Protein AF-0000000067520183 (afdb_homodimer)

Solvent-accessible surface area (backbone atoms only — not comparable to full-atom values): 22930 Å² total; per-residue (Å²): 111,71,63,57,52,44,51,52,49,50,50,48,49,52,49,54,49,41,51,51,41,33,69,73,65,30,57,87,73,50,48,69,64,57,46,27,62,72,73,68,53,56,73,68,61,50,52,72,73,34,91,41,70,64,53,50,50,51,51,52,50,48,50,54,42,50,51,53,38,53,56,37,46,56,49,68,68,33,85,85,51,56,58,78,53,37,59,53,49,41,60,57,67,67,50,68,50,91,81,36,71,63,34,51,49,52,55,51,24,62,36,90,92,23,25,53,54,39,54,50,48,56,47,53,40,45,67,59,38,24,62,60,54,20,50,44,44,51,53,21,38,74,71,66,50,23,60,48,95,36,45,50,45,46,39,39,40,52,52,44,15,48,62,49,70,68,26,67,82,74,39,82,65,51,71,70,57,43,50,53,39,50,52,31,49,51,51,35,52,36,45,46,40,40,35,60,89,69,72,56,53,64,54,56,52,52,55,57,63,76,100,110,72,63,58,51,45,50,54,48,50,50,47,48,52,48,54,50,42,52,52,40,33,69,73,64,30,56,88,72,49,47,70,64,56,46,28,63,72,74,68,52,56,73,69,61,50,53,71,73,36,89,42,70,64,54,50,51,51,51,52,49,48,51,54,43,49,52,51,37,52,56,38,47,56,51,66,68,34,86,86,52,56,57,78,52,35,59,55,51,42,59,57,66,66,49,66,50,89,82,36,70,63,32,52,49,52,53,52,24,61,36,90,92,23,27,52,55,39,54,49,49,54,49,51,38,46,67,60,38,23,63,59,54,20,50,44,45,52,53,21,38,75,69,67,50,24,60,49,94,36,45,50,46,45,39,41,40,52,52,42,16,48,61,49,68,68,27,66,82,75,38,83,66,53,73,72,57,43,50,52,39,50,53,32,48,51,52,35,51,35,45,47,40,39,37,60,90,68,73,58,53,63,54,56,54,54,55,57,64,77,101

Organism: Bacillus anthracis (NCBI:txid1392)

InterPro domains:
  IPR001647 DNA-binding HTH domain, TetR-type [PF00440] (14-60)
  IPR001647 DNA-binding HTH domain, TetR-type [PR00455] (14-27)
  IPR001647 DNA-binding HTH domain, TetR-type [PR00455] (35-58)
  IPR001647 DNA-binding HTH domain, TetR-type [PS50977] (8-68)
  IPR009057 Homedomain-like superfamily [SSF46689] (6-67)
  IPR023772 DNA-binding HTH domain, TetR-type, conserved site [PS01081] (26-57)
  IPR036271 Tetracyclin repressor-like, C-terminal domain superfamily [SSF48498] (84-195)
  IPR049149 TetR/AcrR type transcriptional regulator-like, C-terminal domain [PF21303] (105-185)
  IPR050624 Nucleoid occlusion factor SlmA/HTH-type transcriptional regulator [PTHR43479] (1-189)

Foldseek 3Di:
DVVVVVLVVVLVLLLVLLLVCCLPVNLVRDAPVNSCVVVVHDPVVVCVNPVGSVRSLLVVLVVVLVVLQVVLLVLLVDPPDQLLVSLLVSLVSVDDDPPDSVNSVLVSCLDPPNVVSVVSSLVSNLVRNLVSNLSSLVVCCVVVQFPAPCSSVLSSVLSNCCCQPVRCSNDPDDPVRNLVVVVVSQQSNCVNRHGDPPSSVVSNVVVVVVD/DVVVVVLVVVLVLLLVLLLVCCLPVNLVRDAPVNSCVVVVHDPVVVCVNPVGSVRSLLVVLVVVLVVLQVVLLVLLPDPPDDLLVSLLVSLVSVDDDPPDSVNSVLVSCLDPPNVVSVVSSLVVNLVRNLVSNLSSLVVCCVVVQFPAPCSSVLSSVLSNCCCQPVRCSNDPDDPVRNLVVVVVSQVSNCVNRHGDPPSSVVSNVVVVVVD

Nearest PDB structures (foldseek):
  2gfn-assembly1_A  TM=6.362E-01  e=1.119E-04  Rhodococcus jostii RHA1
  3him-assembly1_A  TM=5.156E-01  e=2.583E-05  Rhodococcus jostii
  5wm9-assembly1_A  TM=7.087E-01  e=1.917E-03  Mycobacterium tuberculosis H37Rv
  2hq5-assembly1_B  TM=6.167E-01  e=1.057E-03  Staphylococcus aureus
  3br6-assembly1_A  TM=7.156E-01  e=6.917E-03  Staphylococcus aureus

Radius of gyration: 23.82 Å; Cα contacts (8 Å, |Δi|>4): 439; chains: 2; bounding box: 79×57×50 Å

Structure (mmCIF, N/CA/C/O backbone):
data_AF-0000000067520183-model_v1
#
loop_
_entity.id
_entity.type
_entity.pdbx_description
1 polymer 'Transcriptional regulator, TetR family'
#
loop_
_atom_site.group_PDB
_atom_site.id
_atom_site.type_symbol
_atom_site.label_atom_id
_atom_site.label_alt_id
_atom_site.label_comp_id
_atom_site.label_asym_id
_atom_site.label_entity_id
_atom_site.label_seq_id
_atom_site.pdbx_PDB_ins_code
_atom_site.Cartn_x
_atom_site.Cartn_y
_atom_site.Cartn_z
_atom_site.occupancy
_atom_site.B_iso_or_equiv
_atom_site.auth_seq_id
_atom_site.auth_comp_id
_atom_site.auth_asym_id
_atom_site.auth_atom_id
_atom_site.pdbx_PDB_model_num
ATOM 1 N N . MET A 1 1 ? 38.281 20.844 4.207 1 48.47 1 MET A N 1
ATOM 2 C CA . MET A 1 1 ? 38.125 19.484 4.715 1 48.47 1 MET A CA 1
ATOM 3 C C . MET A 1 1 ? 37.562 19.484 6.141 1 48.47 1 MET A C 1
ATOM 5 O O . MET A 1 1 ? 36.656 18.734 6.461 1 48.47 1 MET A O 1
ATOM 9 N N . ARG A 1 2 ? 38 20.375 7.039 1 53.84 2 ARG A N 1
ATOM 10 C CA . ARG A 1 2 ? 37.562 20.531 8.422 1 53.84 2 ARG A CA 1
ATOM 11 C C . ARG A 1 2 ? 36.125 21.078 8.477 1 53.84 2 ARG A C 1
ATOM 13 O O . ARG A 1 2 ? 35.312 20.594 9.25 1 53.84 2 ARG A O 1
ATOM 20 N N . ILE A 1 3 ? 35.844 22 7.449 1 56.22 3 ILE A N 1
ATOM 21 C CA . ILE A 1 3 ? 34.531 22.672 7.402 1 56.22 3 ILE A CA 1
ATOM 22 C C . ILE A 1 3 ? 33.469 21.688 6.949 1 56.22 3 ILE A C 1
ATOM 24 O O . ILE A 1 3 ? 32.375 21.656 7.504 1 56.22 3 ILE A O 1
ATOM 28 N N . ILE A 1 4 ? 33.844 20.828 5.922 1 58.28 4 ILE A N 1
ATOM 29 C CA . ILE A 1 4 ? 32.906 19.828 5.449 1 58.28 4 ILE A CA 1
ATOM 30 C C . ILE A 1 4 ? 32.562 18.844 6.574 1 58.28 4 ILE A C 1
ATOM 32 O O . ILE A 1 4 ? 31.422 18.469 6.766 1 58.28 4 ILE A O 1
ATOM 36 N N . LYS A 1 5 ? 33.625 18.547 7.246 1 63.12 5 LYS A N 1
ATOM 37 C CA . LYS A 1 5 ? 33.469 17.609 8.359 1 63.12 5 LYS A CA 1
ATOM 38 C C . LYS A 1 5 ? 32.531 18.188 9.438 1 63.12 5 LYS A C 1
ATOM 40 O O . LYS A 1 5 ? 31.688 17.469 9.977 1 63.12 5 LYS A O 1
ATOM 45 N N . GLU A 1 6 ? 32.594 19.547 9.359 1 74.94 6 GLU A N 1
ATOM 46 C CA . GLU A 1 6 ? 31.781 20.219 10.375 1 74.94 6 GLU A CA 1
ATOM 47 C C . GLU A 1 6 ? 30.312 20.297 9.953 1 74.94 6 GLU A C 1
ATOM 49 O O . GLU A 1 6 ? 29.406 20.125 10.773 1 74.94 6 GLU A O 1
ATOM 54 N N . TYR A 1 7 ? 30.156 20.438 8.648 1 86.56 7 TYR A N 1
ATOM 55 C CA . TYR A 1 7 ? 28.797 20.516 8.117 1 86.56 7 TYR A CA 1
ATOM 56 C C . TYR A 1 7 ? 28.062 19.188 8.305 1 86.56 7 TYR A C 1
ATOM 58 O O . TYR A 1 7 ? 26.938 19.172 8.805 1 86.56 7 TYR A O 1
ATOM 66 N N . GLU A 1 8 ? 28.766 18.141 7.992 1 89.94 8 GLU A N 1
ATOM 67 C CA . GLU A 1 8 ? 28.156 16.812 8.078 1 89.94 8 GLU A CA 1
ATOM 68 C C . GLU A 1 8 ? 27.906 16.422 9.531 1 89.94 8 GLU A C 1
ATOM 70 O O . GLU A 1 8 ? 26.922 15.742 9.828 1 89.94 8 GLU A O 1
ATOM 75 N N . GLU A 1 9 ? 28.781 16.844 10.281 1 91.81 9 GLU A N 1
ATOM 76 C CA . GLU A 1 9 ? 28.625 16.531 11.695 1 91.81 9 GLU A CA 1
ATOM 77 C C . GLU A 1 9 ? 27.422 17.234 12.305 1 91.81 9 GLU A C 1
ATOM 79 O O . GLU A 1 9 ? 26.672 16.641 13.078 1 91.81 9 GLU A O 1
ATOM 84 N N . ARG A 1 10 ? 27.234 18.516 11.938 1 93 10 ARG A N 1
ATOM 85 C CA . ARG A 1 10 ? 26.094 19.281 12.438 1 93 10 ARG A CA 1
ATOM 86 C C . ARG A 1 10 ? 24.781 18.719 11.867 1 93 10 ARG A C 1
ATOM 88 O O . ARG A 1 10 ? 23.797 18.594 12.594 1 93 10 ARG A O 1
ATOM 95 N N . ARG A 1 11 ? 24.828 18.453 10.672 1 94.94 11 ARG A N 1
ATOM 96 C CA . ARG A 1 11 ? 23.672 17.859 10.023 1 94.94 11 ARG A CA 1
ATOM 97 C C . ARG A 1 11 ? 23.25 16.562 10.703 1 94.94 11 ARG A C 1
ATOM 99 O O . ARG A 1 11 ? 22.078 16.328 10.961 1 94.94 11 ARG A O 1
ATOM 106 N N . LYS A 1 12 ? 24.234 15.766 10.969 1 95 12 LYS A N 1
ATOM 107 C CA . LYS A 1 12 ? 24 14.5 11.656 1 95 12 LYS A CA 1
ATOM 108 C C . LYS A 1 12 ? 23.453 14.727 13.062 1 95 12 LYS A C 1
ATOM 110 O O . LYS A 1 12 ? 22.562 14.008 13.516 1 95 12 LYS A O 1
ATOM 115 N N . GLU A 1 13 ? 23.969 15.672 13.672 1 95.38 13 GLU A N 1
ATOM 116 C CA . GLU A 1 13 ? 23.5 16 15.023 1 95.38 13 GLU A CA 1
ATOM 117 C C . GLU A 1 13 ? 22.031 16.406 15.023 1 95.38 13 GLU A C 1
ATOM 119 O O . GLU A 1 13 ? 21.266 15.984 15.891 1 95.38 13 GLU A O 1
ATOM 124 N N . ILE A 1 14 ? 21.719 17.234 14.07 1 96.31 14 ILE A N 1
ATOM 125 C CA . ILE A 1 14 ? 20.328 17.672 13.945 1 96.31 14 ILE A CA 1
ATOM 126 C C . ILE A 1 14 ? 19.438 16.469 13.695 1 96.31 14 ILE A C 1
ATOM 128 O O . ILE A 1 14 ? 18.406 16.312 14.344 1 96.31 14 ILE A O 1
ATOM 132 N N . LEU A 1 15 ? 19.875 15.625 12.844 1 96.38 15 LEU A N 1
ATOM 133 C CA . LEU A 1 15 ? 19.109 14.453 12.461 1 96.38 15 LEU A CA 1
ATOM 134 C C . LEU A 1 15 ? 18.906 13.523 13.656 1 96.38 15 LEU A C 1
ATOM 136 O O . LEU A 1 15 ? 17.797 13.055 13.914 1 96.38 15 LEU A O 1
ATOM 140 N N . GLU A 1 16 ? 19.906 13.25 14.391 1 95.88 16 GLU A N 1
ATOM 141 C CA . GLU A 1 16 ? 19.859 12.344 15.523 1 95.88 16 GLU A CA 1
ATOM 142 C C . GLU A 1 16 ? 19 12.906 16.656 1 95.88 16 GLU A C 1
ATOM 144 O O . GLU A 1 16 ? 18.234 12.164 17.281 1 95.88 16 GLU A O 1
ATOM 149 N N . THR A 1 17 ? 19.125 14.156 16.844 1 97.12 17 THR A N 1
ATOM 150 C CA . THR A 1 17 ? 18.297 14.812 17.859 1 97.12 17 THR A CA 1
ATOM 151 C C . THR A 1 17 ? 16.828 14.766 17.484 1 97.12 17 THR A C 1
ATOM 153 O O . THR A 1 17 ? 15.977 14.43 18.297 1 97.12 17 THR A O 1
ATOM 156 N N . ALA A 1 18 ? 16.562 15.141 16.25 1 96.62 18 ALA A N 1
ATOM 157 C CA . ALA A 1 18 ? 15.195 15.094 15.766 1 96.62 18 ALA A CA 1
ATOM 158 C C . ALA A 1 18 ? 14.617 13.688 15.883 1 96.62 18 ALA A C 1
ATOM 160 O O . ALA A 1 18 ? 13.484 13.516 16.344 1 96.62 18 ALA A O 1
ATOM 161 N N . GLU A 1 19 ? 15.398 12.703 15.461 1 95.56 19 GLU A N 1
ATOM 162 C CA . GLU A 1 19 ? 14.961 11.312 15.539 1 95.56 19 GLU A CA 1
ATOM 163 C C . GLU A 1 19 ? 14.578 10.938 16.969 1 95.56 19 GLU A C 1
ATOM 165 O O . GLU A 1 19 ? 13.531 10.32 17.188 1 95.56 19 GLU A O 1
ATOM 170 N N . ARG A 1 20 ? 15.391 11.281 17.891 1 95.25 20 ARG A N 1
ATOM 171 C CA . ARG A 1 20 ? 15.117 10.992 19.297 1 95.25 20 ARG A CA 1
ATOM 172 C C . ARG A 1 20 ? 13.836 11.68 19.75 1 95.25 20 ARG A C 1
ATOM 174 O O . ARG A 1 20 ? 13 11.055 20.422 1 95.25 20 ARG A O 1
ATOM 181 N N . LEU A 1 21 ? 13.672 12.883 19.375 1 96.38 21 LEU A N 1
ATOM 182 C CA . LEU A 1 21 ? 12.484 13.633 19.781 1 96.38 21 LEU A CA 1
ATOM 183 C C . LEU A 1 21 ? 11.234 13.055 19.125 1 96.38 21 LEU A C 1
ATOM 185 O O . LEU A 1 21 ? 10.188 12.953 19.766 1 96.38 21 LEU A O 1
ATOM 189 N N . PHE A 1 22 ? 11.375 12.695 17.828 1 94.62 22 PHE A N 1
ATOM 190 C CA . PHE A 1 22 ? 10.25 12.086 17.141 1 94.62 22 PHE A CA 1
ATOM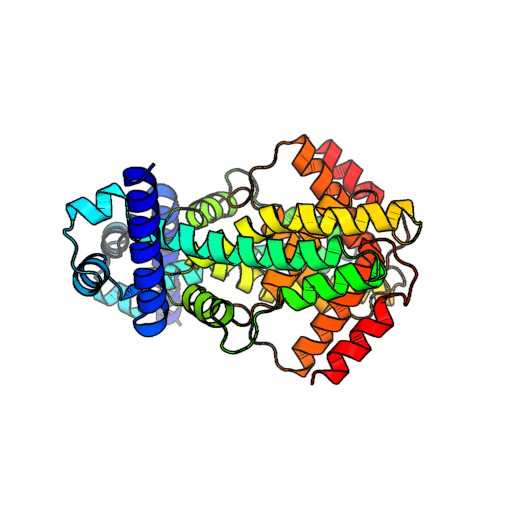 191 C C . PHE A 1 22 ? 9.812 10.797 17.828 1 94.62 22 PHE A C 1
ATOM 193 O O . PHE A 1 22 ? 8.617 10.508 17.906 1 94.62 22 PHE A O 1
ATOM 200 N N . LEU A 1 23 ? 10.727 10.086 18.359 1 92.25 23 LEU A N 1
ATOM 201 C CA . LEU A 1 23 ? 10.445 8.797 18.969 1 92.25 23 LEU A CA 1
ATOM 202 C C . LEU A 1 23 ? 9.875 8.977 20.375 1 92.25 23 LEU A C 1
ATOM 204 O O . LEU A 1 23 ? 9 8.211 20.797 1 92.25 23 LEU A O 1
ATOM 208 N N . THR A 1 24 ? 10.297 9.977 21.062 1 92.31 24 THR A N 1
ATOM 209 C CA . THR A 1 24 ? 9.938 10.117 22.469 1 92.31 24 THR A CA 1
ATOM 210 C C . THR A 1 24 ? 8.727 11.039 22.625 1 92.31 24 THR A C 1
ATOM 212 O O . THR A 1 24 ? 7.801 10.727 23.391 1 92.31 24 THR A O 1
ATOM 215 N N . LYS A 1 25 ? 8.656 12.148 21.875 1 92.88 25 LYS A N 1
ATOM 216 C CA . LYS A 1 25 ? 7.613 13.164 21.984 1 92.88 25 LYS A CA 1
ATOM 217 C C . LYS A 1 25 ? 6.523 12.961 20.938 1 92.88 25 LYS A C 1
ATOM 219 O O . LYS A 1 25 ? 5.398 13.43 21.094 1 92.88 25 LYS A O 1
ATOM 224 N N . GLY A 1 26 ? 6.91 12.188 19.906 1 92.5 26 GLY A N 1
ATOM 225 C CA . GLY A 1 26 ? 6.027 12.086 18.766 1 92.5 26 GLY A CA 1
ATOM 226 C C . GLY A 1 26 ? 6.328 13.102 17.672 1 92.5 26 GLY A C 1
ATOM 227 O O . GLY A 1 26 ? 6.684 14.242 17.969 1 92.5 26 GLY A O 1
ATOM 228 N N . TYR A 1 27 ? 6.203 12.773 16.484 1 91.5 27 TYR A N 1
ATOM 229 C CA . TYR A 1 27 ? 6.535 13.633 15.352 1 91.5 27 TYR A CA 1
ATOM 230 C C . TYR A 1 27 ? 5.664 14.883 15.344 1 91.5 27 TYR A C 1
ATOM 232 O O . TYR A 1 27 ? 6.172 16 15.234 1 91.5 27 TYR A O 1
ATOM 240 N N . THR A 1 28 ? 4.387 14.648 15.461 1 88.56 28 THR A N 1
ATOM 241 C CA . THR A 1 28 ? 3.439 15.75 15.375 1 88.56 28 THR A CA 1
ATOM 242 C C . THR A 1 28 ? 3.686 16.766 16.5 1 88.56 28 THR A C 1
ATOM 244 O O . THR A 1 28 ? 3.621 17.969 16.266 1 88.56 28 THR A O 1
ATOM 247 N N . LYS A 1 29 ? 4.086 16.391 17.609 1 93.06 29 LYS A N 1
ATOM 248 C CA . LYS A 1 29 ? 4.238 17.234 18.781 1 93.06 29 LYS A CA 1
ATOM 249 C C . LYS A 1 29 ? 5.613 17.906 18.812 1 93.06 29 LYS A C 1
ATOM 251 O O . LYS A 1 29 ? 5.828 18.859 19.547 1 93.06 29 LYS A O 1
ATOM 256 N N . THR A 1 30 ? 6.469 17.344 18.031 1 96.31 30 THR A N 1
ATOM 257 C CA . THR A 1 30 ? 7.805 17.922 18 1 96.31 30 THR A CA 1
ATOM 258 C C . THR A 1 30 ? 7.848 19.141 17.078 1 96.31 30 THR A C 1
ATOM 260 O O . THR A 1 30 ? 7.336 19.094 15.961 1 96.31 30 THR A O 1
ATOM 263 N N . THR A 1 31 ? 8.453 20.234 17.562 1 96.56 31 THR A N 1
ATOM 264 C CA . THR A 1 31 ? 8.625 21.438 16.734 1 96.56 31 THR A CA 1
ATOM 265 C C . THR A 1 31 ? 10.094 21.656 16.391 1 96.56 31 THR A C 1
ATOM 267 O O . THR A 1 31 ? 10.977 21.047 17.016 1 96.56 31 THR A O 1
ATOM 270 N N . VAL A 1 32 ? 10.297 22.5 15.398 1 97.06 32 VAL A N 1
ATOM 271 C CA . VAL A 1 32 ? 11.664 22.875 15.078 1 97.06 32 VAL A CA 1
ATOM 272 C C . VAL A 1 32 ? 12.32 23.531 16.297 1 97.06 32 VAL A C 1
ATOM 274 O O . VAL A 1 32 ? 13.484 23.281 16.594 1 97.06 32 VAL A O 1
ATOM 277 N N . ASN A 1 33 ? 11.547 24.25 17.016 1 96.88 33 ASN A N 1
ATOM 278 C CA . ASN A 1 33 ? 12.07 24.891 18.219 1 96.88 33 ASN A CA 1
ATOM 279 C C . ASN A 1 33 ? 12.523 23.875 19.25 1 96.88 33 ASN A C 1
ATOM 281 O O . ASN A 1 33 ? 13.516 24.094 19.953 1 96.88 33 ASN A O 1
ATOM 285 N N . ASP A 1 34 ? 11.859 22.797 19.391 1 97.38 34 ASP A N 1
ATOM 286 C CA . ASP A 1 34 ? 12.281 21.734 20.281 1 97.38 34 ASP A CA 1
ATOM 287 C C . ASP A 1 34 ? 13.672 21.219 19.906 1 97.38 34 ASP A C 1
ATOM 289 O O . ASP A 1 34 ? 14.516 20.984 20.781 1 97.38 34 ASP A O 1
ATOM 293 N N . ILE A 1 35 ? 13.875 21.047 18.609 1 97.31 35 ILE A N 1
ATOM 294 C CA . ILE A 1 35 ? 15.141 20.531 18.094 1 97.31 35 ILE A CA 1
ATOM 295 C C . ILE A 1 35 ? 16.25 21.531 18.375 1 97.31 35 ILE A C 1
ATOM 297 O O . ILE A 1 35 ? 17.328 21.172 18.859 1 97.31 35 ILE A O 1
ATOM 301 N N . LEU A 1 36 ? 15.953 22.812 18.156 1 96.5 36 LEU A N 1
ATOM 302 C CA . LEU A 1 36 ? 16.922 23.891 18.359 1 96.5 36 LEU A CA 1
ATOM 303 C C . LEU A 1 36 ? 17.359 23.953 19.812 1 96.5 36 LEU A C 1
ATOM 305 O O . LEU A 1 36 ? 18.547 24.062 20.109 1 96.5 36 LEU A O 1
ATOM 309 N N . LYS A 1 37 ? 16.406 23.891 20.625 1 96.56 37 LYS A N 1
ATOM 310 C CA . LYS A 1 37 ? 16.656 24 22.062 1 96.56 37 LYS A CA 1
ATOM 311 C C . LYS A 1 37 ? 17.484 22.828 22.562 1 96.56 37 LYS A C 1
ATOM 313 O O . LYS A 1 37 ? 18.391 23 23.391 1 96.56 37 LYS A O 1
ATOM 318 N N . GLU A 1 38 ? 17.219 21.719 22.062 1 95.75 38 GLU A N 1
ATOM 319 C CA . GLU A 1 38 ? 17.922 20.516 22.516 1 95.75 38 GLU A CA 1
ATOM 320 C C . GLU A 1 38 ? 19.391 20.547 22.109 1 95.75 38 GLU A C 1
ATOM 322 O O . GLU A 1 38 ? 20.266 20.125 22.859 1 95.75 38 GLU A O 1
ATOM 327 N N . ILE A 1 39 ? 19.641 20.984 20.938 1 94.38 39 ILE A N 1
ATOM 328 C CA . ILE A 1 39 ? 20.984 20.984 20.391 1 94.38 39 ILE A CA 1
ATOM 329 C C . ILE A 1 39 ? 21.703 22.266 20.812 1 94.38 39 ILE A C 1
ATOM 331 O O . ILE A 1 39 ? 22.938 22.281 20.906 1 94.38 39 ILE A O 1
ATOM 335 N N . GLY A 1 40 ? 20.938 23.359 20.984 1 94.94 40 GLY A N 1
ATOM 336 C CA . GLY A 1 40 ? 21.516 24.656 21.297 1 94.94 40 GLY A CA 1
ATOM 337 C C . GLY A 1 40 ? 22 25.406 20.062 1 94.94 40 GLY A C 1
ATOM 338 O O . GLY A 1 40 ? 23.125 25.906 20.031 1 94.94 40 GLY A O 1
ATOM 339 N N . ILE A 1 41 ? 21.156 25.406 19.062 1 94.38 41 ILE A N 1
ATOM 340 C CA . ILE A 1 41 ? 21.5 26.141 17.859 1 94.38 41 ILE A CA 1
ATOM 341 C C . ILE A 1 41 ? 20.406 27.156 17.531 1 94.38 41 ILE A C 1
ATOM 343 O O . ILE A 1 41 ? 19.281 27.047 18.031 1 94.38 41 ILE A O 1
ATOM 347 N N . ALA A 1 42 ? 20.734 28.156 16.672 1 94.38 42 ALA A N 1
ATOM 348 C CA . ALA A 1 42 ? 19.781 29.188 16.25 1 94.38 42 ALA A CA 1
ATOM 349 C C . ALA A 1 42 ? 18.891 28.656 15.117 1 94.38 42 ALA A C 1
ATOM 351 O O . ALA A 1 42 ? 19.266 27.719 14.422 1 94.38 42 ALA A O 1
ATOM 352 N N . LYS A 1 43 ? 17.75 29.297 14.953 1 95.06 43 LYS A N 1
ATOM 353 C CA . LYS A 1 43 ? 16.766 28.953 13.922 1 95.06 43 LYS A CA 1
ATOM 354 C C . LYS A 1 43 ? 17.391 29.016 12.531 1 95.06 43 LYS A C 1
ATOM 356 O O . LYS A 1 43 ? 17.172 28.125 11.711 1 95.06 43 LYS A O 1
ATOM 361 N N . GLY A 1 44 ? 18.234 30.047 12.273 1 94.88 44 GLY A N 1
ATOM 362 C CA . GLY A 1 44 ? 18.891 30.203 10.984 1 94.88 44 GLY A CA 1
ATOM 363 C C . GLY A 1 44 ? 19.844 29.078 10.656 1 94.88 44 GLY A C 1
ATOM 364 O O . GLY A 1 44 ? 19.953 28.672 9.5 1 94.88 44 GLY A O 1
ATOM 365 N N . THR A 1 45 ? 20.516 28.609 11.688 1 94.25 45 THR A N 1
ATOM 366 C CA . THR A 1 45 ? 21.438 27.5 11.516 1 94.25 45 THR A CA 1
ATOM 367 C C . THR A 1 45 ? 20.688 26.234 11.078 1 94.25 45 THR A C 1
ATOM 369 O O . THR A 1 45 ? 21.141 25.516 10.195 1 94.25 45 THR A O 1
ATOM 372 N N . PHE A 1 46 ? 19.5 25.953 11.727 1 96.38 46 PHE A N 1
ATOM 373 C CA . PHE A 1 46 ? 18.688 24.812 11.336 1 96.38 46 PHE A CA 1
ATOM 374 C C . PHE A 1 46 ? 18.328 24.875 9.859 1 96.38 46 PHE A C 1
ATOM 376 O O . PHE A 1 46 ? 18.5 23.906 9.125 1 96.38 46 PHE A O 1
ATOM 383 N N . TYR A 1 47 ? 17.922 26.031 9.391 1 96.12 47 TYR A N 1
ATOM 384 C CA . TYR A 1 47 ? 17.375 26.203 8.047 1 96.12 47 TYR A CA 1
ATOM 385 C C . TYR A 1 47 ? 18.5 26.234 7.008 1 96.12 47 TYR A C 1
ATOM 387 O O . TYR A 1 47 ? 18.234 26.141 5.809 1 96.12 47 TYR A O 1
ATOM 395 N N . HIS A 1 48 ? 19.781 26.375 7.523 1 95.69 48 HIS A N 1
ATOM 396 C CA . HIS A 1 48 ? 20.922 26.188 6.652 1 95.69 48 HIS A CA 1
ATOM 397 C C . HIS A 1 48 ? 21.047 24.719 6.215 1 95.69 48 HIS A C 1
ATOM 399 O O . HIS A 1 48 ? 21.547 24.438 5.125 1 95.69 48 HIS A O 1
ATOM 405 N N . TYR A 1 49 ? 20.547 23.891 7.062 1 95.94 49 TYR A N 1
ATOM 406 C CA . TYR A 1 49 ? 20.719 22.453 6.812 1 95.94 49 TYR A CA 1
ATOM 407 C C . TYR A 1 49 ? 19.422 21.844 6.301 1 95.94 49 TYR A C 1
ATOM 409 O O . TYR A 1 49 ? 19.438 20.953 5.449 1 95.94 49 TYR A O 1
ATOM 417 N N . PHE A 1 50 ? 18.281 22.25 6.844 1 97.25 50 PHE A N 1
ATOM 418 C CA . PHE A 1 50 ? 16.984 21.688 6.492 1 97.25 50 PHE A CA 1
ATOM 419 C C . PHE A 1 50 ? 15.953 22.781 6.258 1 97.25 50 PHE A C 1
ATOM 421 O O . PHE A 1 50 ? 15.891 23.75 7.016 1 97.25 50 PHE A O 1
ATOM 428 N N . LYS A 1 51 ? 15.094 22.516 5.297 1 96.25 51 LYS A N 1
ATOM 429 C CA . LYS A 1 51 ? 14.094 23.516 4.938 1 96.25 51 LYS A CA 1
ATOM 430 C C . LYS A 1 51 ? 12.867 23.422 5.84 1 96.25 51 LYS A C 1
ATOM 432 O O . LYS A 1 51 ? 12.102 24.391 5.957 1 96.25 51 LYS A O 1
ATOM 437 N N . SER A 1 52 ? 12.727 22.219 6.457 1 94.81 52 SER A N 1
ATOM 438 C CA . SER A 1 52 ? 11.531 21.984 7.266 1 94.81 52 SER A CA 1
ATOM 439 C C . SER A 1 52 ? 11.695 20.75 8.141 1 94.81 52 SER A C 1
ATOM 441 O O . SER A 1 52 ? 12.625 19.953 7.953 1 94.81 52 SER A O 1
ATOM 443 N N . LYS A 1 53 ? 10.867 20.641 9.078 1 94.62 53 LYS A N 1
ATOM 444 C CA . LYS A 1 53 ? 10.781 19.422 9.883 1 94.62 53 LYS A CA 1
ATOM 445 C C . LYS A 1 53 ? 10.5 18.203 9.016 1 94.62 53 LYS A C 1
ATOM 447 O O . LYS A 1 53 ? 11.031 17.125 9.266 1 94.62 53 LYS A O 1
ATOM 452 N N . GLU A 1 54 ? 9.742 18.359 7.961 1 93.06 54 GLU A N 1
ATOM 453 C CA . GLU A 1 54 ? 9.406 17.29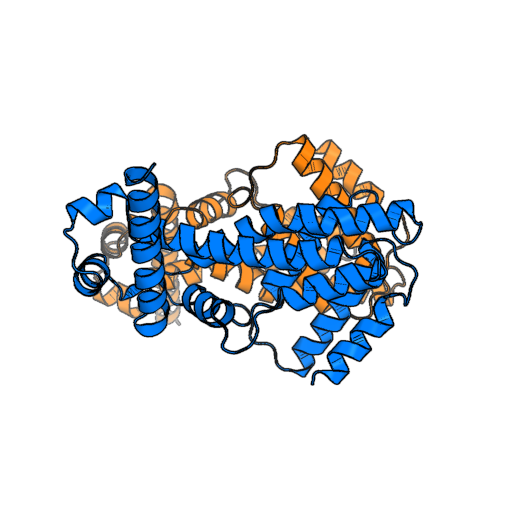7 7.035 1 93.06 54 GLU A CA 1
ATOM 454 C C . GLU A 1 54 ? 10.641 16.781 6.305 1 93.06 54 GLU A C 1
ATOM 456 O O . GLU A 1 54 ? 10.797 15.578 6.102 1 93.06 54 GLU A O 1
ATOM 461 N N . GLU A 1 55 ? 11.43 17.688 5.965 1 96 55 GLU A N 1
ATOM 462 C CA . GLU A 1 55 ? 12.664 17.281 5.301 1 96 55 GLU A CA 1
ATOM 463 C C . GLU A 1 55 ? 13.539 16.438 6.223 1 96 55 GLU A C 1
ATOM 465 O O . GLU A 1 55 ? 14.195 15.492 5.777 1 96 55 GLU A O 1
ATOM 470 N N . VAL A 1 56 ? 13.562 16.844 7.469 1 96.25 56 VAL A N 1
ATOM 471 C CA . VAL A 1 56 ? 14.297 16.062 8.453 1 96.25 56 VAL A CA 1
ATOM 472 C C . VAL A 1 56 ? 13.727 14.641 8.516 1 96.25 56 VAL A C 1
ATOM 474 O O . VAL A 1 56 ? 14.484 13.664 8.461 1 96.25 56 VAL A O 1
ATOM 477 N N . MET A 1 57 ? 12.453 14.539 8.602 1 94.25 57 MET A N 1
ATOM 478 C CA . MET A 1 57 ? 11.797 13.234 8.664 1 94.25 57 MET A CA 1
ATOM 479 C C . MET A 1 57 ? 12.078 12.422 7.406 1 94.25 57 MET A C 1
ATOM 481 O O . MET A 1 57 ? 12.328 11.211 7.484 1 94.25 57 MET A O 1
ATOM 485 N N . ASP A 1 58 ? 12.094 13.078 6.27 1 95.06 58 ASP A N 1
ATOM 486 C CA . ASP A 1 58 ? 12.414 12.406 5.016 1 95.06 58 ASP A CA 1
ATOM 487 C C . ASP A 1 58 ? 13.797 11.766 5.074 1 95.06 58 ASP A C 1
ATOM 489 O O . ASP A 1 58 ? 13.977 10.633 4.621 1 95.06 58 ASP A O 1
ATOM 493 N N . GLU A 1 59 ? 14.688 12.469 5.59 1 96.25 59 GLU A N 1
ATOM 494 C CA . GLU A 1 59 ? 16.047 11.953 5.676 1 96.25 59 GLU A CA 1
ATOM 495 C C . GLU A 1 59 ? 16.141 10.789 6.656 1 96.25 59 GLU A C 1
ATOM 497 O O . GLU A 1 59 ? 16.906 9.844 6.445 1 96.25 59 GLU A O 1
ATOM 502 N N . ILE A 1 60 ? 15.383 10.867 7.715 1 94.94 60 ILE A N 1
ATOM 503 C CA . ILE A 1 60 ? 15.352 9.781 8.68 1 94.94 60 ILE A CA 1
ATOM 504 C C . ILE A 1 60 ? 14.781 8.523 8.031 1 94.94 60 ILE A C 1
ATOM 506 O O . ILE A 1 60 ? 15.32 7.43 8.195 1 94.94 60 ILE A O 1
ATOM 510 N N . ILE A 1 61 ? 13.75 8.633 7.281 1 94.56 61 ILE A N 1
ATOM 511 C CA . ILE A 1 61 ? 13.148 7.523 6.547 1 94.56 61 ILE A CA 1
ATOM 512 C C . ILE A 1 61 ? 14.188 6.906 5.609 1 94.56 61 ILE A C 1
ATOM 514 O O . ILE A 1 61 ? 14.359 5.688 5.582 1 94.56 61 ILE A O 1
ATOM 518 N N . MET A 1 62 ? 14.891 7.773 4.914 1 96.31 62 MET A N 1
ATOM 519 C CA . MET A 1 62 ? 15.883 7.285 3.961 1 96.31 62 MET A CA 1
ATOM 520 C C . MET A 1 62 ? 17.016 6.551 4.68 1 96.31 62 MET A C 1
ATOM 522 O O . MET A 1 62 ? 17.547 5.566 4.164 1 96.31 62 MET A O 1
ATOM 526 N N . ARG A 1 63 ? 17.328 7.043 5.797 1 93.94 63 ARG A N 1
ATOM 527 C CA . ARG A 1 63 ? 18.359 6.367 6.578 1 93.94 63 ARG A CA 1
ATOM 528 C C . ARG A 1 63 ? 17.922 4.961 6.973 1 93.94 63 ARG A C 1
ATOM 530 O O . ARG A 1 63 ? 18.688 4.008 6.883 1 93.94 63 ARG A O 1
ATOM 537 N N . ILE A 1 64 ? 16.703 4.816 7.406 1 92.19 64 ILE A N 1
ATOM 538 C CA . ILE A 1 64 ? 16.141 3.523 7.781 1 92.19 64 ILE A CA 1
ATOM 539 C C . ILE A 1 64 ? 16.141 2.592 6.574 1 92.19 64 ILE A C 1
ATOM 541 O O . ILE A 1 64 ? 16.547 1.433 6.672 1 92.19 64 ILE A O 1
ATOM 545 N N . ILE A 1 65 ? 15.758 3.092 5.449 1 94.69 65 ILE A N 1
ATOM 546 C CA . ILE A 1 65 ? 15.688 2.305 4.223 1 94.69 65 ILE A CA 1
ATOM 547 C C . ILE A 1 65 ? 17.094 1.89 3.791 1 94.69 65 ILE A C 1
ATOM 549 O O . ILE A 1 65 ? 17.312 0.743 3.395 1 94.69 65 ILE A O 1
ATOM 553 N N . LYS A 1 66 ? 18 2.812 3.883 1 95.56 66 LYS A N 1
ATOM 554 C CA . LYS A 1 66 ? 19.375 2.506 3.51 1 95.56 66 LYS A CA 1
ATOM 555 C C . LYS A 1 66 ? 19.953 1.418 4.41 1 95.56 66 LYS A C 1
ATOM 557 O O . LYS A 1 66 ? 20.75 0.583 3.953 1 95.56 66 LYS A O 1
ATOM 562 N N . GLU A 1 67 ? 19.609 1.476 5.629 1 92.75 67 GLU A N 1
ATOM 563 C CA . GLU A 1 67 ? 20.031 0.42 6.543 1 92.75 67 GLU A CA 1
ATOM 564 C C . GLU A 1 67 ? 19.438 -0.928 6.145 1 92.75 67 GLU A C 1
ATOM 566 O O . GLU A 1 67 ? 20.125 -1.951 6.191 1 92.75 67 GLU A O 1
ATOM 571 N N . ASP A 1 68 ? 18.156 -0.986 5.77 1 93.31 68 ASP A N 1
ATOM 572 C CA . ASP A 1 68 ? 17.516 -2.205 5.297 1 93.31 68 ASP A CA 1
ATOM 573 C C . ASP A 1 68 ? 18.188 -2.732 4.031 1 93.31 68 ASP A C 1
ATOM 575 O O . ASP A 1 68 ? 18.391 -3.939 3.887 1 93.31 68 ASP A O 1
ATOM 579 N N . VAL A 1 69 ? 18.516 -1.8 3.186 1 96.31 69 VAL A N 1
ATOM 580 C CA . VAL A 1 69 ? 19.188 -2.156 1.938 1 96.31 69 VAL A CA 1
ATOM 581 C C . VAL A 1 69 ? 20.547 -2.766 2.238 1 96.31 69 VAL A C 1
ATOM 583 O O . VAL A 1 69 ? 20.922 -3.779 1.646 1 96.31 69 VAL A O 1
ATOM 586 N N . ALA A 1 70 ? 21.266 -2.133 3.152 1 95.56 70 ALA A N 1
ATOM 587 C CA . ALA A 1 70 ? 22.594 -2.631 3.52 1 95.56 70 ALA A CA 1
ATOM 588 C C . ALA A 1 70 ? 22.5 -4.043 4.094 1 95.56 70 ALA A C 1
ATOM 590 O O . ALA A 1 70 ? 23.312 -4.906 3.756 1 95.56 70 ALA A O 1
ATOM 591 N N . LYS A 1 71 ? 21.516 -4.277 4.934 1 93.38 71 LYS A N 1
ATOM 592 C CA . LYS A 1 71 ? 21.312 -5.605 5.504 1 93.38 71 LYS A CA 1
ATOM 593 C C . LYS A 1 71 ? 20.984 -6.621 4.414 1 93.38 71 LYS A C 1
ATOM 595 O O . LYS A 1 71 ? 21.484 -7.746 4.438 1 93.38 71 LYS A O 1
ATOM 600 N N . ALA A 1 72 ? 20.156 -6.23 3.48 1 95.19 72 ALA A N 1
ATOM 601 C CA . ALA A 1 72 ? 19.797 -7.109 2.371 1 95.19 72 ALA A CA 1
ATOM 602 C C . ALA A 1 72 ? 21.016 -7.445 1.516 1 95.19 72 ALA A C 1
ATOM 604 O O . ALA A 1 72 ? 21.188 -8.602 1.111 1 95.19 72 ALA A O 1
ATOM 605 N N . LYS A 1 73 ? 21.828 -6.465 1.276 1 96.69 73 LYS A N 1
ATOM 606 C CA . LYS A 1 73 ? 23 -6.652 0.433 1 96.69 73 LYS A CA 1
ATOM 607 C C . LYS A 1 73 ? 23.984 -7.645 1.06 1 96.69 73 LYS A C 1
ATOM 609 O O . LYS A 1 73 ? 24.641 -8.414 0.35 1 96.69 73 LYS A O 1
ATOM 614 N N . VAL A 1 74 ? 24.078 -7.609 2.35 1 95.12 74 VAL A N 1
ATOM 615 C CA . VAL A 1 74 ? 24.953 -8.547 3.055 1 95.12 74 VAL A CA 1
ATOM 616 C C . VAL A 1 74 ? 24.484 -9.977 2.789 1 95.12 74 VAL A C 1
ATOM 618 O O . VAL A 1 74 ? 25.312 -10.867 2.527 1 95.12 74 VAL A O 1
ATOM 621 N N . ILE A 1 75 ? 23.188 -10.203 2.828 1 94.38 75 ILE A N 1
ATOM 622 C CA . ILE A 1 75 ? 22.609 -11.523 2.592 1 94.38 75 ILE A CA 1
ATOM 623 C C . ILE A 1 75 ? 22.797 -11.914 1.127 1 94.38 75 ILE A C 1
ATOM 625 O O . ILE A 1 75 ? 23.25 -13.023 0.825 1 94.38 75 ILE A O 1
ATOM 629 N N . VAL A 1 76 ? 22.562 -11.023 0.189 1 95.19 76 VAL A N 1
ATOM 630 C CA . VAL A 1 76 ? 22.578 -11.266 -1.251 1 95.19 76 VAL A CA 1
ATOM 631 C C . VAL A 1 76 ? 24 -11.594 -1.703 1 95.19 76 VAL A C 1
ATOM 633 O O . VAL A 1 76 ? 24.203 -12.438 -2.574 1 95.19 76 VAL A O 1
ATOM 636 N N . SER A 1 77 ? 24.953 -10.938 -1.089 1 95.56 77 SER A N 1
ATOM 637 C CA . SER A 1 77 ? 26.344 -11.07 -1.538 1 95.56 77 SER A CA 1
ATOM 638 C C . SER A 1 77 ? 27.016 -12.273 -0.888 1 95.56 77 SER A C 1
ATOM 640 O O . SER A 1 77 ? 28.125 -12.648 -1.269 1 95.56 77 SER A O 1
ATOM 642 N N . ASN A 1 78 ? 26.344 -12.844 0.061 1 95.44 78 ASN A N 1
ATOM 643 C CA . ASN A 1 78 ? 26.938 -13.969 0.768 1 95.44 78 ASN A CA 1
ATOM 644 C C . ASN A 1 78 ? 26.891 -15.25 -0.062 1 95.44 78 ASN A C 1
ATOM 646 O O . ASN A 1 78 ? 25.812 -15.828 -0.253 1 95.44 78 ASN A O 1
ATOM 650 N N . PRO A 1 79 ? 28 -15.758 -0.532 1 93.81 79 PRO A N 1
ATOM 651 C CA . PRO A 1 79 ? 27.984 -16.938 -1.405 1 93.81 79 PRO A CA 1
ATOM 652 C C . PRO A 1 79 ? 27.641 -18.219 -0.661 1 93.81 79 PRO A C 1
ATOM 654 O O . PRO A 1 79 ? 27.344 -19.234 -1.288 1 93.81 79 PRO A O 1
ATOM 657 N N . ASN A 1 80 ? 27.594 -18.156 0.668 1 95.44 80 ASN A N 1
ATOM 658 C CA . ASN A 1 80 ? 27.312 -19.344 1.471 1 95.44 80 ASN A CA 1
ATOM 659 C C . ASN A 1 80 ? 25.828 -19.516 1.716 1 95.44 80 ASN A C 1
ATOM 661 O O . ASN A 1 80 ? 25.391 -20.531 2.258 1 95.44 80 ASN A O 1
ATOM 665 N N . ILE A 1 81 ? 25.078 -18.609 1.356 1 93.75 81 ILE A N 1
ATOM 666 C CA . ILE A 1 81 ? 23.625 -18.703 1.499 1 93.75 81 ILE A CA 1
ATOM 667 C C . ILE A 1 81 ? 23 -19.109 0.164 1 93.75 81 ILE A C 1
ATOM 669 O O . ILE A 1 81 ? 23.156 -18.406 -0.835 1 93.75 81 ILE A O 1
ATOM 673 N N . PRO A 1 82 ? 22.312 -20.281 0.135 1 92.81 82 PRO A N 1
ATOM 674 C CA . PRO A 1 82 ? 21.609 -20.672 -1.093 1 92.81 82 PRO A CA 1
ATOM 675 C C . PRO A 1 82 ? 20.562 -19.625 -1.52 1 92.81 82 PRO A C 1
ATOM 677 O O . PRO A 1 82 ? 19.922 -19.016 -0.669 1 92.81 82 PRO A O 1
ATOM 680 N N . VAL A 1 83 ? 20.391 -19.453 -2.812 1 92.19 83 VAL A N 1
ATOM 681 C CA . VAL A 1 83 ? 19.562 -18.406 -3.404 1 92.19 83 VAL A CA 1
ATOM 682 C C . VAL A 1 83 ? 18.141 -18.516 -2.857 1 92.19 83 VAL A C 1
ATOM 684 O O . VAL A 1 83 ? 17.5 -17.5 -2.58 1 92.19 83 VAL A O 1
ATOM 687 N N . LEU A 1 84 ? 17.656 -19.734 -2.666 1 87.94 84 LEU A N 1
ATOM 688 C CA . LEU A 1 84 ? 16.312 -19.953 -2.141 1 87.94 84 LEU A CA 1
ATOM 689 C C . LEU A 1 84 ? 16.172 -19.375 -0.738 1 87.94 84 LEU A C 1
ATOM 691 O O . LEU A 1 84 ? 15.117 -18.844 -0.383 1 87.94 84 LEU A O 1
ATOM 695 N N . GLU A 1 85 ? 17.188 -19.422 -0.007 1 89.06 85 GLU A N 1
ATOM 696 C CA . GLU A 1 85 ? 17.172 -18.938 1.374 1 89.06 85 GLU A CA 1
ATOM 697 C C . GLU A 1 85 ? 17.344 -17.438 1.44 1 89.06 85 GLU A C 1
ATOM 699 O O . GLU A 1 85 ? 16.875 -16.781 2.375 1 89.06 85 GLU A O 1
ATOM 704 N N . LYS A 1 86 ? 18.062 -16.922 0.445 1 93.31 86 LYS A N 1
ATOM 705 C CA . LYS A 1 86 ? 18.328 -15.484 0.44 1 93.31 86 LYS A CA 1
ATOM 706 C C . LYS A 1 86 ? 17.031 -14.68 0.427 1 93.31 86 LYS A C 1
ATOM 708 O O . LYS A 1 86 ? 16.859 -13.734 1.2 1 93.31 86 LYS A O 1
ATOM 713 N N . LEU A 1 87 ? 16.094 -15.086 -0.484 1 88.06 87 LEU A N 1
ATOM 714 C CA . LEU A 1 87 ? 14.852 -14.344 -0.652 1 88.06 87 LEU A CA 1
ATOM 715 C C . LEU A 1 87 ? 14.062 -14.305 0.652 1 88.06 87 LEU A C 1
ATOM 717 O O . LEU A 1 87 ? 13.648 -13.234 1.1 1 88.06 87 LEU A O 1
ATOM 721 N N . PHE A 1 88 ? 13.977 -15.383 1.235 1 79.12 88 PHE A N 1
ATOM 722 C CA . PHE A 1 88 ? 13.227 -15.5 2.479 1 79.12 88 PHE A CA 1
ATOM 723 C C . PHE A 1 88 ? 13.898 -14.711 3.596 1 79.12 88 PHE A C 1
ATOM 725 O O . PHE A 1 88 ? 13.227 -14 4.352 1 79.12 88 PHE A O 1
ATOM 732 N N . ARG A 1 89 ? 15.188 -14.805 3.729 1 84.31 89 ARG A N 1
ATOM 733 C CA . ARG A 1 89 ? 15.945 -14.133 4.781 1 84.31 89 ARG A CA 1
ATOM 734 C C . ARG A 1 89 ? 15.82 -12.617 4.66 1 84.31 89 ARG A C 1
ATOM 736 O O . ARG A 1 89 ? 15.641 -11.922 5.66 1 84.31 89 ARG A O 1
ATOM 743 N N . VAL A 1 90 ? 15.922 -12.156 3.445 1 87.88 90 VAL A N 1
ATOM 744 C CA . VAL A 1 90 ? 15.82 -10.711 3.254 1 87.88 90 VAL A CA 1
ATOM 745 C C . VAL A 1 90 ? 14.414 -10.242 3.625 1 87.88 90 VAL A C 1
ATOM 747 O O . VAL A 1 90 ? 14.258 -9.242 4.328 1 87.88 90 VAL A O 1
ATOM 750 N N . LEU A 1 91 ? 13.391 -10.992 3.207 1 77.5 91 LEU A N 1
ATOM 751 C CA . LEU A 1 91 ? 12.016 -10.578 3.475 1 77.5 91 LEU A CA 1
ATOM 752 C C . LEU A 1 91 ? 11.727 -10.602 4.973 1 77.5 91 LEU A C 1
ATOM 754 O O . LEU A 1 91 ? 11.039 -9.719 5.488 1 77.5 91 LEU A O 1
ATOM 758 N N . MET A 1 92 ? 12.328 -11.539 5.707 1 74.31 92 MET A N 1
ATOM 759 C CA . MET A 1 92 ? 12.164 -11.625 7.156 1 74.31 92 MET A CA 1
ATOM 760 C C . MET A 1 92 ? 12.883 -10.477 7.852 1 74.31 92 MET A C 1
ATOM 762 O O . MET A 1 92 ? 12.391 -9.938 8.844 1 74.31 92 MET A O 1
ATOM 766 N N . GLU A 1 93 ? 14.008 -10.133 7.305 1 76 93 GLU A N 1
ATOM 767 C CA . GLU A 1 93 ? 14.812 -9.07 7.895 1 76 93 GLU A CA 1
ATOM 768 C C . GLU A 1 93 ? 14.141 -7.711 7.73 1 76 93 GLU A C 1
ATOM 770 O O . GLU A 1 93 ? 14.469 -6.762 8.445 1 76 93 GLU A O 1
ATOM 775 N N . GLN A 1 94 ? 13.227 -7.641 6.766 1 77.88 94 GLN A N 1
ATOM 776 C CA . GLN A 1 94 ? 12.539 -6.371 6.543 1 77.88 94 GLN A CA 1
ATOM 777 C C . GLN A 1 94 ? 11.484 -6.117 7.613 1 77.88 94 GLN A C 1
ATOM 779 O O . GLN A 1 94 ? 11.055 -4.98 7.812 1 77.88 94 GLN A O 1
ATOM 784 N N . SER A 1 95 ? 11.039 -7.168 8.273 1 75.94 95 SER A N 1
ATOM 785 C CA . SER A 1 95 ? 10.039 -7.02 9.328 1 75.94 95 SER A CA 1
ATOM 786 C C . SER A 1 95 ? 10.633 -6.316 10.547 1 75.94 95 SER A C 1
ATOM 788 O O . SER A 1 95 ? 11.727 -6.664 11 1 75.94 95 SER A O 1
ATOM 790 N N . PRO A 1 96 ? 9.906 -5.309 10.945 1 74.81 96 PRO A N 1
ATOM 791 C CA . PRO A 1 96 ? 10.414 -4.668 12.164 1 74.81 96 PRO A CA 1
ATOM 792 C C . PRO A 1 96 ? 10.477 -5.625 13.352 1 74.81 96 PRO A C 1
ATOM 794 O O . PRO A 1 96 ? 9.648 -6.535 13.461 1 74.81 96 PRO A O 1
ATOM 797 N N . LYS A 1 97 ? 11.586 -5.43 14.086 1 75.88 97 LYS A N 1
ATOM 798 C CA . LYS A 1 97 ? 11.695 -6.133 15.359 1 75.88 97 LYS A CA 1
ATOM 799 C C . LYS A 1 97 ? 11.141 -5.289 16.5 1 75.88 97 LYS A C 1
ATOM 801 O O . LYS A 1 97 ? 11.375 -4.078 16.562 1 75.88 97 LYS A O 1
ATOM 806 N N . SER A 1 98 ? 10.438 -5.965 17.281 1 73.19 98 SER A N 1
ATOM 807 C CA . SER A 1 98 ? 9.773 -5.258 18.375 1 73.19 98 SER A CA 1
ATOM 808 C C . SER A 1 98 ? 10.766 -4.422 19.172 1 73.19 98 SER A C 1
ATOM 810 O O . SER A 1 98 ? 11.797 -4.93 19.625 1 73.19 98 SER A O 1
ATOM 812 N N . GLY A 1 99 ? 10.477 -3.176 19.156 1 76.75 99 GLY A N 1
ATOM 813 C CA . GLY A 1 99 ? 11.227 -2.295 20.047 1 76.75 99 GLY A CA 1
ATOM 814 C C . GLY A 1 99 ? 12.406 -1.624 19.359 1 76.75 99 GLY A C 1
ATOM 815 O O . GLY A 1 99 ? 12.992 -0.689 19.906 1 76.75 99 GLY A O 1
ATOM 816 N N . ASP A 1 100 ? 12.648 -1.995 18.172 1 81.19 10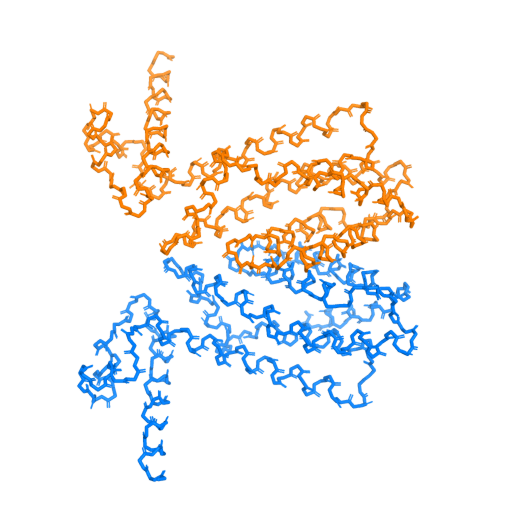0 ASP A N 1
ATOM 817 C CA . ASP A 1 100 ? 13.766 -1.32 17.516 1 81.19 100 ASP A CA 1
ATOM 818 C C . ASP A 1 100 ? 13.328 0.017 16.922 1 81.19 100 ASP A C 1
ATOM 820 O O . ASP A 1 100 ? 12.156 0.377 16.984 1 81.19 100 ASP A O 1
ATOM 824 N N . ILE A 1 101 ? 14.305 0.765 16.484 1 81.19 101 ILE A N 1
ATOM 825 C CA . ILE A 1 101 ? 14.078 2.117 15.992 1 81.19 101 ILE A CA 1
ATOM 826 C C . ILE A 1 101 ? 13.078 2.076 14.836 1 81.19 101 ILE A C 1
ATOM 828 O O . ILE A 1 101 ? 12.172 2.91 14.758 1 81.19 101 ILE A O 1
ATOM 832 N N . LYS A 1 102 ? 13.281 1.076 14.047 1 85.62 102 LYS A N 1
ATOM 833 C CA . LYS A 1 102 ? 12.383 0.945 12.898 1 85.62 102 LYS A CA 1
ATOM 834 C C . LYS A 1 102 ? 10.945 0.703 13.352 1 85.62 102 LYS A C 1
ATOM 836 O O . LYS A 1 102 ? 10.016 1.334 12.852 1 85.62 102 LYS A O 1
ATOM 841 N N . ASP A 1 103 ? 10.812 -0.17 14.281 1 87.44 103 ASP A N 1
ATOM 842 C CA . ASP A 1 103 ? 9.5 -0.481 14.836 1 87.44 103 ASP A CA 1
ATOM 843 C C . ASP A 1 103 ? 8.844 0.765 15.43 1 87.44 103 ASP A C 1
ATOM 845 O O . ASP A 1 103 ? 7.668 1.038 15.172 1 87.44 103 ASP A O 1
ATOM 849 N N . LYS A 1 104 ? 9.578 1.512 16.125 1 87.62 104 LYS A N 1
ATOM 850 C CA . LYS A 1 104 ? 9.07 2.723 16.766 1 87.62 104 LYS A CA 1
ATOM 851 C C . LYS A 1 104 ? 8.727 3.785 15.727 1 87.62 104 LYS A C 1
ATOM 853 O O . LYS A 1 104 ? 7.727 4.5 15.867 1 87.62 104 LYS A O 1
ATOM 858 N N . MET A 1 105 ? 9.539 3.865 14.75 1 88.56 105 MET A N 1
ATOM 859 C CA . MET A 1 105 ? 9.289 4.848 13.695 1 88.56 105 MET A CA 1
ATOM 860 C C . MET A 1 105 ? 8.039 4.492 12.898 1 88.56 105 MET A C 1
ATOM 862 O O . MET A 1 105 ? 7.23 5.363 12.594 1 88.56 105 MET A O 1
ATOM 866 N N . ILE A 1 106 ? 7.895 3.205 12.648 1 86.75 106 ILE A N 1
ATOM 867 C CA . ILE A 1 106 ? 6.715 2.746 11.922 1 86.75 106 ILE A CA 1
ATOM 868 C C . ILE A 1 106 ? 5.457 3.078 12.719 1 86.75 106 ILE A C 1
ATOM 870 O O . ILE A 1 106 ? 4.441 3.48 12.148 1 86.75 106 ILE A O 1
ATOM 874 N N . GLU A 1 107 ? 5.586 2.922 13.984 1 87.44 107 GLU A N 1
ATOM 875 C CA . GLU A 1 107 ? 4.469 3.301 14.844 1 87.44 107 GLU A CA 1
ATOM 876 C C . GLU A 1 107 ? 4.117 4.773 14.672 1 87.44 107 GLU A C 1
ATOM 878 O O . GLU A 1 107 ? 2.938 5.141 14.672 1 87.44 107 GLU A O 1
ATOM 883 N N . GLN A 1 108 ? 5.109 5.629 14.539 1 86.44 108 GLN A N 1
ATOM 884 C CA . GLN A 1 108 ? 4.875 7.051 14.328 1 86.44 108 GLN A CA 1
ATOM 885 C C . GLN A 1 108 ? 4.184 7.305 12.992 1 86.44 108 GLN A C 1
ATOM 887 O O . GLN A 1 108 ? 3.334 8.195 12.883 1 86.44 108 GLN A O 1
ATOM 892 N N . PHE A 1 109 ? 4.547 6.473 12.023 1 87.81 109 PHE A N 1
ATOM 893 C CA . PHE A 1 109 ? 3.986 6.641 10.688 1 87.81 109 PHE A CA 1
ATOM 894 C C . PHE A 1 109 ? 2.48 6.398 10.703 1 87.81 109 PHE A C 1
ATOM 896 O O . PHE A 1 109 ? 1.751 6.957 9.883 1 87.81 109 PHE A O 1
ATOM 903 N N . HIS A 1 110 ? 2.041 5.707 11.719 1 86.75 110 HIS A N 1
ATOM 904 C CA . HIS A 1 110 ? 0.635 5.32 11.727 1 86.75 110 HIS A CA 1
ATOM 905 C C . HIS A 1 110 ? -0.179 6.23 12.648 1 86.75 110 HIS A C 1
ATOM 907 O O . HIS A 1 110 ? -1.391 6.051 12.781 1 86.75 110 HIS A O 1
ATOM 913 N N . GLN A 1 111 ? 0.513 7.172 13.234 1 82.69 111 GLN A N 1
ATOM 914 C CA . GLN A 1 111 ? -0.214 8.164 14.016 1 82.69 111 GLN A CA 1
ATOM 915 C C . GLN A 1 111 ? -0.992 9.117 13.117 1 82.69 111 GLN A C 1
ATOM 917 O O . GLN A 1 111 ? -0.615 9.336 11.969 1 82.69 111 GLN A O 1
ATOM 922 N N . PRO A 1 112 ? -2.025 9.664 13.688 1 76.38 112 PRO A N 1
ATOM 923 C CA . PRO A 1 112 ? -2.781 10.656 12.914 1 76.38 112 PRO A CA 1
ATOM 924 C C . PRO A 1 112 ? -1.901 11.773 12.367 1 76.38 112 PRO A C 1
ATOM 926 O O . PRO A 1 112 ? -0.971 12.219 13.047 1 76.38 112 PRO A O 1
ATOM 929 N N . ASN A 1 113 ? -2.076 12.094 11.133 1 77.44 113 ASN A N 1
ATOM 930 C CA . ASN A 1 113 ? -1.428 13.219 10.461 1 77.44 113 ASN A CA 1
ATOM 931 C C . ASN A 1 113 ? -0.028 12.844 9.984 1 77.44 113 ASN A C 1
ATOM 933 O O . ASN A 1 113 ? 0.71 13.695 9.492 1 77.44 113 ASN A O 1
ATOM 937 N N . ASN A 1 114 ? 0.333 11.531 10.18 1 85.25 114 ASN A N 1
ATOM 938 C CA . ASN A 1 114 ? 1.666 11.133 9.742 1 85.25 114 ASN A CA 1
ATOM 939 C C . ASN A 1 114 ? 1.605 10.203 8.531 1 85.25 114 ASN A C 1
ATOM 941 O O . ASN A 1 114 ? 2.615 9.617 8.148 1 85.25 114 ASN A O 1
ATOM 945 N N . ALA A 1 115 ? 0.471 10.164 7.926 1 87.25 115 ALA A N 1
ATOM 946 C CA . ALA A 1 115 ? 0.241 9.203 6.848 1 87.25 115 ALA A CA 1
ATOM 947 C C . ALA A 1 115 ? 1.158 9.484 5.66 1 87.25 115 ALA A C 1
ATOM 949 O O . ALA A 1 115 ? 1.525 8.57 4.922 1 87.25 115 ALA A O 1
ATOM 950 N N . GLU A 1 116 ? 1.527 10.68 5.527 1 89.19 116 GLU A N 1
ATOM 951 C CA . GLU A 1 116 ? 2.451 11.031 4.453 1 89.19 116 GLU A CA 1
ATOM 952 C C . GLU A 1 116 ? 3.785 10.305 4.617 1 89.19 116 GLU A C 1
ATOM 954 O O . GLU A 1 116 ? 4.398 9.898 3.631 1 89.19 116 GLU A O 1
ATOM 959 N N . MET A 1 117 ? 4.203 10.18 5.805 1 90.19 117 MET A N 1
ATOM 960 C CA . MET A 1 117 ? 5.457 9.492 6.098 1 90.19 117 MET A CA 1
ATOM 961 C C . MET A 1 117 ? 5.352 8.008 5.762 1 90.19 117 MET A C 1
ATOM 963 O O . MET A 1 117 ? 6.301 7.414 5.238 1 90.19 117 MET A O 1
ATOM 967 N N . TYR A 1 118 ? 4.25 7.449 6.055 1 90.88 118 TYR A N 1
ATOM 968 C CA . TYR A 1 118 ? 4.012 6.059 5.688 1 90.88 118 TYR A CA 1
ATOM 969 C C . TYR A 1 118 ? 4.086 5.871 4.176 1 90.88 118 TYR A C 1
ATOM 971 O O . TYR A 1 118 ? 4.793 4.984 3.689 1 90.88 118 TYR A O 1
ATOM 979 N N . GLN A 1 119 ? 3.387 6.727 3.492 1 92.38 119 GLN A N 1
ATOM 980 C CA . GLN A 1 119 ? 3.359 6.645 2.035 1 92.38 119 GLN A CA 1
ATOM 981 C C . GLN A 1 119 ? 4.762 6.77 1.45 1 92.38 119 GLN A C 1
ATOM 983 O O . GLN A 1 119 ? 5.137 6.004 0.557 1 92.38 119 GLN A O 1
ATOM 988 N N . LYS A 1 120 ? 5.5 7.668 1.95 1 93.12 120 LYS A N 1
ATOM 989 C CA . LYS A 1 120 ? 6.867 7.871 1.479 1 93.12 120 LYS A CA 1
ATOM 990 C C . LYS A 1 120 ? 7.734 6.652 1.771 1 93.12 120 LYS A C 1
ATOM 992 O O . LYS A 1 120 ? 8.523 6.227 0.922 1 93.12 120 LYS A O 1
ATOM 997 N N . SER A 1 121 ? 7.613 6.16 2.973 1 93.62 121 SER A N 1
ATOM 998 C CA . SER A 1 121 ? 8.398 4.988 3.35 1 93.62 121 SER A CA 1
ATOM 999 C C . SER A 1 121 ? 8.062 3.791 2.469 1 93.62 121 SER A C 1
ATOM 1001 O O . SER A 1 121 ? 8.953 3.031 2.08 1 93.62 121 SER A O 1
ATOM 1003 N N . LEU A 1 122 ? 6.785 3.611 2.154 1 94.62 122 LEU A N 1
ATOM 1004 C CA . LEU A 1 122 ? 6.328 2.529 1.291 1 94.62 122 LEU A CA 1
ATOM 1005 C C . LEU A 1 122 ? 6.969 2.625 -0.089 1 94.62 122 LEU A C 1
ATOM 1007 O O . LEU A 1 122 ? 7.574 1.662 -0.566 1 94.62 122 LEU A O 1
ATOM 1011 N N . VAL A 1 123 ? 6.961 3.785 -0.642 1 96.69 123 VAL A N 1
ATOM 1012 C CA . VAL A 1 123 ? 7.461 4.008 -1.994 1 96.69 123 VAL A CA 1
ATOM 1013 C C . VAL A 1 123 ? 8.984 3.854 -2.014 1 96.69 123 VAL A C 1
ATOM 1015 O O . VAL A 1 123 ? 9.523 3.109 -2.834 1 96.69 123 VAL A O 1
ATOM 1018 N N . GLN A 1 124 ? 9.633 4.504 -1.113 1 96.62 124 GLN A N 1
ATOM 1019 C CA . GLN A 1 124 ? 11.086 4.508 -1.11 1 96.62 124 GLN A CA 1
ATOM 1020 C C . GLN A 1 124 ? 11.641 3.121 -0.794 1 96.62 124 GLN A C 1
ATOM 1022 O O . GLN A 1 124 ? 12.688 2.727 -1.323 1 96.62 124 GLN A O 1
ATOM 1027 N N . SER A 1 125 ? 10.969 2.422 0.062 1 95.56 125 SER A N 1
ATOM 1028 C CA . SER A 1 125 ? 11.422 1.065 0.349 1 95.56 125 SER A CA 1
ATOM 1029 C C . SER A 1 125 ? 11.359 0.184 -0.894 1 95.56 125 SER A C 1
ATOM 1031 O O . SER A 1 125 ? 12.289 -0.57 -1.179 1 95.56 125 SER A O 1
ATOM 1033 N N . ILE A 1 126 ? 10.297 0.275 -1.626 1 97 126 ILE A N 1
ATOM 1034 C CA . ILE A 1 126 ? 10.125 -0.541 -2.824 1 97 126 ILE A CA 1
ATOM 1035 C C . ILE A 1 126 ? 11.18 -0.159 -3.859 1 97 126 ILE A C 1
ATOM 1037 O O . ILE A 1 126 ? 11.844 -1.029 -4.434 1 97 126 ILE A O 1
ATOM 1041 N N . ILE A 1 127 ? 11.422 1.089 -4.027 1 97.69 127 ILE A N 1
ATOM 1042 C CA . ILE A 1 127 ? 12.359 1.601 -5.02 1 97.69 127 ILE A CA 1
ATOM 1043 C C . ILE A 1 127 ? 13.773 1.131 -4.688 1 97.69 127 ILE A C 1
ATOM 1045 O O . ILE A 1 127 ? 14.523 0.733 -5.582 1 97.69 127 ILE A O 1
ATOM 1049 N N . HIS A 1 128 ? 14.078 1.082 -3.457 1 97.38 128 HIS A N 1
ATOM 1050 C CA . HIS A 1 128 ? 15.477 0.881 -3.094 1 97.38 128 HIS A CA 1
ATOM 1051 C C . HIS A 1 128 ? 15.758 -0.583 -2.773 1 97.38 128 HIS A C 1
ATOM 1053 O O . HIS A 1 128 ? 16.875 -1.062 -2.969 1 97.38 128 HIS A O 1
ATOM 1059 N N . LEU A 1 129 ? 14.758 -1.28 -2.307 1 96.44 129 LEU A N 1
ATOM 1060 C CA . LEU A 1 129 ? 14.977 -2.68 -1.955 1 96.44 129 LEU A CA 1
ATOM 1061 C C . LEU A 1 129 ? 14.82 -3.578 -3.178 1 96.44 129 LEU A C 1
ATOM 1063 O O . LEU A 1 129 ? 15.477 -4.613 -3.283 1 96.44 129 LEU A O 1
ATOM 1067 N N . SER A 1 130 ? 13.93 -3.205 -4.098 1 97.19 130 SER A N 1
ATOM 1068 C CA . SER A 1 130 ? 13.586 -4.074 -5.215 1 97.19 130 SER A CA 1
ATOM 1069 C C . SER A 1 130 ? 14.82 -4.441 -6.031 1 97.19 130 SER A C 1
ATOM 1071 O O . SER A 1 130 ? 15.023 -5.609 -6.371 1 97.19 130 SER A O 1
ATOM 1073 N N . PRO A 1 131 ? 15.719 -3.463 -6.328 1 97.62 131 PRO A N 1
ATOM 1074 C CA . PRO A 1 131 ? 16.891 -3.846 -7.121 1 97.62 131 PRO A CA 1
ATOM 1075 C C . PRO A 1 131 ? 17.766 -4.867 -6.406 1 97.62 131 PRO A C 1
ATOM 1077 O O . PRO A 1 131 ? 18.344 -5.746 -7.051 1 97.62 131 PRO A O 1
ATOM 1080 N N . VAL A 1 132 ? 17.891 -4.758 -5.145 1 96.56 132 VAL A N 1
ATOM 1081 C CA . VAL A 1 132 ? 18.719 -5.664 -4.371 1 96.56 132 VAL A CA 1
ATOM 1082 C C . VAL A 1 132 ? 18.125 -7.07 -4.395 1 96.56 132 VAL A C 1
ATOM 1084 O O . VAL A 1 132 ? 18.828 -8.047 -4.645 1 96.56 132 VAL A O 1
ATOM 1087 N N . LEU A 1 133 ? 16.859 -7.184 -4.188 1 96.19 133 LEU A N 1
ATOM 1088 C CA . LEU A 1 133 ? 16.203 -8.484 -4.184 1 96.19 133 LEU A CA 1
ATOM 1089 C C . LEU A 1 133 ? 16.141 -9.062 -5.594 1 96.19 133 LEU A C 1
ATOM 1091 O O . LEU A 1 133 ? 16.156 -10.281 -5.773 1 96.19 133 LEU A O 1
ATOM 1095 N N . THR A 1 134 ? 16.031 -8.188 -6.578 1 97.81 134 THR A N 1
ATOM 1096 C CA . THR A 1 134 ? 16.047 -8.633 -7.965 1 97.81 134 THR A CA 1
ATOM 1097 C C . THR A 1 134 ? 17.312 -9.414 -8.281 1 97.81 134 THR A C 1
ATOM 1099 O O . THR A 1 134 ? 17.281 -10.375 -9.055 1 97.81 134 THR A O 1
ATOM 1102 N N . GLU A 1 135 ? 18.406 -9.031 -7.688 1 97.62 135 GLU A N 1
ATOM 1103 C CA . GLU A 1 135 ? 19.656 -9.758 -7.875 1 97.62 135 GLU A CA 1
ATOM 1104 C C . GLU A 1 135 ? 19.531 -11.211 -7.438 1 97.62 135 GLU A C 1
ATOM 1106 O O . GLU A 1 135 ? 20.141 -12.102 -8.031 1 97.62 135 GLU A O 1
ATOM 1111 N N . ILE A 1 136 ? 18.781 -11.453 -6.41 1 96.81 136 ILE A 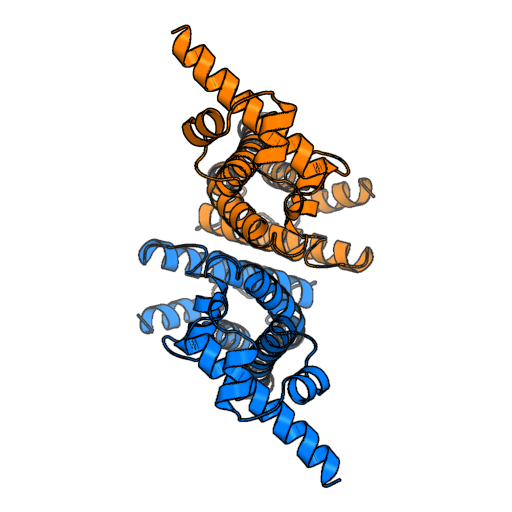N 1
ATOM 1112 C CA . ILE A 1 136 ? 18.547 -12.812 -5.938 1 96.81 136 ILE A CA 1
ATOM 1113 C C . ILE A 1 136 ? 17.812 -13.617 -7.008 1 96.81 136 ILE A C 1
ATOM 1115 O O . ILE A 1 136 ? 18.188 -14.75 -7.312 1 96.81 136 ILE A O 1
ATOM 1119 N N . LEU A 1 137 ? 16.75 -13.016 -7.594 1 97.44 137 LEU A N 1
ATOM 1120 C CA . LEU A 1 137 ? 15.977 -13.703 -8.625 1 97.44 137 LEU A CA 1
ATOM 1121 C C . LEU A 1 137 ? 16.828 -13.961 -9.859 1 97.44 137 LEU A C 1
ATOM 1123 O O . LEU A 1 137 ? 16.75 -15.031 -10.461 1 97.44 137 LEU A O 1
ATOM 1127 N N . GLU A 1 138 ? 17.625 -12.977 -10.227 1 97.81 138 GLU A N 1
ATOM 1128 C CA . GLU A 1 138 ? 18.5 -13.148 -11.383 1 97.81 138 GLU A CA 1
ATOM 1129 C C . GLU A 1 138 ? 19.484 -14.289 -11.172 1 97.81 138 GLU A C 1
ATOM 1131 O O . GLU A 1 138 ? 19.703 -15.117 -12.07 1 97.81 138 GLU A O 1
ATOM 1136 N N . GLN A 1 139 ? 20.094 -14.305 -10.016 1 96.94 139 GLN A N 1
ATOM 1137 C CA . GLN A 1 139 ? 20.953 -15.422 -9.672 1 96.94 139 GLN A CA 1
ATOM 1138 C C . GLN A 1 139 ? 20.203 -16.75 -9.75 1 96.94 139 GLN A C 1
ATOM 1140 O O . GLN A 1 139 ? 20.719 -17.719 -10.305 1 96.94 139 GLN A O 1
ATOM 1145 N N . GLY A 1 140 ? 19.016 -16.797 -9.156 1 97.31 140 GLY A N 1
ATOM 1146 C CA . GLY A 1 140 ? 18.203 -18 -9.172 1 97.31 140 GLY A CA 1
ATOM 1147 C C . GLY A 1 140 ? 17.812 -18.438 -10.562 1 97.31 140 GLY A C 1
ATOM 1148 O O . GLY A 1 140 ? 17.734 -19.641 -10.852 1 97.31 140 GLY A O 1
ATOM 1149 N N . ILE A 1 141 ? 17.531 -17.547 -11.438 1 98.06 141 ILE A N 1
ATOM 1150 C CA . ILE A 1 141 ? 17.188 -17.844 -12.828 1 98.06 141 ILE A CA 1
ATOM 1151 C C . ILE A 1 141 ? 18.406 -18.438 -13.531 1 98.06 141 ILE A C 1
ATOM 1153 O O . ILE A 1 141 ? 18.297 -19.438 -14.234 1 98.06 141 ILE A O 1
ATOM 1157 N N . GLU A 1 142 ? 19.531 -17.812 -13.312 1 97.25 142 GLU A N 1
ATOM 1158 C CA . GLU A 1 142 ? 20.766 -18.328 -13.891 1 97.25 142 GLU A CA 1
ATOM 1159 C C . GLU A 1 142 ? 21.062 -19.75 -13.43 1 97.25 142 GLU A C 1
ATOM 1161 O O . GLU A 1 142 ? 21.562 -20.562 -14.203 1 97.25 142 GLU A O 1
ATOM 1166 N N . GLU A 1 143 ? 20.703 -20.031 -12.242 1 96.5 143 GLU A N 1
ATOM 1167 C CA . GLU A 1 143 ? 20.984 -21.344 -11.641 1 96.5 143 GLU A CA 1
ATOM 1168 C C . GLU A 1 143 ? 19.859 -22.328 -11.945 1 96.5 143 GLU A C 1
ATOM 1170 O O . GLU A 1 143 ? 19.938 -23.5 -11.555 1 96.5 143 GLU A O 1
ATOM 1175 N N . GLY A 1 144 ? 18.781 -21.906 -12.539 1 97.25 144 GLY A N 1
ATOM 1176 C CA . GLY A 1 144 ? 17.672 -22.766 -12.906 1 97.25 144 GLY A CA 1
ATOM 1177 C C . GLY A 1 144 ? 16.734 -23.047 -11.75 1 97.25 144 GLY A C 1
ATOM 1178 O O . GLY A 1 144 ? 15.922 -23.969 -11.812 1 97.25 144 GLY A O 1
ATOM 1179 N N . ILE A 1 145 ? 16.844 -22.203 -10.703 1 96.44 145 ILE A N 1
ATOM 1180 C CA . ILE A 1 145 ? 16.047 -22.375 -9.5 1 96.44 145 ILE A CA 1
ATOM 1181 C C . ILE A 1 145 ? 14.734 -21.594 -9.641 1 96.44 145 ILE A C 1
ATOM 1183 O O . ILE A 1 145 ? 13.68 -22.062 -9.203 1 96.44 145 ILE A O 1
ATOM 1187 N N . PHE A 1 146 ? 14.844 -20.422 -10.188 1 97.62 146 PHE A N 1
ATOM 1188 C CA . PHE A 1 146 ? 13.688 -19.578 -10.5 1 97.62 146 PHE A CA 1
ATOM 1189 C C . PHE A 1 146 ? 13.5 -19.453 -12.008 1 97.62 146 PHE A C 1
ATOM 1191 O O . PHE A 1 146 ? 14.414 -19.75 -12.781 1 97.62 146 PHE A O 1
ATOM 1198 N N . SER A 1 147 ? 12.258 -19.047 -12.445 1 98.06 147 SER A N 1
ATOM 1199 C CA . SER A 1 147 ? 12.055 -19.016 -13.883 1 98.06 147 SER A CA 1
ATOM 1200 C C . SER A 1 147 ? 11.211 -17.812 -14.297 1 98.06 147 SER A C 1
ATOM 1202 O O . SER A 1 147 ? 10.852 -17.672 -15.469 1 98.06 147 SER A O 1
ATOM 1204 N N . THR A 1 148 ? 10.922 -16.922 -13.445 1 97.44 148 THR A N 1
ATOM 1205 C CA . THR A 1 148 ? 10.094 -15.773 -13.805 1 97.44 148 THR A CA 1
ATOM 1206 C C . THR A 1 148 ? 10.766 -14.93 -14.883 1 97.44 148 THR A C 1
ATOM 1208 O O . THR A 1 148 ? 11.984 -14.75 -14.867 1 97.44 148 THR A O 1
ATOM 1211 N N . SER A 1 149 ? 9.922 -14.406 -15.852 1 97.31 149 SER A N 1
ATOM 1212 C CA . SER A 1 149 ? 10.414 -13.539 -16.922 1 97.31 149 SER A CA 1
ATOM 1213 C C . SER A 1 149 ? 10.438 -12.086 -16.484 1 97.31 149 SER A C 1
ATOM 1215 O O . SER A 1 149 ? 10.922 -11.219 -17.219 1 97.31 149 SER A O 1
ATOM 1217 N N . TYR A 1 150 ? 10 -11.82 -15.242 1 98 150 TYR A N 1
ATOM 1218 C CA . TYR A 1 150 ? 9.859 -10.453 -14.75 1 98 150 TYR A CA 1
ATOM 1219 C C . TYR A 1 150 ? 10.453 -10.312 -13.359 1 98 150 TYR A C 1
ATOM 1221 O O . TYR A 1 150 ? 9.758 -9.938 -12.414 1 98 150 TYR A O 1
ATOM 1229 N N . PRO A 1 151 ? 11.742 -10.523 -13.211 1 98.44 151 PRO A N 1
ATOM 1230 C CA . PRO A 1 151 ? 12.32 -10.617 -11.867 1 98.44 151 PRO A CA 1
ATOM 1231 C C . PRO A 1 151 ? 12.117 -9.352 -11.047 1 98.44 151 PRO A C 1
ATOM 1233 O O . PRO A 1 151 ? 11.688 -9.422 -9.891 1 98.44 151 PRO A O 1
ATOM 1236 N N . GLN A 1 152 ? 12.375 -8.164 -11.602 1 98.25 152 GLN A N 1
ATOM 1237 C CA . GLN A 1 152 ? 12.242 -6.922 -10.844 1 98.25 152 GLN A CA 1
ATOM 1238 C C . GLN A 1 152 ? 10.789 -6.645 -10.492 1 98.25 152 GLN A C 1
ATOM 1240 O O . GLN A 1 152 ? 10.461 -6.332 -9.344 1 98.25 152 GLN A O 1
ATOM 1245 N N . GLU A 1 153 ? 9.938 -6.785 -11.492 1 98.5 153 GLU A N 1
ATOM 1246 C CA . GLU A 1 153 ? 8.516 -6.508 -11.305 1 98.5 153 GLU A CA 1
ATOM 1247 C C . GLU A 1 153 ? 7.895 -7.473 -10.289 1 98.5 153 GLU A C 1
ATOM 1249 O O . GLU A 1 153 ? 7.066 -7.07 -9.469 1 98.5 153 GLU A O 1
ATOM 1254 N N . THR A 1 154 ? 8.336 -8.727 -10.391 1 98.31 154 THR A N 1
ATOM 1255 C CA . THR A 1 154 ? 7.848 -9.719 -9.438 1 98.31 154 THR A CA 1
ATOM 1256 C C . THR A 1 154 ? 8.227 -9.336 -8.008 1 98.31 154 THR A C 1
ATOM 1258 O O . THR A 1 154 ? 7.395 -9.398 -7.102 1 98.31 154 THR A O 1
ATOM 1261 N N . ILE A 1 155 ? 9.438 -8.859 -7.812 1 97.38 155 ILE A N 1
ATOM 1262 C CA . ILE A 1 155 ? 9.898 -8.445 -6.492 1 97.38 155 ILE A CA 1
ATOM 1263 C C . ILE A 1 155 ? 9.102 -7.238 -6.016 1 97.38 155 ILE A C 1
ATOM 1265 O O . ILE A 1 155 ? 8.688 -7.176 -4.855 1 97.38 155 ILE A O 1
ATOM 1269 N N . GLU A 1 156 ? 8.875 -6.277 -6.879 1 98.12 156 GLU A N 1
ATOM 1270 C CA . GLU A 1 156 ? 8.109 -5.09 -6.523 1 98.12 156 GLU A CA 1
ATOM 1271 C C . GLU A 1 156 ? 6.711 -5.457 -6.039 1 98.12 156 GLU A C 1
ATOM 1273 O O . GLU A 1 156 ? 6.238 -4.926 -5.031 1 98.12 156 GLU A O 1
ATOM 1278 N N . LEU A 1 157 ? 6.102 -6.383 -6.738 1 97.88 157 LEU A N 1
ATOM 1279 C CA . LEU A 1 157 ? 4.754 -6.82 -6.387 1 97.88 157 LEU A CA 1
ATOM 1280 C C . LEU A 1 157 ? 4.75 -7.559 -5.055 1 97.88 157 LEU A C 1
ATOM 1282 O O . LEU A 1 157 ? 3.885 -7.32 -4.207 1 97.88 157 LEU A O 1
ATOM 1286 N N . LEU A 1 158 ? 5.727 -8.367 -4.832 1 95.94 158 LEU A N 1
ATOM 1287 C CA . LEU A 1 158 ? 5.832 -9.117 -3.582 1 95.94 158 LEU A CA 1
ATOM 1288 C C . LEU A 1 158 ? 6.113 -8.18 -2.412 1 95.94 158 LEU A C 1
ATOM 1290 O O . LEU A 1 158 ? 5.473 -8.281 -1.362 1 95.94 158 LEU A O 1
ATOM 1294 N N . LEU A 1 159 ? 7.035 -7.23 -2.623 1 95.25 159 LEU A N 1
ATOM 1295 C CA . LEU A 1 159 ? 7.363 -6.285 -1.564 1 95.25 159 LEU A CA 1
ATOM 1296 C C . LEU A 1 159 ? 6.148 -5.441 -1.193 1 95.25 159 LEU A C 1
ATOM 1298 O O . LEU A 1 159 ? 5.848 -5.266 -0.01 1 95.25 159 LEU A O 1
ATOM 1302 N N . SER A 1 160 ? 5.477 -4.945 -2.182 1 96.44 160 SER A N 1
ATOM 1303 C CA . SER A 1 160 ? 4.352 -4.055 -1.945 1 96.44 160 SER A CA 1
ATOM 1304 C C . SER A 1 160 ? 3.217 -4.773 -1.22 1 96.44 160 SER A C 1
ATOM 1306 O O . SER A 1 160 ? 2.631 -4.23 -0.281 1 96.44 160 SER A O 1
ATOM 1308 N N . SER A 1 161 ? 2.898 -5.98 -1.596 1 96.12 161 SER A N 1
ATOM 1309 C CA . SER A 1 161 ? 1.819 -6.719 -0.947 1 96.12 161 SER A CA 1
ATOM 1310 C C . SER A 1 161 ? 2.16 -7.031 0.506 1 96.12 161 SER A C 1
ATOM 1312 O O . SER A 1 161 ? 1.312 -6.898 1.39 1 96.12 161 SER A O 1
ATOM 1314 N N . ALA A 1 162 ? 3.385 -7.422 0.775 1 93.62 162 ALA A N 1
ATOM 1315 C CA . ALA A 1 162 ? 3.799 -7.742 2.139 1 93.62 162 ALA A CA 1
ATOM 1316 C C . ALA A 1 162 ? 3.734 -6.508 3.035 1 93.62 162 ALA A C 1
ATOM 1318 O O . ALA A 1 162 ? 3.238 -6.578 4.16 1 93.62 162 ALA A O 1
ATOM 1319 N N . GLN A 1 163 ? 4.191 -5.418 2.496 1 92.81 163 GLN A N 1
ATOM 1320 C CA . GLN A 1 163 ? 4.281 -4.199 3.287 1 92.81 163 GLN A CA 1
ATOM 1321 C C . GLN A 1 163 ? 2.891 -3.66 3.623 1 92.81 163 GLN A C 1
ATOM 1323 O O . GLN A 1 163 ? 2.709 -2.992 4.645 1 92.81 163 GLN A O 1
ATOM 1328 N N . VAL A 1 164 ? 1.933 -4.008 2.816 1 95.31 164 VAL A N 1
ATOM 1329 C CA . VAL A 1 164 ? 0.571 -3.557 3.082 1 95.31 164 VAL A CA 1
ATOM 1330 C C . VAL A 1 164 ? -0.145 -4.57 3.973 1 95.31 164 VAL A C 1
ATOM 1332 O O . VAL A 1 164 ? -0.58 -4.234 5.078 1 95.31 164 VAL A O 1
ATOM 1335 N N . ILE A 1 165 ? -0.147 -5.789 3.629 1 96.25 165 ILE A N 1
ATOM 1336 C CA . ILE A 1 165 ? -0.993 -6.801 4.25 1 96.25 165 ILE A CA 1
ATOM 1337 C C . ILE A 1 165 ? -0.473 -7.121 5.648 1 96.25 165 ILE A C 1
ATOM 1339 O O . ILE A 1 165 ? -1.256 -7.406 6.559 1 96.25 165 ILE A O 1
ATOM 1343 N N . PHE A 1 166 ? 0.806 -7.012 5.812 1 91.94 166 PHE A N 1
ATOM 1344 C CA . PHE A 1 166 ? 1.36 -7.434 7.094 1 91.94 166 PHE A CA 1
ATOM 1345 C C . PHE A 1 166 ? 1.659 -6.23 7.98 1 91.94 166 PHE A C 1
ATOM 1347 O O . PHE A 1 166 ? 2.27 -6.367 9.039 1 91.94 166 PHE A O 1
ATOM 1354 N N . ASP A 1 167 ? 1.289 -5.074 7.535 1 91.94 167 ASP A N 1
ATOM 1355 C CA . ASP A 1 167 ? 1.436 -3.877 8.359 1 91.94 167 ASP A CA 1
ATOM 1356 C C . ASP A 1 167 ? 0.411 -3.861 9.492 1 91.94 167 ASP A C 1
ATOM 1358 O O . ASP A 1 167 ? -0.788 -3.707 9.25 1 91.94 167 ASP A O 1
ATOM 1362 N N . GLU A 1 168 ? 0.848 -3.861 10.703 1 90.25 168 GLU A N 1
ATOM 1363 C CA . GLU A 1 168 ? -0.025 -3.969 11.875 1 90.25 168 GLU A CA 1
ATOM 1364 C C . GLU A 1 168 ? -0.761 -2.658 12.133 1 90.25 168 GLU A C 1
ATOM 1366 O O . GLU A 1 168 ? -1.769 -2.635 12.844 1 90.25 168 GLU A O 1
ATOM 1371 N N . GLY A 1 169 ? -0.198 -1.601 11.594 1 90.44 169 GLY A N 1
ATOM 1372 C CA . GLY A 1 169 ? -0.89 -0.326 11.695 1 90.44 169 GLY A CA 1
ATOM 1373 C C . GLY A 1 169 ? -2.053 -0.195 10.734 1 90.44 169 GLY A C 1
ATOM 1374 O O . GLY A 1 169 ? -2.924 0.659 10.914 1 90.44 169 GLY A O 1
ATOM 1375 N N . LEU A 1 170 ? -2.064 -1.017 9.695 1 93.5 170 LEU A N 1
ATOM 1376 C CA . LEU A 1 170 ? -3.123 -0.979 8.688 1 93.5 170 LEU A CA 1
ATOM 1377 C C . LEU A 1 170 ? -4.164 -2.061 8.961 1 93.5 170 LEU A C 1
ATOM 1379 O O . LEU A 1 170 ? -5.367 -1.811 8.852 1 93.5 170 LEU A O 1
ATOM 1383 N N . PHE A 1 171 ? -3.607 -3.238 9.297 1 95.31 171 PHE A N 1
ATOM 1384 C CA . PHE A 1 171 ? -4.473 -4.383 9.539 1 95.31 171 PHE A CA 1
ATOM 1385 C C . PHE A 1 171 ? -4.16 -5.023 10.891 1 95.31 171 PHE A C 1
ATOM 1387 O O . PHE A 1 171 ? -2.994 -5.27 11.203 1 95.31 171 PHE A O 1
ATOM 1394 N N . GLN A 1 172 ? -5.168 -5.312 11.633 1 94.62 172 GLN A N 1
ATOM 1395 C CA . GLN A 1 172 ? -5.023 -5.988 12.922 1 94.62 172 GLN A CA 1
ATOM 1396 C C . GLN A 1 172 ? -5.559 -7.414 12.859 1 94.62 172 GLN A C 1
ATOM 1398 O O . GLN A 1 172 ? -6.609 -7.715 13.43 1 94.62 172 GLN A O 1
ATOM 1403 N N . TRP A 1 173 ? -4.777 -8.195 12.297 1 95.31 173 TRP A N 1
ATOM 1404 C CA . TRP A 1 173 ? -5.152 -9.602 12.141 1 95.31 173 TRP A CA 1
ATOM 1405 C C . TRP A 1 173 ? -5.012 -10.352 13.461 1 95.31 173 TRP A C 1
ATOM 1407 O O . TRP A 1 173 ? -4.059 -10.125 14.211 1 95.31 173 TRP A O 1
ATOM 1417 N N . LYS A 1 174 ? -5.953 -11.273 13.688 1 96.31 174 LYS A N 1
ATOM 1418 C CA . LYS A 1 174 ? -5.719 -12.258 14.75 1 96.31 174 LYS A CA 1
ATOM 1419 C C . LYS A 1 174 ? -4.574 -13.195 14.383 1 96.31 174 LYS A C 1
ATOM 1421 O O . LYS A 1 174 ? -4.254 -13.367 13.203 1 96.31 174 LYS A O 1
ATOM 1426 N N . PRO A 1 175 ? -3.924 -13.781 15.344 1 92.81 175 PRO A N 1
ATOM 1427 C CA . PRO A 1 175 ? -2.756 -14.625 15.086 1 92.81 175 PRO A CA 1
ATOM 1428 C C . PRO A 1 175 ? -3.027 -15.703 14.047 1 92.81 175 PRO A C 1
ATOM 1430 O O . PRO A 1 175 ? -2.23 -15.898 13.125 1 92.81 175 PRO A O 1
ATOM 1433 N N . GLU A 1 176 ? -4.16 -16.344 14.125 1 94.5 176 GLU A N 1
ATOM 1434 C CA . GLU A 1 176 ? -4.488 -17.406 13.188 1 94.5 176 GLU A CA 1
ATOM 1435 C C . GLU A 1 176 ? -4.711 -16.859 11.781 1 94.5 176 GLU A C 1
ATOM 1437 O O . GLU A 1 176 ? -4.312 -17.469 10.789 1 94.5 176 GLU A O 1
ATOM 1442 N N . GLU A 1 177 ? -5.309 -15.656 11.688 1 96.06 177 GLU A N 1
ATOM 1443 C CA . GLU A 1 177 ? -5.52 -14.992 10.398 1 96.06 177 GLU A CA 1
ATOM 1444 C C . GLU A 1 177 ? -4.191 -14.57 9.773 1 96.06 177 GLU A C 1
ATOM 1446 O O . GLU A 1 177 ? -4 -14.695 8.562 1 96.06 177 GLU A O 1
ATOM 1451 N N . MET A 1 178 ? -3.361 -14.047 10.664 1 93.25 178 MET A N 1
ATOM 1452 C CA . MET A 1 178 ? -2.029 -13.641 10.227 1 93.25 178 MET A CA 1
ATOM 1453 C C . MET A 1 178 ? -1.255 -14.82 9.656 1 93.25 178 MET A C 1
ATOM 1455 O O . MET A 1 178 ? -0.646 -14.711 8.594 1 93.25 178 MET A O 1
ATOM 1459 N N . MET A 1 179 ? -1.296 -15.906 10.312 1 92.56 179 MET A N 1
ATOM 1460 C CA . MET A 1 179 ? -0.566 -17.094 9.875 1 92.56 179 MET A CA 1
ATOM 1461 C C . MET A 1 179 ? -1.08 -17.594 8.531 1 92.56 179 MET A C 1
ATOM 1463 O O . MET A 1 179 ? -0.296 -18 7.676 1 92.56 179 MET A O 1
ATOM 1467 N N . ARG A 1 180 ? -2.354 -17.562 8.344 1 95.25 180 ARG A N 1
ATOM 1468 C CA . ARG A 1 180 ? -2.924 -17.969 7.066 1 95.25 180 ARG A CA 1
ATOM 1469 C C . ARG A 1 180 ? -2.434 -17.062 5.938 1 95.25 180 ARG A C 1
ATOM 1471 O O . ARG A 1 180 ? -2.143 -17.547 4.84 1 95.25 180 ARG A O 1
ATOM 1478 N N . ARG A 1 181 ? -2.316 -15.781 6.219 1 95.75 181 ARG A N 1
ATOM 1479 C CA . ARG A 1 181 ? -1.834 -14.836 5.223 1 95.75 181 ARG A CA 1
ATOM 1480 C C . ARG A 1 181 ? -0.343 -15.023 4.965 1 95.75 181 ARG A C 1
ATOM 1482 O O . ARG A 1 181 ? 0.123 -14.852 3.836 1 95.75 181 ARG A O 1
ATOM 1489 N N . VAL A 1 182 ? 0.377 -15.375 5.988 1 92.75 182 VAL A N 1
ATOM 1490 C CA . VAL A 1 182 ? 1.793 -15.68 5.816 1 92.75 182 VAL A CA 1
ATOM 1491 C C . VAL A 1 182 ? 1.95 -16.891 4.895 1 92.75 182 VAL A C 1
ATOM 1493 O O . VAL A 1 182 ? 2.766 -16.875 3.971 1 92.75 182 VAL A O 1
ATOM 1496 N N . LYS A 1 183 ? 1.179 -17.906 5.121 1 94.25 183 LYS A N 1
ATOM 1497 C CA . LYS A 1 183 ? 1.231 -19.109 4.289 1 94.25 183 LYS A CA 1
ATOM 1498 C C . LYS A 1 183 ? 0.871 -18.781 2.84 1 94.25 183 LYS A C 1
ATOM 1500 O O . LYS A 1 183 ? 1.53 -19.25 1.912 1 94.25 183 LYS A O 1
ATOM 1505 N N . ALA A 1 184 ? -0.141 -18.016 2.672 1 96.12 184 ALA A N 1
ATOM 1506 C CA . ALA A 1 184 ? -0.553 -17.594 1.333 1 96.12 184 ALA A CA 1
ATOM 1507 C C . ALA A 1 184 ? 0.559 -16.812 0.633 1 96.12 184 ALA A C 1
ATOM 1509 O O . ALA A 1 184 ? 0.805 -17.016 -0.56 1 96.12 184 ALA A O 1
ATOM 1510 N N . TYR A 1 185 ? 1.2 -15.953 1.389 1 94.69 185 TYR A N 1
ATOM 1511 C CA . TYR A 1 185 ? 2.275 -15.141 0.838 1 94.69 185 TYR A CA 1
ATOM 1512 C C . TYR A 1 185 ? 3.453 -16 0.406 1 94.69 185 TYR A C 1
ATOM 1514 O O . TYR A 1 185 ? 4.031 -15.789 -0.66 1 94.69 185 TYR A O 1
ATOM 1522 N N . ILE A 1 186 ? 3.805 -16.953 1.219 1 93.19 186 ILE A N 1
ATOM 1523 C CA . ILE A 1 186 ? 4.895 -17.859 0.897 1 93.19 186 ILE A CA 1
ATOM 1524 C C . ILE A 1 186 ? 4.559 -18.641 -0.37 1 93.19 186 ILE A C 1
ATOM 1526 O O . ILE A 1 186 ? 5.402 -18.797 -1.258 1 93.19 186 ILE A O 1
ATOM 1530 N N . LYS A 1 187 ? 3.35 -19.109 -0.432 1 95.31 187 LYS A N 1
ATOM 1531 C CA . LYS A 1 187 ? 2.916 -19.844 -1.624 1 95.31 187 LYS A CA 1
ATOM 1532 C C . LYS A 1 187 ? 2.967 -18.938 -2.859 1 95.31 187 LYS A C 1
ATOM 1534 O O . LYS A 1 187 ? 3.438 -19.359 -3.918 1 95.31 187 LYS A O 1
ATOM 1539 N N . MET A 1 188 ? 2.512 -17.766 -2.707 1 96.06 188 MET A N 1
ATOM 1540 C CA . MET A 1 188 ? 2.543 -16.812 -3.82 1 96.06 188 MET A CA 1
ATOM 1541 C C . MET A 1 188 ? 3.977 -16.531 -4.258 1 96.06 188 MET A C 1
ATOM 1543 O O . MET A 1 188 ? 4.27 -16.5 -5.453 1 96.06 188 MET A O 1
ATOM 1547 N N . MET A 1 189 ? 4.801 -16.281 -3.285 1 95.12 189 MET A N 1
ATOM 1548 C CA . MET A 1 189 ? 6.211 -16.047 -3.59 1 95.12 189 MET A CA 1
ATOM 1549 C C . MET A 1 189 ? 6.797 -17.234 -4.359 1 95.12 189 MET A C 1
ATOM 1551 O O . MET A 1 189 ? 7.441 -17.047 -5.395 1 95.12 189 MET A O 1
ATOM 1555 N N . GLU A 1 190 ? 6.535 -18.422 -3.936 1 95.62 190 GLU A N 1
ATOM 1556 C CA . GLU A 1 190 ? 7.062 -19.641 -4.543 1 95.62 190 GLU A CA 1
ATOM 1557 C C . GLU A 1 190 ? 6.66 -19.734 -6.016 1 95.62 190 GLU A C 1
ATOM 1559 O O . GLU A 1 190 ? 7.516 -19.906 -6.887 1 95.62 190 GLU A O 1
ATOM 1564 N N . VAL A 1 191 ? 5.414 -19.562 -6.258 1 97.12 191 VAL A N 1
ATOM 1565 C CA . VAL A 1 191 ? 4.914 -19.812 -7.609 1 97.12 191 VAL A CA 1
ATOM 1566 C C . VAL A 1 191 ? 5.246 -18.609 -8.5 1 97.12 191 VAL A C 1
ATOM 1568 O O . VAL A 1 191 ? 5.473 -18.766 -9.703 1 97.12 191 VAL A O 1
ATOM 1571 N N . SER A 1 192 ? 5.289 -17.406 -7.961 1 97.31 192 SER A N 1
ATOM 1572 C CA . SER A 1 192 ? 5.535 -16.219 -8.781 1 97.31 192 SER A CA 1
ATOM 1573 C C . SE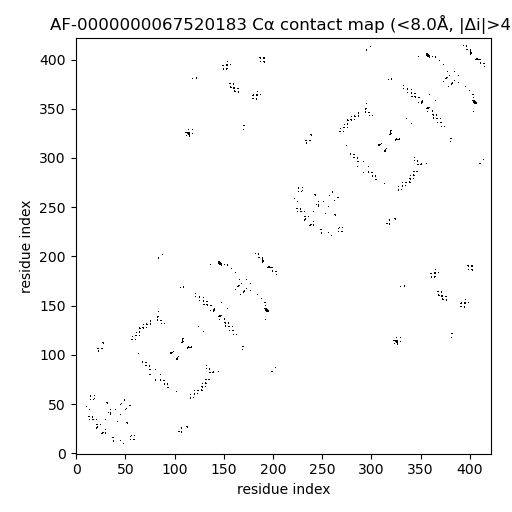R A 1 192 ? 6.984 -16.156 -9.242 1 97.31 192 SER A C 1
ATOM 1575 O O . SER A 1 192 ? 7.273 -15.633 -10.32 1 97.31 192 SER A O 1
ATOM 1577 N N . VAL A 1 193 ? 7.898 -16.688 -8.438 1 97.19 193 VAL A N 1
ATOM 1578 C CA . VAL A 1 193 ? 9.297 -16.641 -8.852 1 97.19 193 VAL A CA 1
ATOM 1579 C C . VAL A 1 193 ? 9.625 -17.859 -9.711 1 97.19 193 VAL A C 1
ATOM 1581 O O . VAL A 1 193 ? 10.719 -17.969 -10.258 1 97.19 193 VAL A O 1
ATOM 1584 N N . GLY A 1 194 ? 8.703 -18.766 -9.836 1 97.19 194 GLY A N 1
ATOM 1585 C CA . GLY A 1 194 ? 8.875 -19.953 -10.664 1 97.19 194 GLY A CA 1
ATOM 1586 C C . GLY A 1 194 ? 9.734 -21.016 -10.023 1 97.19 194 GLY A C 1
ATOM 1587 O O . GLY A 1 194 ? 10.531 -21.672 -10.703 1 97.19 194 GLY A O 1
ATOM 1588 N N . ALA A 1 195 ? 9.68 -21.078 -8.703 1 96.19 195 ALA A N 1
ATOM 1589 C CA . ALA A 1 195 ? 10.383 -22.141 -7.988 1 96.19 195 ALA A CA 1
ATOM 1590 C C . ALA A 1 195 ? 9.602 -23.438 -8.039 1 96.19 195 ALA A C 1
ATOM 1592 O O . ALA A 1 195 ? 8.383 -23.438 -8.266 1 96.19 195 ALA A O 1
ATOM 1593 N N . LYS A 1 196 ? 10.328 -24.531 -7.828 1 95.5 196 LYS A N 1
ATOM 1594 C CA . LYS A 1 196 ? 9.672 -25.828 -7.746 1 95.5 196 LYS A CA 1
ATOM 1595 C C . LYS A 1 196 ? 8.719 -25.891 -6.555 1 95.5 196 LYS A C 1
ATOM 1597 O O . LYS A 1 196 ? 9.016 -25.359 -5.488 1 95.5 196 LYS A O 1
ATOM 1602 N N . GLU A 1 197 ? 7.594 -26.547 -6.762 1 93.56 197 GLU A N 1
ATOM 1603 C CA . GLU A 1 197 ? 6.613 -26.703 -5.691 1 93.56 197 GLU A CA 1
ATOM 1604 C C . GLU A 1 197 ? 7.262 -27.266 -4.43 1 93.56 197 GLU A C 1
ATOM 1606 O O . GLU A 1 197 ? 8.016 -28.234 -4.492 1 93.56 197 GLU A O 1
ATOM 1611 N N . GLY A 1 198 ? 7.012 -26.625 -3.373 1 92.19 198 GLY A N 1
ATOM 1612 C CA . GLY A 1 198 ? 7.508 -27.109 -2.092 1 92.19 198 GLY A CA 1
ATOM 1613 C C . GLY A 1 198 ? 8.859 -26.531 -1.724 1 92.19 198 GLY A C 1
ATOM 1614 O O . GLY A 1 198 ? 9.359 -26.766 -0.621 1 92.19 198 GLY A O 1
ATOM 1615 N N . SER A 1 199 ? 9.484 -25.734 -2.615 1 92.06 199 SER A N 1
ATOM 1616 C CA . SER A 1 199 ? 10.82 -25.188 -2.393 1 92.06 199 SER A CA 1
ATOM 1617 C C . SER A 1 199 ? 10.852 -24.281 -1.171 1 92.06 199 SER A C 1
ATOM 1619 O O . SER A 1 199 ? 11.883 -24.141 -0.51 1 92.06 199 SER A O 1
ATOM 1621 N N . PHE A 1 200 ? 9.688 -23.672 -0.866 1 89.62 200 PHE A N 1
ATOM 1622 C CA . PHE A 1 200 ? 9.672 -22.703 0.221 1 89.62 200 PHE A CA 1
ATOM 1623 C C . PHE A 1 200 ? 8.992 -23.281 1.457 1 89.62 200 PHE A C 1
ATOM 1625 O O . PHE A 1 200 ? 8.688 -22.547 2.404 1 89.62 200 PHE A O 1
ATOM 1632 N N . ASN A 1 201 ? 8.719 -24.562 1.477 1 87.31 201 ASN A N 1
ATOM 1633 C CA . ASN A 1 201 ? 8.047 -25.203 2.602 1 87.31 201 ASN A CA 1
ATOM 1634 C C . ASN A 1 201 ? 8.828 -25 3.902 1 87.31 201 ASN A C 1
ATOM 1636 O O . ASN A 1 201 ? 8.227 -24.922 4.977 1 87.31 201 ASN A O 1
ATOM 1640 N N . TYR A 1 202 ? 10.102 -24.969 3.762 1 82.31 202 TYR A N 1
ATOM 1641 C CA . TYR A 1 202 ? 10.938 -24.844 4.949 1 82.31 202 TYR A CA 1
ATOM 1642 C C . TYR A 1 202 ? 10.711 -23.5 5.637 1 82.31 202 TYR A C 1
ATOM 1644 O O . TYR A 1 202 ? 10.969 -23.359 6.836 1 82.31 202 TYR A O 1
ATOM 1652 N N . MET A 1 203 ? 10.312 -22.469 4.926 1 81.56 203 MET A N 1
ATOM 1653 C CA . MET A 1 203 ? 10.055 -21.156 5.492 1 81.56 203 MET A CA 1
ATOM 1654 C C . MET A 1 203 ? 8.93 -21.219 6.52 1 81.56 203 MET A C 1
ATOM 1656 O O . MET A 1 203 ? 8.977 -20.516 7.539 1 81.56 203 MET A O 1
ATOM 1660 N N . LEU A 1 204 ? 7.934 -21.984 6.156 1 78.75 204 LEU A N 1
ATOM 1661 C CA . LEU A 1 204 ? 6.824 -22.156 7.082 1 78.75 204 LEU A CA 1
ATOM 1662 C C . LEU A 1 204 ? 7.305 -22.766 8.398 1 78.75 204 LEU A C 1
ATOM 1664 O O . LEU A 1 204 ? 6.832 -22.375 9.469 1 78.75 204 LEU A O 1
ATOM 1668 N N . GLU A 1 205 ? 8.227 -23.609 8.242 1 76.56 205 GLU A N 1
ATOM 1669 C CA . GLU A 1 205 ? 8.781 -24.25 9.422 1 76.56 205 GLU A CA 1
ATOM 1670 C C . GLU A 1 205 ? 9.547 -23.25 10.289 1 76.56 205 GLU A C 1
ATOM 1672 O O . GLU A 1 205 ? 9.445 -23.281 11.516 1 76.56 205 GLU A O 1
ATOM 1677 N N . VAL A 1 206 ? 10.203 -22.406 9.664 1 70 206 VAL A N 1
ATOM 1678 C CA . VAL A 1 206 ? 11.008 -21.422 10.367 1 70 206 VAL A CA 1
ATOM 1679 C C . VAL A 1 206 ? 10.102 -20.438 11.094 1 70 206 VAL A C 1
ATOM 1681 O O . VAL A 1 206 ? 10.359 -20.062 12.234 1 70 206 VAL A O 1
ATOM 1684 N N . LEU A 1 207 ? 9.047 -20.078 10.406 1 70.75 207 LEU A N 1
ATOM 1685 C CA . LEU A 1 207 ? 8.117 -19.125 10.992 1 70.75 207 LEU A CA 1
ATOM 1686 C C . LEU A 1 207 ? 7.383 -19.734 12.18 1 70.75 207 LEU A C 1
ATOM 1688 O O . LEU A 1 207 ? 7.137 -19.062 13.18 1 70.75 207 LEU A O 1
ATOM 1692 N N . MET A 1 208 ? 7.055 -20.984 11.992 1 66.06 208 MET A N 1
ATOM 1693 C CA . MET A 1 208 ? 6.367 -21.688 13.078 1 66.06 208 MET A CA 1
ATOM 1694 C C . MET A 1 208 ? 7.281 -21.844 14.289 1 66.06 208 MET A C 1
ATOM 1696 O O . MET A 1 208 ? 6.809 -21.922 15.422 1 66.06 208 MET A O 1
ATOM 1700 N N . LYS A 1 209 ? 8.477 -21.859 14.07 1 58.84 209 LYS A N 1
ATOM 1701 C CA . LYS A 1 209 ? 9.43 -22.016 15.164 1 58.84 209 LYS A CA 1
ATOM 1702 C C . LYS A 1 209 ? 9.641 -20.688 15.898 1 58.84 209 LYS A C 1
ATOM 1704 O O . LYS A 1 209 ? 10.016 -20.688 17.078 1 58.84 209 LYS A O 1
ATOM 1709 N N . GLN A 1 210 ? 9.461 -19.609 15.289 1 55.22 210 GLN A N 1
ATOM 1710 C CA . GLN A 1 210 ? 9.688 -18.312 15.906 1 55.22 210 GLN A CA 1
ATOM 1711 C C . GLN A 1 210 ? 8.5 -17.906 16.766 1 55.22 210 GLN A C 1
ATOM 1713 O O . GLN A 1 210 ? 8.602 -16.969 17.562 1 55.22 210 GLN A O 1
ATOM 1718 N N . ARG A 1 211 ? 7.363 -18.719 16.703 1 47.94 211 ARG A N 1
ATOM 1719 C CA . ARG A 1 211 ? 6.23 -18.469 17.578 1 47.94 211 ARG A CA 1
ATOM 1720 C C . ARG A 1 211 ? 6.27 -19.391 18.797 1 47.94 211 ARG A C 1
ATOM 1722 O O . ARG A 1 211 ? 6.617 -20.562 18.672 1 47.94 211 ARG A O 1
ATOM 1729 N N . MET B 1 1 ? -41.219 8.648 9.953 1 48.5 1 MET B N 1
ATOM 1730 C CA . MET B 1 1 ? -40.875 8.266 8.594 1 48.5 1 MET B CA 1
ATOM 1731 C C . MET B 1 1 ? -40.469 9.484 7.766 1 48.5 1 MET B C 1
ATOM 1733 O O . MET B 1 1 ? -39.469 9.453 7.047 1 48.5 1 MET B O 1
ATOM 1737 N N . ARG B 1 2 ? -41.156 10.625 7.867 1 53.66 2 ARG B N 1
ATOM 1738 C CA . ARG B 1 2 ? -40.875 11.883 7.18 1 53.66 2 ARG B CA 1
ATOM 1739 C C . ARG B 1 2 ? -39.594 12.531 7.691 1 53.66 2 ARG B C 1
ATOM 1741 O O . ARG B 1 2 ? -38.781 12.992 6.906 1 53.66 2 ARG B O 1
ATOM 1748 N N . ILE B 1 3 ? -39.375 12.352 9.078 1 55.5 3 ILE B N 1
ATOM 1749 C CA . ILE B 1 3 ? -38.25 12.969 9.742 1 55.5 3 ILE B CA 1
ATOM 1750 C C . ILE B 1 3 ? -36.969 12.219 9.375 1 55.5 3 ILE B C 1
ATOM 1752 O O . ILE B 1 3 ? -35.938 12.836 9.102 1 55.5 3 ILE B O 1
ATOM 1756 N N . ILE B 1 4 ? -37.094 10.828 9.336 1 56.97 4 ILE B N 1
ATOM 1757 C CA . ILE B 1 4 ? -35.938 10.039 8.945 1 56.97 4 ILE B CA 1
ATOM 1758 C C . ILE B 1 4 ? -35.531 10.367 7.512 1 56.97 4 ILE B C 1
ATOM 1760 O O . ILE B 1 4 ? -34.344 10.508 7.207 1 56.97 4 ILE B O 1
ATOM 1764 N N . LYS B 1 5 ? -36.562 10.508 6.746 1 62.91 5 LYS B N 1
ATOM 1765 C CA . LYS B 1 5 ? -36.344 10.844 5.344 1 62.91 5 LYS B CA 1
ATOM 1766 C C . LYS B 1 5 ? -35.625 12.188 5.203 1 62.91 5 LYS B C 1
ATOM 1768 O O . LYS B 1 5 ? -34.719 12.336 4.391 1 62.91 5 LYS B O 1
ATOM 1773 N N . GLU B 1 6 ? -35.906 12.945 6.309 1 74.62 6 GLU B N 1
ATOM 1774 C CA . GLU B 1 6 ? -35.344 14.289 6.277 1 74.62 6 GLU B CA 1
ATOM 1775 C C . GLU B 1 6 ? -33.875 14.281 6.738 1 74.62 6 GLU B C 1
ATOM 1777 O O . GLU B 1 6 ? -33.062 14.977 6.164 1 74.62 6 GLU B O 1
ATOM 1782 N N . TYR B 1 7 ? -33.656 13.383 7.668 1 86.38 7 TYR B N 1
ATOM 1783 C CA . TYR B 1 7 ? -32.281 13.266 8.188 1 86.38 7 TYR B CA 1
ATOM 1784 C C . TYR B 1 7 ? -31.344 12.758 7.113 1 86.38 7 TYR B C 1
ATOM 1786 O O . TYR B 1 7 ? -30.281 13.344 6.883 1 86.38 7 TYR B O 1
ATOM 1794 N N . GLU B 1 8 ? -31.797 11.75 6.434 1 89.75 8 GLU B N 1
ATOM 1795 C CA . GLU B 1 8 ? -30.969 11.133 5.406 1 89.75 8 GLU B CA 1
ATOM 1796 C C . GLU B 1 8 ? -30.781 12.07 4.215 1 89.75 8 GLU B C 1
ATOM 1798 O O . GLU B 1 8 ? -29.719 12.078 3.592 1 89.75 8 GLU B O 1
ATOM 1803 N N . GLU B 1 9 ? -31.781 12.742 4.004 1 91.75 9 GLU B N 1
ATOM 1804 C CA . GLU B 1 9 ? -31.703 13.672 2.883 1 91.75 9 GLU B CA 1
ATOM 1805 C C . GLU B 1 9 ? -30.703 14.797 3.166 1 91.75 9 GLU B C 1
ATOM 1807 O O . GLU B 1 9 ? -29.938 15.18 2.289 1 91.75 9 GLU B O 1
ATOM 1812 N N . ARG B 1 10 ? -30.734 15.328 4.402 1 93 10 ARG B N 1
ATOM 1813 C CA . ARG B 1 10 ? -29.812 16.391 4.781 1 93 10 ARG B CA 1
ATOM 1814 C C . ARG B 1 10 ? -28.375 15.867 4.828 1 93 10 ARG B C 1
ATOM 1816 O O . ARG B 1 10 ? -27.453 16.531 4.367 1 93 10 ARG B O 1
ATOM 1823 N N . ARG B 1 11 ? -28.266 14.766 5.355 1 94.88 11 ARG B N 1
ATOM 1824 C CA . ARG B 1 11 ? -26.953 14.125 5.414 1 94.88 11 ARG B CA 1
ATOM 1825 C C . ARG B 1 11 ? -26.359 13.953 4.02 1 94.88 11 ARG B C 1
ATOM 1827 O O . ARG B 1 11 ? -25.188 14.234 3.793 1 94.88 11 ARG B O 1
ATOM 1834 N N . LYS B 1 12 ? -27.203 13.484 3.139 1 94.94 12 LYS B N 1
ATOM 1835 C CA . LYS B 1 12 ? -26.797 13.297 1.749 1 94.94 12 LYS B CA 1
ATOM 1836 C C . LYS B 1 12 ? -26.438 14.625 1.098 1 94.94 12 LYS B C 1
ATOM 1838 O O . LYS B 1 12 ? -25.469 14.711 0.34 1 94.94 12 LYS B O 1
ATOM 1843 N N . GLU B 1 13 ? -27.156 15.578 1.399 1 95.31 13 GLU B N 1
ATOM 1844 C CA . GLU B 1 13 ? -26.906 16.906 0.859 1 95.31 13 GLU B CA 1
ATOM 1845 C C . GLU B 1 13 ? -25.547 17.438 1.311 1 95.31 13 GLU B C 1
ATOM 1847 O O . GLU B 1 13 ? -24.797 18 0.51 1 95.31 13 GLU B O 1
ATOM 1852 N N . ILE B 1 14 ? -25.297 17.25 2.574 1 96.25 14 ILE B N 1
ATOM 1853 C CA . ILE B 1 14 ? -24.016 17.688 3.119 1 96.25 14 ILE B CA 1
ATOM 1854 C C . ILE B 1 14 ? -22.875 16.938 2.43 1 96.25 14 ILE B C 1
ATOM 1856 O O . ILE B 1 14 ? -21.891 17.531 1.994 1 96.25 14 ILE B O 1
ATOM 1860 N N . LEU B 1 15 ? -23.094 15.68 2.264 1 96.38 15 LEU B N 1
ATOM 1861 C CA . LEU B 1 15 ? -22.078 14.82 1.659 1 96.38 15 LEU B CA 1
ATOM 1862 C C . LEU B 1 15 ? -21.812 15.227 0.21 1 96.38 15 LEU B C 1
ATOM 1864 O O . LEU B 1 15 ? -20.672 15.359 -0.206 1 96.38 15 LEU B O 1
ATOM 1868 N N . GLU B 1 16 ? -22.812 15.438 -0.54 1 95.81 16 GLU B N 1
ATOM 1869 C CA . GLU B 1 16 ? -22.703 15.773 -1.955 1 95.81 16 GLU B CA 1
ATOM 1870 C C . GLU B 1 16 ? -22.062 17.141 -2.141 1 95.81 16 GLU B C 1
ATOM 1872 O O . GLU B 1 16 ? -21.234 17.344 -3.039 1 95.81 16 GLU B O 1
ATOM 1877 N N . THR B 1 17 ? -22.422 18.031 -1.303 1 97.06 17 THR B N 1
ATOM 1878 C CA . THR B 1 17 ? -21.844 19.375 -1.357 1 97.06 17 THR B CA 1
ATOM 1879 C C . THR B 1 17 ? -20.359 19.328 -1.015 1 97.06 17 THR B C 1
ATOM 1881 O O . THR B 1 17 ? -19.531 19.922 -1.714 1 97.06 17 THR B O 1
ATOM 1884 N N . ALA B 1 18 ? -20.062 18.656 0.062 1 96.62 18 ALA B N 1
ATOM 1885 C CA . ALA B 1 18 ? -18.672 18.5 0.461 1 96.62 18 ALA B CA 1
ATOM 1886 C C . ALA B 1 18 ? -17.844 17.859 -0.651 1 96.62 18 ALA B C 1
ATOM 1888 O O . ALA B 1 18 ? -16.75 18.328 -0.974 1 96.62 18 ALA B O 1
ATOM 1889 N N . GLU B 1 19 ? -18.391 16.797 -1.224 1 95.44 19 GLU B N 1
ATOM 1890 C CA . GLU B 1 19 ? -17.703 16.094 -2.307 1 95.44 19 GLU B CA 1
ATOM 1891 C C . GLU B 1 19 ? -17.391 17.047 -3.459 1 95.44 19 GLU B C 1
ATOM 1893 O O . GLU B 1 19 ? -16.281 17.047 -3.98 1 95.44 19 GLU B O 1
ATOM 1898 N N . ARG B 1 20 ? -18.344 17.812 -3.83 1 95.19 20 ARG B N 1
ATOM 1899 C CA . ARG B 1 20 ? -18.141 18.781 -4.906 1 95.19 20 ARG B CA 1
ATOM 1900 C C . ARG B 1 20 ? -17.062 19.797 -4.551 1 95.19 20 ARG B C 1
ATOM 1902 O O . ARG B 1 20 ? -16.188 20.094 -5.371 1 95.19 20 ARG B O 1
ATOM 1909 N N . LEU B 1 21 ? -17.094 20.25 -3.371 1 96.25 21 LEU B N 1
ATOM 1910 C CA . LEU B 1 21 ? -16.109 21.234 -2.928 1 96.25 21 LEU B CA 1
ATOM 1911 C C . LEU B 1 21 ? -14.711 20.625 -2.854 1 96.25 21 LEU B C 1
ATOM 1913 O O . LEU B 1 21 ? -13.727 21.266 -3.244 1 96.25 21 LEU B O 1
ATOM 1917 N N . PHE B 1 22 ? -14.672 19.391 -2.344 1 94.5 22 PHE B N 1
ATOM 1918 C CA . PHE B 1 22 ? -13.391 18.703 -2.273 1 94.5 22 PHE B CA 1
ATOM 1919 C C . PHE B 1 22 ? -12.781 18.547 -3.662 1 94.5 22 PHE B C 1
ATOM 1921 O O . PHE B 1 22 ? -11.57 18.656 -3.832 1 94.5 22 PHE B O 1
ATOM 1928 N N . LEU B 1 23 ? -13.586 18.328 -4.629 1 91.94 23 LEU B N 1
ATOM 1929 C CA . LEU B 1 23 ? -13.125 18.078 -5.992 1 91.94 23 LEU B CA 1
ATOM 1930 C C . LEU B 1 23 ? -12.727 19.391 -6.68 1 91.94 23 LEU B C 1
ATOM 1932 O O . LEU B 1 23 ? -11.766 19.422 -7.453 1 91.94 23 LEU B O 1
ATOM 1936 N N . THR B 1 24 ? -13.391 20.453 -6.363 1 92 24 THR B N 1
ATOM 1937 C CA . THR B 1 24 ? -13.188 21.703 -7.102 1 92 24 THR B CA 1
ATOM 1938 C C . THR B 1 24 ? -12.195 22.609 -6.379 1 92 24 THR B C 1
ATOM 1940 O O . THR B 1 24 ? -11.297 23.172 -7.004 1 92 24 THR B O 1
ATOM 1943 N N . LYS B 1 25 ? -12.273 22.703 -5.031 1 92.5 25 LYS B N 1
ATOM 1944 C CA . LYS B 1 25 ? -11.461 23.594 -4.223 1 92.5 25 LYS B CA 1
ATOM 1945 C C . LYS B 1 25 ? -10.258 22.859 -3.625 1 92.5 25 LYS B C 1
ATOM 1947 O O . LYS B 1 25 ? -9.266 23.484 -3.256 1 92.5 25 LYS B O 1
ATOM 1952 N N . GLY B 1 26 ? -10.398 21.531 -3.619 1 92.12 26 GLY B N 1
ATOM 1953 C CA . GLY B 1 26 ? -9.406 20.75 -2.904 1 92.12 26 GLY B CA 1
ATOM 1954 C C . GLY B 1 26 ? -9.797 20.469 -1.464 1 92.12 26 GLY B C 1
ATOM 1955 O O . GLY B 1 26 ? -10.383 21.328 -0.796 1 92.12 26 GLY B O 1
ATOM 1956 N N . TYR B 1 27 ? -9.508 19.359 -0.962 1 91.06 27 TYR B N 1
ATOM 1957 C CA . TYR B 1 27 ? -9.898 18.938 0.381 1 91.06 27 TYR B CA 1
ATOM 1958 C C . TYR B 1 27 ? -9.273 19.844 1.436 1 91.06 27 TYR B C 1
ATOM 1960 O O . TYR B 1 27 ? -9.969 20.344 2.324 1 91.06 27 TYR B O 1
ATOM 1968 N N . THR B 1 28 ? -7.996 20.047 1.289 1 88.31 28 THR B N 1
ATOM 1969 C CA . THR B 1 28 ? -7.273 20.828 2.289 1 88.31 28 THR B CA 1
ATOM 1970 C C . THR B 1 28 ? -7.809 22.25 2.354 1 88.31 28 THR B C 1
ATOM 1972 O O . THR B 1 28 ? -7.957 22.812 3.439 1 88.31 28 THR B O 1
ATOM 1975 N N . LYS B 1 29 ? -8.227 22.812 1.331 1 92.88 29 LYS B N 1
ATOM 1976 C CA . LYS B 1 29 ? -8.641 24.203 1.241 1 92.88 29 LYS B CA 1
ATOM 1977 C C . LYS B 1 29 ? -10.109 24.359 1.614 1 92.88 29 LYS B C 1
ATOM 1979 O O . LYS B 1 29 ? -10.57 25.484 1.884 1 92.88 29 LYS B O 1
ATOM 1984 N N . THR B 1 30 ? -10.773 23.266 1.588 1 96.19 30 THR B N 1
ATOM 1985 C CA . THR B 1 30 ? -12.188 23.328 1.933 1 96.19 30 THR B CA 1
ATOM 1986 C C . THR B 1 30 ? -12.375 23.344 3.447 1 96.19 30 THR B C 1
ATOM 1988 O O . THR B 1 30 ? -11.766 22.547 4.16 1 96.19 30 THR B O 1
ATOM 1991 N N . THR B 1 31 ? -13.211 24.266 3.947 1 96.5 31 THR B N 1
ATOM 1992 C CA . THR B 1 31 ? -13.539 24.328 5.367 1 96.5 31 THR B CA 1
ATOM 1993 C C . THR B 1 31 ? -14.984 23.906 5.613 1 96.5 31 THR B C 1
ATOM 1995 O O . THR B 1 31 ? -15.789 23.859 4.676 1 96.5 31 THR B O 1
ATOM 1998 N N . VAL B 1 32 ? -15.258 23.594 6.871 1 97.06 32 VAL B N 1
ATOM 1999 C CA . VAL B 1 32 ? -16.641 23.328 7.242 1 97.06 32 VAL B CA 1
ATOM 2000 C C . VAL B 1 32 ? -17.516 24.531 6.926 1 97.06 32 VAL B C 1
ATOM 2002 O O . VAL B 1 32 ? -18.641 24.391 6.43 1 97.06 32 VAL B O 1
ATOM 2005 N N . ASN B 1 33 ? -16.969 25.672 7.109 1 96.88 33 ASN B N 1
ATOM 2006 C CA . ASN B 1 33 ? -17.703 26.906 6.812 1 96.88 33 ASN B CA 1
ATOM 2007 C C . ASN B 1 33 ? -18.047 27 5.328 1 96.88 33 ASN B C 1
ATOM 2009 O O . ASN B 1 33 ? -19.125 27.484 4.973 1 96.88 33 ASN B O 1
ATOM 2013 N N . ASP B 1 34 ? -17.203 26.594 4.469 1 97.38 34 ASP B N 1
ATOM 2014 C CA . ASP B 1 34 ? -17.5 26.547 3.039 1 97.38 34 ASP B CA 1
ATOM 2015 C C . ASP B 1 34 ? -18.719 25.688 2.748 1 97.38 34 ASP B C 1
ATOM 2017 O O . ASP B 1 34 ? -19.578 26.062 1.952 1 97.38 34 ASP B O 1
ATOM 2021 N N . ILE B 1 35 ? -18.75 24.547 3.408 1 97.31 35 ILE B N 1
ATOM 2022 C CA . ILE B 1 35 ? -19.844 23.594 3.213 1 97.31 35 ILE B CA 1
ATOM 2023 C C . ILE B 1 35 ? -21.156 24.203 3.715 1 97.31 35 ILE B C 1
ATOM 2025 O O . ILE B 1 35 ? -22.172 24.172 3.021 1 97.31 35 ILE B O 1
ATOM 2029 N N . LEU B 1 36 ? -21.094 24.859 4.887 1 96.44 36 LEU B N 1
ATOM 2030 C CA . LEU B 1 36 ? -22.266 25.484 5.496 1 96.44 36 LEU B CA 1
ATOM 2031 C C . LEU B 1 36 ? -22.844 26.578 4.598 1 96.44 36 LEU B C 1
ATOM 2033 O O . LEU B 1 36 ? -24.047 26.641 4.395 1 96.44 36 LEU B O 1
ATOM 2037 N N . LYS B 1 37 ? -21.969 27.344 4.121 1 96.5 37 LYS B N 1
ATOM 2038 C CA . LYS B 1 37 ? -22.375 28.469 3.281 1 96.5 37 LYS B CA 1
ATOM 2039 C C . LYS B 1 37 ? -23 28 1.981 1 96.5 37 LYS B C 1
ATOM 2041 O O . LYS B 1 37 ? -23.984 28.578 1.517 1 96.5 37 LYS B O 1
ATOM 2046 N N . GLU B 1 38 ? -22.484 26.984 1.452 1 95.81 38 GLU B N 1
ATOM 2047 C CA . GLU B 1 38 ? -22.969 26.484 0.178 1 95.81 38 GLU B CA 1
ATOM 2048 C C . GLU B 1 38 ? -24.375 25.891 0.326 1 95.81 38 GLU B C 1
ATOM 2050 O O . GLU B 1 38 ? -25.219 26.062 -0.554 1 95.81 38 GLU B O 1
ATOM 2055 N N . ILE B 1 39 ? -24.594 25.203 1.363 1 94.31 39 ILE B N 1
ATOM 2056 C CA . ILE B 1 39 ? -25.859 24.531 1.589 1 94.31 39 ILE B CA 1
ATOM 2057 C C . ILE B 1 39 ? -26.844 25.484 2.252 1 94.31 39 ILE B C 1
ATOM 2059 O O . ILE B 1 39 ? -28.062 25.344 2.096 1 94.31 39 ILE B O 1
ATOM 2063 N N . GLY B 1 40 ? -26.312 26.438 3.066 1 94.81 40 GLY B N 1
ATOM 2064 C CA . GLY B 1 40 ? -27.172 27.344 3.812 1 94.81 40 GLY B CA 1
ATOM 2065 C C . GLY B 1 40 ? -27.672 26.766 5.121 1 94.81 40 GLY B C 1
ATOM 2066 O O . GLY B 1 40 ? -28.859 26.828 5.422 1 94.81 40 GLY B O 1
ATOM 2067 N N . ILE B 1 41 ? -26.75 26.141 5.816 1 94.19 41 ILE B N 1
ATOM 2068 C CA . ILE B 1 41 ? -27.125 25.578 7.113 1 94.19 41 ILE B CA 1
ATOM 2069 C C . ILE B 1 41 ? -26.219 26.141 8.203 1 94.19 41 ILE B C 1
ATOM 2071 O O . ILE B 1 41 ? -25.141 26.672 7.914 1 94.19 41 ILE B O 1
ATOM 2075 N N . ALA B 1 42 ? -26.672 26.016 9.484 1 94.31 42 ALA B N 1
ATOM 2076 C CA . ALA B 1 42 ? -25.906 26.484 10.641 1 94.31 42 ALA B CA 1
ATOM 2077 C C . ALA B 1 42 ? -24.828 25.484 11.023 1 94.31 42 ALA B C 1
ATOM 2079 O O . ALA B 1 42 ? -24.938 24.297 10.695 1 94.31 42 ALA B O 1
ATOM 2080 N N . LYS B 1 43 ? -23.812 25.969 11.734 1 95.06 43 LYS B N 1
ATOM 2081 C CA . LYS B 1 43 ? -22.703 25.156 12.195 1 95.06 43 LYS B CA 1
ATOM 2082 C C . LYS B 1 43 ? -23.188 23.984 13.062 1 95.06 43 LYS B C 1
ATOM 2084 O O . LYS B 1 43 ? -22.719 22.859 12.914 1 95.06 43 LYS B O 1
ATOM 2089 N N . GLY B 1 44 ? -24.172 24.25 13.945 1 95 44 GLY B N 1
ATOM 2090 C CA . GLY B 1 44 ? -24.719 23.219 14.812 1 95 44 GLY B CA 1
ATOM 2091 C C . GLY B 1 44 ? -25.406 22.094 14.055 1 95 44 GLY B C 1
ATOM 2092 O O . GLY B 1 44 ? -25.344 20.938 14.445 1 95 44 GLY B O 1
ATOM 2093 N N . THR B 1 45 ? -26.078 22.5 12.969 1 94.38 45 THR B N 1
ATOM 2094 C CA . THR B 1 45 ? -26.75 21.516 12.133 1 94.38 45 THR B CA 1
ATOM 2095 C C . THR B 1 45 ? -25.734 20.562 11.492 1 94.38 45 THR B C 1
ATOM 2097 O O . THR B 1 45 ? -25.953 19.359 11.453 1 94.38 45 THR B O 1
ATOM 2100 N N . PHE B 1 46 ? -24.594 21.109 10.984 1 96.31 46 PHE B N 1
ATOM 2101 C CA . PHE B 1 46 ? -23.547 20.281 10.406 1 96.31 46 PHE B CA 1
ATOM 2102 C C . PHE B 1 46 ? -23.062 19.25 11.422 1 96.31 46 PHE B C 1
ATOM 2104 O O . PHE B 1 46 ? -22.984 18.062 11.102 1 96.31 46 PHE B O 1
ATOM 2111 N N . TYR B 1 47 ? -22.859 19.672 12.633 1 96.25 47 TYR B N 1
ATOM 2112 C CA . TYR B 1 47 ? -22.234 18.844 13.648 1 96.25 47 TYR B CA 1
ATOM 2113 C C . TYR B 1 47 ? -23.219 17.844 14.234 1 96.25 47 TYR B C 1
ATOM 2115 O O . TYR B 1 47 ? -22.844 16.891 14.922 1 96.25 47 TYR B O 1
ATOM 2123 N N . HIS B 1 48 ? -24.531 18.062 13.93 1 95.69 48 HIS B N 1
ATOM 2124 C CA . HIS B 1 48 ? -25.547 17.062 14.219 1 95.69 48 HIS B CA 1
ATOM 2125 C C . HIS B 1 48 ? -25.344 15.812 13.352 1 95.69 48 HIS B C 1
ATOM 2127 O O . HIS B 1 48 ? -25.672 14.703 13.766 1 95.69 48 HIS B O 1
ATOM 2133 N N . TYR B 1 49 ? -24.781 16.062 12.211 1 95.94 49 TYR B N 1
ATOM 2134 C CA . TYR B 1 49 ? -24.656 14.977 11.25 1 95.94 49 TYR B CA 1
ATOM 2135 C C . TYR B 1 49 ? -23.219 14.453 11.211 1 95.94 49 TYR B C 1
ATOM 2137 O O . TYR B 1 49 ? -23 13.25 11.047 1 95.94 49 TYR B O 1
ATOM 2145 N N . PHE B 1 50 ? -22.234 15.328 11.289 1 97.25 50 PHE B N 1
ATOM 2146 C CA . PHE B 1 50 ? -20.828 14.961 11.188 1 97.25 50 PHE B CA 1
ATOM 2147 C C . PHE B 1 50 ? -20.016 15.641 12.281 1 97.25 50 PHE B C 1
ATOM 2149 O O . PHE B 1 50 ? -20.203 16.828 12.562 1 97.25 50 PHE B O 1
ATOM 2156 N N . LYS B 1 51 ? -19.047 14.898 12.758 1 96.25 51 LYS B N 1
ATOM 2157 C CA . LYS B 1 51 ? -18.219 15.406 13.852 1 96.25 51 LYS B CA 1
ATOM 2158 C C . LYS B 1 51 ? -17.094 16.281 13.328 1 96.25 51 LYS B C 1
ATOM 2160 O O . LYS B 1 51 ? -16.531 17.094 14.062 1 96.25 51 LYS B O 1
ATOM 2165 N N . SER B 1 52 ? -16.781 16.062 12.016 1 94.81 52 SER B N 1
ATOM 2166 C CA . SER B 1 52 ? -15.641 16.766 11.445 1 94.81 52 SER B CA 1
ATOM 2167 C C . SER B 1 52 ? -15.641 16.672 9.922 1 94.81 52 SER B C 1
ATOM 2169 O O . SER B 1 52 ? -16.391 15.875 9.344 1 94.81 52 SER B O 1
ATOM 2171 N N . LYS B 1 53 ? -14.891 17.484 9.328 1 94.69 53 LYS B N 1
ATOM 2172 C CA . LYS B 1 53 ? -14.656 17.391 7.891 1 94.69 53 LYS B CA 1
ATOM 2173 C C . LYS B 1 53 ? -14.062 16.031 7.516 1 94.69 53 LYS B C 1
ATOM 2175 O O . LYS B 1 53 ? -14.398 15.469 6.469 1 94.69 53 LYS B O 1
ATOM 2180 N N . GLU B 1 54 ? -13.266 15.461 8.375 1 93.06 54 GLU B N 1
ATOM 2181 C CA . GLU B 1 54 ? -12.648 14.156 8.148 1 93.06 54 GLU B CA 1
ATOM 2182 C C . GLU B 1 54 ? -13.695 13.047 8.102 1 93.06 54 GLU B C 1
ATOM 2184 O O . GLU B 1 54 ? -13.602 12.141 7.273 1 93.06 54 GLU B O 1
ATOM 2189 N N . GLU B 1 55 ? -14.609 13.188 8.938 1 95.94 55 GLU B N 1
ATOM 2190 C CA . GLU B 1 55 ? -15.68 12.188 8.93 1 95.94 55 GLU B CA 1
ATOM 2191 C C . GLU B 1 55 ? -16.453 12.234 7.613 1 95.94 55 GLU B C 1
ATOM 2193 O O . GLU B 1 55 ? -16.875 11.195 7.102 1 95.94 55 GLU B O 1
ATOM 2198 N N . VAL B 1 56 ? -16.656 13.438 7.145 1 96.19 56 VAL B N 1
ATOM 2199 C CA . VAL B 1 56 ? -17.312 13.594 5.852 1 96.19 56 VAL B CA 1
ATOM 2200 C C . VAL B 1 56 ? -16.5 12.891 4.77 1 96.19 56 VAL B C 1
ATOM 2202 O O . VAL B 1 56 ? -17.047 12.117 3.973 1 96.19 56 VAL B O 1
ATOM 2205 N N . MET B 1 57 ? -15.242 13.133 4.75 1 94.19 57 MET B N 1
ATOM 2206 C CA . MET B 1 57 ? -14.352 12.523 3.766 1 94.19 57 MET B CA 1
ATOM 2207 C C . MET B 1 57 ? -14.367 11 3.893 1 94.19 57 MET B C 1
ATOM 2209 O O . MET B 1 57 ? -14.391 10.289 2.885 1 94.19 57 MET B O 1
ATOM 2213 N N . ASP B 1 58 ? -14.398 10.516 5.102 1 95 58 ASP B N 1
ATOM 2214 C CA . ASP B 1 58 ? -14.477 9.078 5.34 1 95 58 ASP B CA 1
ATOM 2215 C C . ASP B 1 58 ? -15.711 8.477 4.68 1 95 58 ASP B C 1
ATOM 2217 O O . ASP B 1 58 ? -15.641 7.406 4.066 1 95 58 ASP B O 1
ATOM 2221 N N . GLU B 1 59 ? -16.766 9.133 4.82 1 96.19 59 GLU B N 1
ATOM 2222 C CA . GLU B 1 59 ? -18.016 8.625 4.242 1 96.19 59 GLU B CA 1
ATOM 2223 C C . GLU B 1 59 ? -17.953 8.672 2.715 1 96.19 59 GLU B C 1
ATOM 2225 O O . GLU B 1 59 ? -18.516 7.789 2.049 1 96.19 59 GLU B O 1
ATOM 2230 N N . ILE B 1 60 ? -17.344 9.68 2.193 1 94.88 60 ILE B N 1
ATOM 2231 C CA . ILE B 1 60 ? -17.188 9.781 0.746 1 94.88 60 ILE B CA 1
ATOM 2232 C C . ILE B 1 60 ? -16.328 8.625 0.238 1 94.88 60 ILE B C 1
ATOM 2234 O O . ILE B 1 60 ? -16.656 7.988 -0.764 1 94.88 60 ILE B O 1
ATOM 2238 N N . ILE B 1 61 ? -15.266 8.305 0.879 1 94.5 61 ILE B N 1
ATOM 2239 C CA . ILE B 1 61 ? -14.406 7.176 0.538 1 94.5 61 ILE B CA 1
ATOM 2240 C C . ILE B 1 61 ? -15.219 5.883 0.549 1 94.5 61 ILE B C 1
ATOM 2242 O O . ILE B 1 61 ? -15.148 5.094 -0.396 1 94.5 61 ILE B O 1
ATOM 2246 N N . MET B 1 62 ? -16 5.738 1.591 1 96.25 62 MET B N 1
ATOM 2247 C CA . MET B 1 62 ? -16.797 4.52 1.715 1 96.25 62 MET B CA 1
ATOM 2248 C C . MET B 1 62 ? -17.828 4.422 0.59 1 96.25 62 MET B C 1
ATOM 2250 O O . MET B 1 62 ? -18.109 3.33 0.097 1 96.25 62 MET B O 1
ATOM 2254 N N . ARG B 1 63 ? -18.344 5.512 0.24 1 93.81 63 ARG B N 1
ATOM 2255 C CA . ARG B 1 63 ? -19.281 5.516 -0.87 1 93.81 63 ARG B CA 1
ATOM 2256 C C . ARG B 1 63 ? -18.625 5.059 -2.162 1 93.81 63 ARG B C 1
ATOM 2258 O O . ARG B 1 63 ? -19.188 4.266 -2.912 1 93.81 63 ARG B O 1
ATOM 2265 N N . ILE B 1 64 ? -17.438 5.543 -2.43 1 92.12 64 ILE B N 1
ATOM 2266 C CA . ILE B 1 64 ? -16.672 5.156 -3.615 1 92.12 64 ILE B CA 1
ATOM 2267 C C . ILE B 1 64 ? -16.391 3.658 -3.578 1 92.12 64 ILE B C 1
ATOM 2269 O O . ILE B 1 64 ? -16.578 2.959 -4.578 1 92.12 64 ILE B O 1
ATOM 2273 N N . ILE B 1 65 ? -16.016 3.164 -2.459 1 94.62 65 ILE B N 1
ATOM 2274 C CA . ILE B 1 65 ? -15.68 1.754 -2.295 1 94.62 65 ILE B CA 1
ATOM 2275 C C . ILE B 1 65 ? -16.938 0.903 -2.473 1 94.62 65 ILE B C 1
ATOM 2277 O O . ILE B 1 65 ? -16.906 -0.137 -3.135 1 94.62 65 ILE B O 1
ATOM 2281 N N . LYS B 1 66 ? -18 1.356 -1.896 1 95.5 66 LYS B N 1
ATOM 2282 C CA . LYS B 1 66 ? -19.266 0.622 -2.025 1 95.5 66 LYS B CA 1
ATOM 2283 C C . LYS B 1 66 ? -19.703 0.549 -3.482 1 95.5 66 LYS B C 1
ATOM 2285 O O . LYS B 1 66 ? -20.281 -0.457 -3.916 1 95.5 66 LYS B O 1
ATOM 2290 N N . GLU B 1 67 ? -19.484 1.597 -4.168 1 92.62 67 GLU B N 1
ATOM 2291 C CA . GLU B 1 67 ? -19.781 1.588 -5.598 1 92.62 67 GLU B CA 1
ATOM 2292 C C . GLU B 1 67 ? -18.906 0.574 -6.336 1 92.62 67 GLU B C 1
ATOM 2294 O O . GLU B 1 67 ? -19.391 -0.137 -7.219 1 92.62 67 GLU B O 1
ATOM 2299 N N . ASP B 1 68 ? -17.625 0.494 -6.031 1 93.25 68 ASP B N 1
ATOM 2300 C CA . ASP B 1 68 ? -16.719 -0.487 -6.617 1 93.25 68 ASP B CA 1
ATOM 2301 C C . ASP B 1 68 ? -17.156 -1.911 -6.293 1 93.25 68 ASP B C 1
ATOM 2303 O O . ASP B 1 68 ? -17.109 -2.793 -7.152 1 93.25 68 ASP B O 1
ATOM 2307 N N . VAL B 1 69 ? -17.578 -2.074 -5.066 1 96.25 69 VAL B N 1
ATOM 2308 C CA . VAL B 1 69 ? -18.047 -3.381 -4.617 1 96.25 69 VAL B CA 1
ATOM 2309 C C . VAL B 1 69 ? -19.297 -3.777 -5.406 1 96.25 69 VAL B C 1
ATOM 2311 O O . VAL B 1 69 ? -19.422 -4.918 -5.855 1 96.25 69 VAL B O 1
ATOM 2314 N N . ALA B 1 70 ? -20.203 -2.822 -5.559 1 95.44 70 ALA B N 1
ATOM 2315 C CA . ALA B 1 70 ? -21.422 -3.09 -6.301 1 95.44 70 ALA B CA 1
ATOM 2316 C C . ALA B 1 70 ? -21.125 -3.484 -7.742 1 95.44 70 ALA B C 1
ATOM 2318 O O . ALA B 1 70 ? -21.719 -4.426 -8.273 1 95.44 70 ALA B O 1
ATOM 2319 N N . LYS B 1 71 ? -20.203 -2.785 -8.367 1 93.31 71 LYS B N 1
ATOM 2320 C CA . LYS B 1 71 ? -19.797 -3.111 -9.727 1 93.31 71 LYS B CA 1
ATOM 2321 C C . LYS B 1 71 ? -19.172 -4.508 -9.797 1 93.31 71 LYS B C 1
ATOM 2323 O O . LYS B 1 71 ? -19.453 -5.266 -10.727 1 93.31 71 LYS B O 1
ATOM 2328 N N . ALA B 1 72 ? -18.359 -4.832 -8.836 1 95.19 72 ALA B N 1
ATOM 2329 C CA . ALA B 1 72 ? -17.734 -6.148 -8.781 1 95.19 72 ALA B CA 1
ATOM 2330 C C . ALA B 1 72 ? -18.781 -7.246 -8.617 1 95.19 72 ALA B C 1
ATOM 2332 O O . ALA B 1 72 ? -18.703 -8.289 -9.266 1 95.19 72 ALA B O 1
ATOM 2333 N N . LYS B 1 73 ? -19.75 -6.992 -7.785 1 96.62 73 LYS B N 1
ATOM 2334 C CA . LYS B 1 73 ? -20.781 -7.984 -7.512 1 96.62 73 LYS B CA 1
ATOM 2335 C C . LYS B 1 73 ? -21.609 -8.281 -8.766 1 96.62 73 LYS B C 1
ATOM 2337 O O . LYS B 1 73 ? -22.031 -9.422 -8.969 1 96.62 73 LYS B O 1
ATOM 2342 N N . VAL B 1 74 ? -21.844 -7.285 -9.547 1 95.06 74 VAL B N 1
ATOM 2343 C CA . VAL B 1 74 ? -22.562 -7.469 -10.797 1 95.06 74 VAL B CA 1
ATOM 2344 C C . VAL B 1 74 ? -21.812 -8.453 -11.695 1 95.06 74 VAL B C 1
ATOM 2346 O O . VAL B 1 74 ? -22.422 -9.344 -12.289 1 95.06 74 VAL B O 1
ATOM 2349 N N . ILE B 1 75 ? -20.5 -8.305 -11.773 1 94.31 75 ILE B N 1
ATOM 2350 C CA . ILE B 1 75 ? -19.672 -9.18 -12.594 1 94.31 75 ILE B CA 1
ATOM 2351 C C . ILE B 1 75 ? -19.656 -10.586 -11.992 1 94.31 75 ILE B C 1
ATOM 2353 O O . ILE B 1 75 ? -19.859 -11.57 -12.703 1 94.31 75 ILE B O 1
ATOM 2357 N N . VAL B 1 76 ? -19.5 -10.727 -10.703 1 95.06 76 VAL B N 1
ATOM 2358 C CA . VAL B 1 76 ? -19.344 -11.992 -9.984 1 95.06 76 VAL B CA 1
ATOM 2359 C C . VAL B 1 76 ? -20.641 -12.805 -10.086 1 95.06 76 VAL B C 1
ATOM 2361 O O . VAL B 1 76 ? -20.594 -14.031 -10.211 1 95.06 76 VAL B O 1
ATOM 2364 N N . SER B 1 77 ? -21.75 -12.117 -10.047 1 95.5 77 SER B N 1
ATOM 2365 C CA . SER B 1 77 ? -23.031 -12.812 -10 1 95.5 77 SER B CA 1
ATOM 2366 C C . SER B 1 77 ? -23.516 -13.164 -11.398 1 95.5 77 SER B C 1
ATOM 2368 O O . SER B 1 77 ? -24.5 -13.891 -11.547 1 95.5 77 SER B O 1
ATOM 2370 N N . ASN B 1 78 ? -22.828 -12.633 -12.383 1 95.38 78 ASN B N 1
ATOM 2371 C CA . ASN B 1 78 ? -23.281 -12.883 -13.75 1 95.38 78 ASN B CA 1
ATOM 2372 C C . ASN B 1 78 ? -22.906 -14.281 -14.219 1 95.38 78 ASN B C 1
ATOM 2374 O O . ASN B 1 78 ? -21.719 -14.578 -14.445 1 95.38 78 ASN B O 1
ATOM 2378 N N . PRO B 1 79 ? -23.844 -15.164 -14.414 1 93.75 79 PRO B N 1
ATOM 2379 C CA . PRO B 1 79 ? -23.531 -16.547 -14.781 1 93.75 79 PRO B CA 1
ATOM 2380 C C . PRO B 1 79 ? -23.016 -16.688 -16.203 1 93.75 79 PRO B C 1
ATOM 2382 O O . PRO B 1 79 ? -22.484 -17.734 -16.578 1 93.75 79 PRO B O 1
ATOM 2385 N N . ASN B 1 80 ? -23.109 -15.609 -16.984 1 95.38 80 ASN B N 1
ATOM 2386 C CA . ASN B 1 80 ? -22.672 -15.648 -18.391 1 95.38 80 ASN B CA 1
ATOM 2387 C C . ASN B 1 80 ? -21.203 -15.281 -18.531 1 95.38 80 ASN B C 1
ATOM 2389 O O . ASN B 1 80 ? -20.641 -15.398 -19.625 1 95.38 80 ASN B O 1
ATOM 2393 N N . ILE B 1 81 ? -20.609 -14.875 -17.531 1 93.62 81 ILE B N 1
ATOM 2394 C CA . ILE B 1 81 ? -19.188 -14.555 -17.562 1 93.62 81 ILE B CA 1
ATOM 2395 C C . ILE B 1 81 ? -18.391 -15.711 -16.984 1 93.62 81 ILE B C 1
ATOM 2397 O O . ILE B 1 81 ? -18.578 -16.094 -15.82 1 93.62 81 ILE B O 1
ATOM 2401 N N . PRO B 1 82 ? -17.5 -16.312 -17.828 1 92.62 82 PRO B N 1
ATOM 2402 C CA . PRO B 1 82 ? -16.625 -17.359 -17.281 1 92.62 82 PRO B CA 1
ATOM 2403 C C . PRO B 1 82 ? -15.773 -16.875 -16.109 1 92.62 82 PRO B C 1
ATOM 2405 O O . PRO B 1 82 ? -15.328 -15.719 -16.109 1 92.62 82 PRO B O 1
ATOM 2408 N N . VAL B 1 83 ? -15.516 -17.734 -15.148 1 92.12 83 VAL B N 1
ATOM 2409 C CA . VAL B 1 83 ? -14.852 -17.406 -13.898 1 92.12 83 VAL B CA 1
ATOM 2410 C C . VAL B 1 83 ? -13.484 -16.781 -14.18 1 92.12 83 VAL B C 1
ATOM 2412 O O . VAL B 1 83 ? -13.086 -15.828 -13.508 1 92.12 83 VAL B O 1
ATOM 2415 N N . LEU B 1 84 ? -12.805 -17.297 -15.203 1 87.81 84 LEU B N 1
ATOM 2416 C CA . LEU B 1 84 ? -11.492 -16.781 -15.578 1 87.81 84 LEU B CA 1
ATOM 2417 C C . LEU B 1 84 ? -11.578 -15.312 -15.992 1 87.81 84 LEU B C 1
ATOM 2419 O O . LEU B 1 84 ? -10.672 -14.523 -15.711 1 87.81 84 LEU B O 1
ATOM 2423 N N . GLU B 1 85 ? -12.633 -14.945 -16.562 1 89 85 GLU B N 1
ATOM 2424 C CA . GLU B 1 85 ? -12.82 -13.586 -17.062 1 89 85 GLU B CA 1
ATOM 2425 C C . GLU B 1 85 ? -13.281 -12.648 -15.953 1 89 85 GLU B C 1
ATOM 2427 O O . GLU B 1 85 ? -13.023 -11.445 -16 1 89 85 GLU B O 1
ATOM 2432 N N . LYS B 1 86 ? -13.984 -13.242 -14.992 1 93.19 86 LYS B N 1
ATOM 2433 C CA . LYS B 1 86 ? -14.523 -12.422 -13.914 1 93.19 86 LYS B CA 1
ATOM 2434 C C . LYS B 1 86 ? -13.406 -11.703 -13.164 1 93.19 86 LYS B C 1
ATOM 2436 O O . LYS B 1 86 ? -13.508 -10.5 -12.898 1 93.19 86 LYS B O 1
ATOM 2441 N N . LEU B 1 87 ? -12.344 -12.477 -12.82 1 88 87 LEU B N 1
ATOM 2442 C CA . LEU B 1 87 ? -11.258 -11.922 -12.016 1 88 87 LEU B CA 1
ATOM 2443 C C . LEU B 1 87 ? -10.609 -10.734 -12.727 1 88 87 LEU B C 1
ATOM 2445 O O . LEU B 1 87 ? -10.453 -9.664 -12.141 1 88 87 LEU B O 1
ATOM 2449 N N . PHE B 1 88 ? -10.367 -10.922 -13.922 1 79.19 88 PHE B N 1
ATOM 2450 C CA . PHE B 1 88 ? -9.719 -9.883 -14.719 1 79.19 88 PHE B CA 1
ATOM 2451 C C . PHE B 1 88 ? -10.633 -8.672 -14.875 1 79.19 88 PHE B C 1
ATOM 2453 O O . PHE B 1 88 ? -10.18 -7.535 -14.742 1 79.19 88 PHE B O 1
ATOM 2460 N N . ARG B 1 89 ? -11.883 -8.875 -15.156 1 84 89 ARG B N 1
ATOM 2461 C CA . ARG B 1 89 ? -12.844 -7.801 -15.367 1 84 89 ARG B CA 1
ATOM 2462 C C . ARG B 1 89 ? -13.008 -6.953 -14.109 1 84 89 ARG B C 1
ATOM 2464 O O . ARG B 1 89 ? -13.055 -5.723 -14.188 1 84 89 ARG B O 1
ATOM 2471 N N . VAL B 1 90 ? -13.086 -7.633 -13 1 87.81 90 VAL B N 1
ATOM 2472 C CA . VAL B 1 90 ? -13.242 -6.887 -11.758 1 87.81 90 VAL B CA 1
ATOM 2473 C C . VAL B 1 90 ? -12 -6.047 -11.492 1 87.81 90 VAL B C 1
ATOM 2475 O O . VAL B 1 90 ? -12.102 -4.867 -11.141 1 87.81 90 VAL B O 1
ATOM 2478 N N . LEU B 1 91 ? -10.82 -6.625 -11.711 1 77.5 91 LEU B N 1
ATOM 2479 C CA . LEU B 1 91 ? -9.578 -5.91 -11.43 1 77.5 91 LEU B CA 1
ATOM 2480 C C . LEU B 1 91 ? -9.414 -4.715 -12.367 1 77.5 91 LEU B C 1
ATOM 2482 O O . LEU B 1 91 ? -8.961 -3.648 -11.945 1 77.5 91 LEU B O 1
ATOM 2486 N N . MET B 1 92 ? -9.906 -4.828 -13.602 1 73.94 92 MET B N 1
ATOM 2487 C CA . MET B 1 92 ? -9.852 -3.73 -14.562 1 73.94 92 MET B CA 1
ATOM 2488 C C . MET B 1 92 ? -10.844 -2.633 -14.188 1 73.94 92 MET B C 1
ATOM 2490 O O . MET B 1 92 ? -10.555 -1.447 -14.359 1 73.94 92 MET B O 1
ATOM 2494 N N . GLU B 1 93 ? -11.945 -3.059 -13.68 1 75.81 93 GLU B N 1
ATOM 2495 C CA . GLU B 1 93 ? -12.992 -2.109 -13.305 1 75.81 93 GLU B CA 1
ATOM 2496 C C . GLU B 1 93 ? -12.586 -1.288 -12.086 1 75.81 93 GLU B C 1
ATOM 2498 O O . GLU B 1 93 ? -13.141 -0.219 -11.836 1 75.81 93 GLU B O 1
ATOM 2503 N N . GLN B 1 94 ? -11.617 -1.811 -11.344 1 77.75 94 GLN B N 1
ATOM 2504 C CA . GLN B 1 94 ? -11.172 -1.085 -10.156 1 77.75 94 GLN B CA 1
ATOM 2505 C C . GLN B 1 94 ? -10.289 0.098 -10.539 1 77.75 94 GLN B C 1
ATOM 2507 O O . GLN B 1 94 ? -10.109 1.025 -9.742 1 77.75 94 GLN B O 1
ATOM 2512 N N . SER B 1 95 ? -9.703 0.046 -11.719 1 75.56 95 SER B N 1
ATOM 2513 C CA . SER B 1 95 ? -8.859 1.144 -12.18 1 75.56 95 SER B CA 1
ATOM 2514 C C . SER B 1 95 ? -9.68 2.396 -12.461 1 75.56 95 SER B C 1
ATOM 2516 O O . SER B 1 95 ? -10.734 2.324 -13.102 1 75.56 95 SER B O 1
ATOM 2518 N N . PRO B 1 96 ? -9.211 3.451 -11.867 1 74.75 96 PRO B N 1
ATOM 2519 C CA . PRO B 1 96 ? -9.938 4.68 -12.18 1 74.75 96 PRO B CA 1
ATOM 2520 C C . PRO B 1 96 ? -9.93 5.012 -13.664 1 74.75 96 PRO B C 1
ATOM 2522 O O . PRO B 1 96 ? -8.961 4.703 -14.367 1 74.75 96 PRO B O 1
ATOM 2525 N N . LYS B 1 97 ? -11.125 5.488 -14.078 1 75.56 97 LYS B N 1
ATOM 2526 C CA . LYS B 1 97 ? -11.219 6.027 -15.43 1 75.56 97 LYS B CA 1
ATOM 2527 C C . LYS B 1 97 ? -10.945 7.531 -15.438 1 75.56 97 LYS B C 1
ATOM 2529 O O . LYS B 1 97 ? -11.414 8.258 -14.562 1 75.56 97 LYS B O 1
ATOM 2534 N N . SER B 1 98 ? -10.203 7.863 -16.375 1 73.06 98 SER B N 1
ATOM 2535 C CA . SER B 1 98 ? -9.789 9.258 -16.453 1 73.06 98 SER B CA 1
ATOM 2536 C C . SER B 1 98 ? -11 10.195 -16.391 1 73.06 98 SER B C 1
ATOM 2538 O O . SER B 1 98 ? -11.953 10.031 -17.156 1 73.06 98 SER B O 1
ATOM 2540 N N . GLY B 1 99 ? -10.961 10.992 -15.391 1 76.62 99 GLY B N 1
ATOM 2541 C CA . GLY B 1 99 ? -11.938 12.062 -15.336 1 76.62 99 GLY B CA 1
ATOM 2542 C C . GLY B 1 99 ? -13.148 11.719 -14.484 1 76.62 99 GLY B C 1
ATOM 2543 O O . GLY B 1 99 ? -13.953 12.594 -14.156 1 76.62 99 GLY B O 1
ATOM 2544 N N . ASP B 1 100 ? -13.195 10.516 -14.055 1 80.94 100 ASP B N 1
ATOM 2545 C CA . ASP B 1 100 ? -14.352 10.211 -13.219 1 80.94 100 ASP B CA 1
ATOM 2546 C C . ASP B 1 100 ? -14.117 10.641 -11.773 1 80.94 100 ASP B C 1
ATOM 2548 O O . ASP B 1 100 ? -13.047 11.133 -11.438 1 80.94 100 ASP B O 1
ATOM 2552 N N . ILE B 1 101 ? -15.172 10.57 -11.008 1 80.94 101 ILE B N 1
ATOM 2553 C CA . ILE B 1 101 ? -15.148 11.047 -9.633 1 80.94 101 ILE B CA 1
ATOM 2554 C C . ILE B 1 101 ? -14.055 10.32 -8.852 1 80.94 101 ILE B C 1
ATOM 2556 O O . ILE B 1 101 ? -13.32 10.938 -8.078 1 80.94 101 ILE B O 1
ATOM 2560 N N . LYS B 1 102 ? -13.984 9.062 -9.156 1 85.38 102 LYS B N 1
ATOM 2561 C CA . LYS B 1 102 ? -12.977 8.266 -8.469 1 85.38 102 LYS B CA 1
ATOM 2562 C C . LYS B 1 102 ? -11.57 8.75 -8.812 1 85.38 102 LYS B C 1
ATOM 2564 O O . LYS B 1 102 ? -10.727 8.914 -7.922 1 85.38 102 LYS B O 1
ATOM 2569 N N . ASP B 1 103 ? -11.367 8.977 -10.055 1 87.19 103 ASP B N 1
ATOM 2570 C CA . ASP B 1 103 ? -10.078 9.469 -10.523 1 87.19 103 ASP B CA 1
ATOM 2571 C C . ASP B 1 103 ? -9.727 10.805 -9.875 1 87.19 103 ASP B C 1
ATOM 2573 O O . ASP B 1 103 ? -8.609 10.992 -9.398 1 87.19 103 ASP B O 1
ATOM 2577 N N . LYS B 1 104 ? -10.656 11.656 -9.805 1 87.44 104 LYS B N 1
ATOM 2578 C CA . LYS B 1 104 ? -10.445 12.977 -9.219 1 87.44 104 LYS B CA 1
ATOM 2579 C C . LYS B 1 104 ? -10.203 12.883 -7.715 1 87.44 104 LYS B C 1
ATOM 2581 O O . LYS B 1 104 ? -9.375 13.609 -7.164 1 87.44 104 LYS B O 1
ATOM 2586 N N . MET B 1 105 ? -10.922 12.016 -7.117 1 88.25 105 MET B N 1
ATOM 2587 C CA . MET B 1 105 ? -10.758 11.844 -5.676 1 88.25 105 MET B CA 1
ATOM 2588 C C . MET B 1 105 ? -9.398 11.25 -5.344 1 88.25 105 MET B C 1
ATOM 2590 O O . MET B 1 105 ? -8.734 11.688 -4.402 1 88.25 105 MET B O 1
ATOM 2594 N N . ILE B 1 106 ? -8.984 10.305 -6.164 1 86.62 106 ILE B N 1
ATOM 2595 C CA . ILE B 1 106 ? -7.68 9.695 -5.961 1 86.62 106 ILE B CA 1
ATOM 2596 C C . ILE B 1 106 ? -6.586 10.75 -6.094 1 86.62 106 ILE B C 1
ATOM 2598 O O . ILE B 1 106 ? -5.617 10.75 -5.332 1 86.62 106 ILE B O 1
ATOM 2602 N N . GLU B 1 107 ? -6.812 11.609 -7.012 1 87.38 107 GLU B N 1
ATOM 2603 C CA . GLU B 1 107 ? -5.871 12.711 -7.16 1 87.38 107 GLU B CA 1
ATOM 2604 C C . GLU B 1 107 ? -5.793 13.539 -5.879 1 87.38 107 GLU B C 1
ATOM 2606 O O . GLU B 1 107 ? -4.711 13.984 -5.488 1 87.38 107 GLU B O 1
ATOM 2611 N N . GLN B 1 108 ? -6.914 13.766 -5.227 1 86.5 108 GLN B N 1
ATOM 2612 C CA . GLN B 1 108 ? -6.938 14.508 -3.971 1 86.5 108 GLN B CA 1
ATOM 2613 C C . GLN B 1 108 ? -6.184 13.758 -2.875 1 86.5 108 GLN B C 1
ATOM 2615 O O . GLN B 1 108 ? -5.516 14.375 -2.043 1 86.5 108 GLN B O 1
ATOM 2620 N N . PHE B 1 109 ? -6.293 12.438 -2.945 1 87.75 109 PHE B N 1
ATOM 2621 C CA . PHE B 1 109 ? -5.648 11.617 -1.926 1 87.75 109 PHE B CA 1
ATOM 2622 C C . PHE B 1 109 ? -4.133 11.766 -1.985 1 87.75 109 PHE B C 1
ATOM 2624 O O . PHE B 1 109 ? -3.449 11.617 -0.971 1 87.75 109 PHE B O 1
ATOM 2631 N N . HIS B 1 110 ? -3.674 12.203 -3.119 1 86.94 110 HIS B N 1
ATOM 2632 C CA . HIS B 1 110 ? -2.227 12.25 -3.299 1 86.94 110 HIS B CA 1
ATOM 2633 C C . HIS B 1 110 ? -1.688 13.656 -3.098 1 86.94 110 HIS B C 1
ATOM 2635 O O . HIS B 1 110 ? -0.482 13.891 -3.213 1 86.94 110 HIS B O 1
ATOM 2641 N N . GLN B 1 111 ? -2.594 14.555 -2.797 1 82.88 111 GLN B N 1
ATOM 2642 C CA . GLN B 1 111 ? -2.143 15.898 -2.459 1 82.88 111 GLN B CA 1
ATOM 2643 C C . GLN B 1 111 ? -1.475 15.922 -1.086 1 82.88 111 GLN B C 1
ATOM 2645 O O . GLN B 1 111 ? -1.773 15.094 -0.229 1 82.88 111 GLN B O 1
ATOM 2650 N N . PRO B 1 112 ? -0.626 16.891 -0.922 1 76.56 112 PRO B N 1
ATOM 2651 C CA . PRO B 1 112 ? 0.004 17.031 0.393 1 76.56 112 PRO B CA 1
ATOM 2652 C C . PRO B 1 112 ? -1.014 17.125 1.528 1 76.56 112 PRO B C 1
ATOM 2654 O O . PRO B 1 112 ? -2.068 17.75 1.371 1 76.56 112 PRO B O 1
ATOM 2657 N N . ASN B 1 113 ? -0.794 16.391 2.557 1 77.25 113 ASN B N 1
ATOM 2658 C CA . ASN B 1 113 ? -1.573 16.422 3.789 1 77.25 113 ASN B CA 1
ATOM 2659 C C . ASN B 1 113 ? -2.826 15.555 3.684 1 77.25 113 ASN B C 1
ATOM 2661 O O . ASN B 1 113 ? -3.66 15.547 4.59 1 77.25 113 ASN B O 1
ATOM 2665 N N . ASN B 1 114 ? -2.945 14.852 2.508 1 85.31 114 ASN B N 1
ATOM 2666 C CA . ASN B 1 114 ? -4.133 14.023 2.352 1 85.31 114 ASN B CA 1
ATOM 2667 C C . ASN B 1 114 ? -3.791 12.531 2.402 1 85.31 114 ASN B C 1
ATOM 2669 O O . ASN B 1 114 ? -4.633 11.688 2.104 1 85.31 114 ASN B O 1
ATOM 2673 N N . ALA B 1 115 ? -2.625 12.25 2.844 1 87.25 115 ALA B N 1
ATOM 2674 C CA . ALA B 1 115 ? -2.123 10.875 2.805 1 87.25 115 ALA B CA 1
ATOM 2675 C C . ALA B 1 115 ? -2.965 9.961 3.684 1 87.25 115 ALA B C 1
ATOM 2677 O O . ALA B 1 115 ? -3.086 8.766 3.406 1 87.25 115 ALA B O 1
ATOM 2678 N N . GLU B 1 116 ? -3.539 10.508 4.648 1 89.12 116 GLU B N 1
ATOM 2679 C CA . GLU B 1 116 ? -4.41 9.711 5.512 1 89.12 116 GLU B CA 1
ATOM 2680 C C . GLU B 1 116 ? -5.594 9.148 4.727 1 89.12 116 GLU B C 1
ATOM 2682 O O . GLU B 1 116 ? -6.027 8.023 4.973 1 89.12 116 GLU B O 1
ATOM 2687 N N . MET B 1 117 ? -6.094 9.914 3.844 1 90 117 MET B N 1
ATOM 2688 C CA . MET B 1 117 ? -7.215 9.484 3.014 1 90 117 MET B CA 1
ATOM 2689 C C . MET B 1 117 ? -6.805 8.344 2.086 1 90 117 MET B C 1
ATOM 2691 O O . MET B 1 117 ? -7.57 7.406 1.869 1 90 117 MET B O 1
ATOM 2695 N N . TYR B 1 118 ? -5.648 8.438 1.565 1 90.81 118 TYR B N 1
ATOM 2696 C CA . TYR B 1 118 ? -5.117 7.359 0.741 1 90.81 118 TYR B CA 1
ATOM 2697 C C . TYR B 1 118 ? -5.016 6.062 1.537 1 90.81 118 TYR B C 1
ATOM 2699 O O . TYR B 1 118 ? -5.496 5.02 1.095 1 90.81 118 TYR B O 1
ATOM 2707 N N . GLN B 1 119 ? -4.418 6.188 2.697 1 92.38 119 GLN B N 1
ATOM 2708 C CA . GLN B 1 119 ? -4.242 5.02 3.553 1 92.38 119 GLN B CA 1
ATOM 2709 C C . GLN B 1 119 ? -5.586 4.375 3.889 1 92.38 119 GLN B C 1
ATOM 2711 O O . GLN B 1 119 ? -5.727 3.154 3.824 1 92.38 119 GLN B O 1
ATOM 2716 N N . LYS B 1 120 ? -6.531 5.172 4.203 1 93.06 120 LYS B N 1
ATOM 2717 C CA . LYS B 1 120 ? -7.859 4.668 4.531 1 93.06 120 LYS B CA 1
ATOM 2718 C C . LYS B 1 120 ? -8.508 3.994 3.328 1 93.06 120 LYS B C 1
ATOM 2720 O O . LYS B 1 120 ? -9.117 2.932 3.461 1 93.06 120 LYS B O 1
ATOM 2725 N N . SER B 1 121 ? -8.398 4.645 2.209 1 93.56 121 SER B N 1
ATOM 2726 C CA . SER B 1 121 ? -8.984 4.078 0.998 1 93.56 121 SER B CA 1
ATOM 2727 C C . SER B 1 121 ? -8.352 2.734 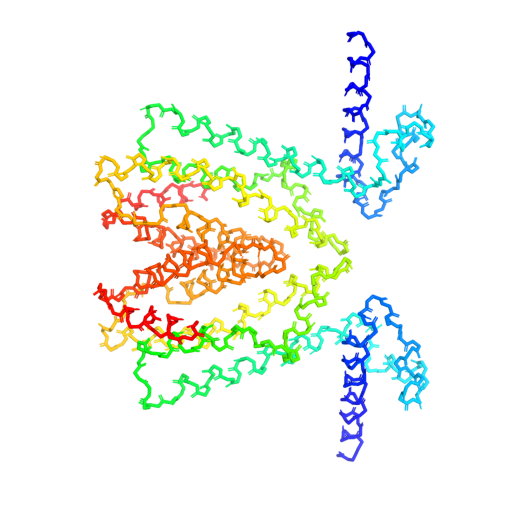0.655 1 93.56 121 SER B C 1
ATOM 2729 O O . SER B 1 121 ? -9.039 1.806 0.234 1 93.56 121 SER B O 1
ATOM 2731 N N . LEU B 1 122 ? -7.039 2.625 0.83 1 94.62 122 LEU B N 1
ATOM 2732 C CA . LEU B 1 122 ? -6.309 1.386 0.576 1 94.62 122 LEU B CA 1
ATOM 2733 C C . LEU B 1 122 ? -6.828 0.259 1.461 1 94.62 122 LEU B C 1
ATOM 2735 O O . LEU B 1 122 ? -7.195 -0.809 0.964 1 94.62 122 LEU B O 1
ATOM 2739 N N . VAL B 1 123 ? -6.984 0.536 2.703 1 96.69 123 VAL B N 1
ATOM 2740 C CA . VAL B 1 123 ? -7.391 -0.468 3.682 1 96.69 123 VAL B CA 1
ATOM 2741 C C . VAL B 1 123 ? -8.844 -0.866 3.439 1 96.69 123 VAL B C 1
ATOM 2743 O O . VAL B 1 123 ? -9.156 -2.053 3.33 1 96.69 123 VAL B O 1
ATOM 2746 N N . GLN B 1 124 ? -9.688 0.1 3.311 1 96.62 124 GLN B N 1
ATOM 2747 C CA . GLN B 1 124 ? -11.117 -0.173 3.182 1 96.62 124 GLN B CA 1
ATOM 2748 C C . GLN B 1 124 ? -11.422 -0.875 1.861 1 96.62 124 GLN B C 1
ATOM 2750 O O . GLN B 1 124 ? -12.312 -1.723 1.797 1 96.62 124 GLN B O 1
ATOM 2755 N N . SER B 1 125 ? -10.711 -0.512 0.85 1 95.56 125 SER B N 1
ATOM 2756 C CA . SER B 1 125 ? -10.93 -1.198 -0.42 1 95.56 125 SER B CA 1
ATOM 2757 C C . SER B 1 125 ? -10.578 -2.678 -0.315 1 95.56 125 SER B C 1
ATOM 2759 O O . SER B 1 125 ? -11.32 -3.533 -0.808 1 95.56 125 SER B O 1
ATOM 2761 N N . ILE B 1 126 ? -9.492 -2.982 0.312 1 97 126 ILE B N 1
ATOM 2762 C CA . ILE B 1 126 ? -9.062 -4.371 0.452 1 97 126 ILE B CA 1
ATOM 2763 C C . ILE B 1 126 ? -10.078 -5.141 1.299 1 97 126 ILE B C 1
ATOM 2765 O O . ILE B 1 126 ? -10.508 -6.234 0.924 1 97 126 ILE B O 1
ATOM 2769 N N . ILE B 1 127 ? -10.531 -4.559 2.346 1 97.69 127 ILE B N 1
ATOM 2770 C CA . ILE B 1 127 ? -11.461 -5.195 3.277 1 97.69 127 ILE B CA 1
ATOM 2771 C C . ILE B 1 127 ? -12.781 -5.492 2.574 1 97.69 127 ILE B C 1
ATOM 2773 O O . ILE B 1 127 ? -13.359 -6.566 2.754 1 97.69 127 ILE B O 1
ATOM 2777 N N . HIS B 1 128 ? -13.188 -4.629 1.734 1 97.31 128 HIS B N 1
ATOM 2778 C CA . HIS B 1 128 ? -14.547 -4.734 1.221 1 97.31 128 HIS B CA 1
ATOM 2779 C C . HIS B 1 128 ? -14.57 -5.426 -0.138 1 97.31 128 HIS B C 1
ATOM 2781 O O . HIS B 1 128 ? -15.562 -6.074 -0.492 1 97.31 128 HIS B O 1
ATOM 2787 N N . LEU B 1 129 ? -13.5 -5.297 -0.879 1 96.44 129 LEU B N 1
ATOM 2788 C CA . LEU B 1 129 ? -13.484 -5.914 -2.201 1 96.44 129 LEU B CA 1
ATOM 2789 C C . LEU B 1 129 ? -13.047 -7.371 -2.115 1 96.44 129 LEU B C 1
ATOM 2791 O O . LEU B 1 129 ? -13.484 -8.203 -2.91 1 96.44 129 LEU B O 1
ATOM 2795 N N . SER B 1 130 ? -12.164 -7.691 -1.172 1 97.19 130 SER B N 1
ATOM 2796 C CA . SER B 1 130 ? -11.562 -9.016 -1.109 1 97.19 130 SER B CA 1
ATOM 2797 C C . SER B 1 130 ? -12.625 -10.109 -0.997 1 97.19 130 SER B C 1
ATOM 2799 O O . SER B 1 130 ? -12.562 -11.117 -1.705 1 97.19 130 SER B O 1
ATOM 2801 N N . PRO B 1 131 ? -13.664 -9.914 -0.135 1 97.62 131 PRO B N 1
ATOM 2802 C CA . PRO B 1 131 ? -14.664 -10.984 -0.043 1 97.62 131 PRO B CA 1
ATOM 2803 C C . PRO B 1 131 ? -15.398 -11.219 -1.362 1 97.62 131 PRO B C 1
ATOM 2805 O O . PRO B 1 131 ? -15.727 -12.359 -1.691 1 97.62 131 PRO B O 1
ATOM 2808 N N . VAL B 1 132 ? -15.641 -10.188 -2.078 1 96.56 132 VAL B N 1
ATOM 2809 C CA . VAL B 1 132 ? -16.359 -10.297 -3.344 1 96.56 132 VAL B CA 1
ATOM 2810 C C . VAL B 1 132 ? -15.508 -11.055 -4.359 1 96.56 132 VAL B C 1
ATOM 2812 O O . VAL B 1 132 ? -15.992 -11.969 -5.023 1 96.56 132 VAL B O 1
ATOM 2815 N N . LEU B 1 133 ? -14.266 -10.727 -4.465 1 96.19 133 LEU B N 1
ATOM 2816 C CA . LEU B 1 133 ? -13.375 -11.391 -5.414 1 96.19 133 LEU B CA 1
ATOM 2817 C C . LEU B 1 133 ? -13.07 -12.812 -4.969 1 96.19 133 LEU B C 1
ATOM 2819 O O . LEU B 1 133 ? -12.836 -13.695 -5.801 1 96.19 133 LEU B O 1
ATOM 2823 N N . THR B 1 134 ? -13.055 -13.023 -3.66 1 97.81 134 THR B N 1
ATOM 2824 C CA . THR B 1 134 ? -12.852 -14.367 -3.133 1 97.81 134 THR B CA 1
ATOM 2825 C C . THR B 1 134 ? -13.914 -15.328 -3.66 1 97.81 134 THR B C 1
ATOM 2827 O O . THR B 1 134 ? -13.633 -16.5 -3.912 1 97.81 134 THR B O 1
ATOM 2830 N N . GLU B 1 135 ? -15.109 -14.836 -3.83 1 97.56 135 GLU B N 1
ATOM 2831 C CA . GLU B 1 135 ? -16.188 -15.656 -4.387 1 97.56 135 GLU B CA 1
ATOM 2832 C C . GLU B 1 135 ? -15.82 -16.172 -5.773 1 97.56 135 GLU B C 1
ATOM 2834 O O . GLU B 1 135 ? -16.188 -17.297 -6.145 1 97.56 135 GLU B O 1
ATOM 2839 N N . ILE B 1 136 ? -15.133 -15.383 -6.539 1 96.81 136 ILE B N 1
ATOM 2840 C CA . ILE B 1 136 ? -14.695 -15.797 -7.867 1 96.81 136 ILE B CA 1
ATOM 2841 C C . ILE B 1 136 ? -13.727 -16.969 -7.75 1 96.81 136 ILE B C 1
ATOM 2843 O O . ILE B 1 136 ? -13.852 -17.969 -8.469 1 96.81 136 ILE B O 1
ATOM 2847 N N . LEU B 1 137 ? -12.75 -16.859 -6.82 1 97.44 137 LEU B N 1
ATOM 2848 C CA . LEU B 1 137 ? -11.773 -17.922 -6.637 1 97.44 137 LEU B CA 1
ATOM 2849 C C . LEU B 1 137 ? -12.445 -19.203 -6.137 1 97.44 137 LEU B C 1
ATOM 2851 O O . LEU B 1 137 ? -12.109 -20.297 -6.59 1 97.44 137 LEU B O 1
ATOM 2855 N N . GLU B 1 138 ? -13.375 -19.031 -5.227 1 97.81 138 GLU B N 1
ATOM 2856 C CA . GLU B 1 138 ? -14.086 -20.203 -4.707 1 97.81 138 GLU B CA 1
ATOM 2857 C C . GLU B 1 138 ? -14.859 -20.922 -5.816 1 97.81 138 GLU B C 1
ATOM 2859 O O . GLU B 1 138 ? -14.828 -22.141 -5.91 1 97.81 138 GLU B O 1
ATOM 2864 N N . GLN B 1 139 ? -15.547 -20.141 -6.598 1 96.94 139 GLN B N 1
ATOM 2865 C CA . GLN B 1 139 ? -16.219 -20.719 -7.758 1 96.94 139 GLN B CA 1
ATOM 2866 C C . GLN B 1 139 ? -15.227 -21.438 -8.672 1 96.94 139 GLN B C 1
ATOM 2868 O O . GLN B 1 139 ? -15.484 -22.562 -9.117 1 96.94 139 GLN B O 1
ATOM 2873 N N . GLY B 1 140 ? -14.102 -20.781 -8.969 1 97.25 140 GLY B N 1
ATOM 2874 C CA . GLY B 1 140 ? -13.086 -21.359 -9.82 1 97.25 140 GLY B CA 1
ATOM 2875 C C . GLY B 1 140 ? -12.484 -22.641 -9.25 1 97.25 140 GLY B C 1
ATOM 2876 O O . GLY B 1 140 ? -12.156 -23.562 -9.992 1 97.25 140 GLY B O 1
ATOM 2877 N N . ILE B 1 141 ? -12.305 -22.703 -7.977 1 98.06 141 ILE B N 1
ATOM 2878 C CA . ILE B 1 141 ? -11.789 -23.891 -7.309 1 98.06 141 ILE B CA 1
ATOM 2879 C C . ILE B 1 141 ? -12.797 -25.031 -7.43 1 98.06 141 ILE B C 1
ATOM 2881 O O . ILE B 1 141 ? -12.43 -26.172 -7.758 1 98.06 141 ILE B O 1
ATOM 2885 N N . GLU B 1 142 ? -14.031 -24.719 -7.203 1 97.25 142 GLU B N 1
ATOM 2886 C CA . GLU B 1 142 ? -15.094 -25.703 -7.344 1 97.25 142 GLU B CA 1
ATOM 2887 C C . GLU B 1 142 ? -15.148 -26.266 -8.766 1 97.25 142 GLU B C 1
ATOM 2889 O O . GLU B 1 142 ? -15.406 -27.453 -8.961 1 97.25 142 GLU B O 1
ATOM 2894 N N . GLU B 1 143 ? -14.844 -25.453 -9.695 1 96.44 143 GLU B N 1
ATOM 2895 C CA . GLU B 1 143 ? -14.922 -25.828 -11.102 1 96.44 143 GLU B CA 1
ATOM 2896 C C . GLU B 1 143 ? -13.609 -26.438 -11.586 1 96.44 143 GLU B C 1
ATOM 2898 O O . GLU B 1 143 ? -13.492 -26.844 -12.742 1 96.44 143 GLU B O 1
ATOM 2903 N N . GLY B 1 144 ? -12.594 -26.453 -10.773 1 97.25 144 GLY B N 1
ATOM 2904 C CA . GLY B 1 144 ? -11.312 -27.047 -11.109 1 97.25 144 GLY B CA 1
ATOM 2905 C C . GLY B 1 144 ? -10.445 -26.141 -11.961 1 97.25 144 GLY B C 1
ATOM 2906 O O . GLY B 1 144 ? -9.469 -26.594 -12.57 1 97.25 144 GLY B O 1
ATOM 2907 N N . ILE B 1 145 ? -10.812 -24.828 -11.992 1 96.44 145 ILE B N 1
ATOM 2908 C CA . ILE B 1 145 ? -10.109 -23.844 -12.805 1 96.44 145 ILE B CA 1
ATOM 2909 C C . ILE B 1 145 ? -8.961 -23.25 -11.992 1 96.44 145 ILE B C 1
ATOM 2911 O O . ILE B 1 145 ? -7.879 -22.984 -12.531 1 96.44 145 ILE B O 1
ATOM 2915 N N . PHE B 1 146 ? -9.234 -22.984 -10.758 1 97.69 146 PHE B N 1
ATOM 2916 C CA . PHE B 1 146 ? -8.242 -22.484 -9.805 1 97.69 146 PHE B CA 1
ATOM 2917 C C . PHE B 1 146 ? -7.941 -23.547 -8.75 1 97.69 146 PHE B C 1
ATOM 2919 O O . PHE B 1 146 ? -8.711 -24.5 -8.57 1 97.69 146 PHE B O 1
ATOM 2926 N N . SER B 1 147 ? -6.773 -23.406 -8.039 1 98.06 147 SER B N 1
ATOM 2927 C CA . SER B 1 147 ? -6.449 -24.453 -7.09 1 98.06 147 SER B CA 1
ATOM 2928 C C . SER B 1 147 ? -5.812 -23.891 -5.828 1 98.06 147 SER B C 1
ATOM 2930 O O . SER B 1 147 ? -5.387 -24.641 -4.949 1 98.06 147 SER B O 1
ATOM 2932 N N . THR B 1 148 ? -5.781 -22.641 -5.648 1 97.56 148 THR B N 1
ATOM 2933 C CA . THR B 1 148 ? -5.156 -22.062 -4.461 1 97.56 148 THR B CA 1
ATOM 2934 C C . THR B 1 148 ? -5.875 -22.516 -3.197 1 97.56 148 THR B C 1
ATOM 2936 O O . THR B 1 148 ? -7.102 -22.625 -3.178 1 97.56 148 THR B O 1
ATOM 2939 N N . SER B 1 149 ? -5.051 -22.781 -2.111 1 97.38 149 SER B N 1
ATOM 2940 C CA . SER B 1 149 ? -5.598 -23.188 -0.819 1 97.38 149 SER B CA 1
ATOM 2941 C C . SER B 1 149 ? -5.941 -21.969 0.036 1 97.38 149 SER B C 1
ATOM 2943 O O . SER B 1 149 ? -6.516 -22.109 1.117 1 97.38 149 SER B O 1
ATOM 2945 N N . TYR B 1 150 ? -5.672 -20.766 -0.482 1 98 150 TYR B N 1
ATOM 2946 C CA . TYR B 1 150 ? -5.84 -19.531 0.28 1 98 150 TYR B CA 1
ATOM 2947 C C . TYR B 1 150 ? -6.574 -18.484 -0.542 1 98 150 TYR B C 1
ATOM 2949 O O . TYR B 1 150 ? -6.039 -17.406 -0.789 1 98 150 TYR B O 1
ATOM 2957 N N . PRO B 1 151 ? -7.801 -18.75 -0.92 1 98.44 151 PRO B N 1
ATOM 2958 C CA . PRO B 1 151 ? -8.477 -17.891 -1.89 1 98.44 151 PRO B CA 1
ATOM 2959 C C . PRO B 1 151 ? -8.594 -16.438 -1.408 1 98.44 151 PRO B C 1
ATOM 2961 O O . PRO B 1 151 ? -8.258 -15.508 -2.148 1 98.44 151 PRO B O 1
ATOM 2964 N N . GLN B 1 152 ? -9.023 -16.203 -0.168 1 98.25 152 GLN B N 1
ATOM 2965 C CA . GLN B 1 152 ? -9.203 -14.836 0.331 1 98.25 152 GLN B CA 1
ATOM 2966 C C . GLN B 1 152 ? -7.859 -14.125 0.463 1 98.25 152 GLN B C 1
ATOM 2968 O O . GLN B 1 152 ? -7.707 -12.984 0.013 1 98.25 152 GLN B O 1
ATOM 2973 N N . GLU B 1 153 ? -6.906 -14.812 1.064 1 98.5 153 GLU B N 1
ATOM 2974 C CA . GLU B 1 153 ? -5.586 -14.227 1.288 1 98.5 153 GLU B CA 1
ATOM 2975 C C . GLU B 1 153 ? -4.891 -13.914 -0.033 1 98.5 153 GLU B C 1
ATOM 2977 O O . GLU B 1 153 ? -4.23 -12.883 -0.164 1 98.5 153 GLU B O 1
ATOM 2982 N N . THR B 1 154 ? -5.07 -14.836 -0.99 1 98.38 154 THR B N 1
ATOM 2983 C CA . THR B 1 154 ? -4.492 -14.617 -2.311 1 98.38 154 THR B CA 1
ATOM 2984 C C . THR B 1 154 ? -5.07 -13.352 -2.945 1 98.38 154 THR B C 1
ATOM 2986 O O . THR B 1 154 ? -4.332 -12.531 -3.49 1 98.38 154 THR B O 1
ATOM 2989 N N . ILE B 1 155 ? -6.355 -13.141 -2.811 1 97.38 155 ILE B N 1
ATOM 2990 C CA . ILE B 1 155 ? -7.008 -11.961 -3.363 1 97.38 155 ILE B CA 1
ATOM 2991 C C . ILE B 1 155 ? -6.496 -10.703 -2.654 1 97.38 155 ILE B C 1
ATOM 2993 O O . ILE B 1 155 ? -6.215 -9.695 -3.297 1 97.38 155 ILE B O 1
ATOM 2997 N N . GLU B 1 156 ? -6.387 -10.742 -1.343 1 98.12 156 GLU B N 1
ATOM 2998 C CA . GLU B 1 156 ? -5.895 -9.609 -0.574 1 98.12 156 GLU B CA 1
ATOM 2999 C C . GLU B 1 156 ? -4.504 -9.188 -1.037 1 98.12 156 GLU B C 1
ATOM 3001 O O . GLU B 1 156 ? -4.234 -8 -1.216 1 98.12 156 GLU B O 1
ATOM 3006 N N . LEU B 1 157 ? -3.664 -10.164 -1.262 1 97.88 157 LEU B N 1
ATOM 3007 C CA . LEU B 1 157 ? -2.297 -9.906 -1.699 1 97.88 157 LEU B CA 1
ATOM 3008 C C . LEU B 1 157 ? -2.277 -9.32 -3.105 1 97.88 157 LEU B C 1
ATOM 3010 O O . LEU B 1 157 ? -1.555 -8.359 -3.371 1 97.88 157 LEU B O 1
ATOM 3014 N N . LEU B 1 158 ? -3.096 -9.828 -3.963 1 95.88 158 LEU B N 1
ATOM 3015 C CA . LEU B 1 158 ? -3.17 -9.328 -5.332 1 95.88 158 LEU B CA 1
ATOM 3016 C C . LEU B 1 158 ? -3.729 -7.914 -5.371 1 95.88 158 LEU B C 1
ATOM 3018 O O . LEU B 1 158 ? -3.174 -7.043 -6.043 1 95.88 158 LEU B O 1
ATOM 3022 N N . LEU B 1 159 ? -4.785 -7.676 -4.586 1 95.25 159 LEU B N 1
ATOM 3023 C CA . LEU B 1 159 ? -5.383 -6.344 -4.547 1 95.25 159 LEU B CA 1
ATOM 3024 C C . LEU B 1 159 ? -4.391 -5.316 -4.016 1 95.25 159 LEU B C 1
ATOM 3026 O O . LEU B 1 159 ? -4.238 -4.238 -4.594 1 95.25 159 LEU B O 1
ATOM 3030 N N . SER B 1 160 ? -3.738 -5.664 -2.951 1 96.5 160 SER B N 1
ATOM 3031 C CA . SER B 1 160 ? -2.824 -4.727 -2.305 1 96.5 160 SER B CA 1
ATOM 3032 C C . SER B 1 160 ? -1.647 -4.387 -3.215 1 96.5 160 SER B C 1
ATOM 3034 O O . SER B 1 160 ? -1.263 -3.221 -3.332 1 96.5 160 SER B O 1
ATOM 3036 N N . SER B 1 161 ? -1.075 -5.355 -3.887 1 96.12 161 SER B N 1
ATOM 3037 C CA . SER B 1 161 ? 0.061 -5.098 -4.766 1 96.12 161 SER B CA 1
ATOM 3038 C C . SER B 1 161 ? -0.343 -4.227 -5.953 1 96.12 161 SER B C 1
ATOM 3040 O O . SER B 1 161 ? 0.382 -3.303 -6.328 1 96.12 161 SER B O 1
ATOM 3042 N N . ALA B 1 162 ? -1.497 -4.477 -6.531 1 93.56 162 ALA B N 1
ATOM 3043 C CA . ALA B 1 162 ? -1.965 -3.695 -7.676 1 93.56 162 ALA B CA 1
ATOM 3044 C C . ALA B 1 162 ? -2.215 -2.242 -7.277 1 93.56 162 ALA B C 1
ATOM 3046 O O . ALA B 1 162 ? -1.819 -1.319 -7.992 1 93.56 162 ALA B O 1
ATOM 3047 N N . GLN B 1 163 ? -2.822 -2.084 -6.141 1 92.81 163 GLN B N 1
ATOM 3048 C CA . GLN B 1 163 ? -3.209 -0.749 -5.699 1 92.81 163 GLN B CA 1
ATOM 3049 C C . GLN B 1 163 ? -1.984 0.098 -5.367 1 92.81 163 GLN B C 1
ATOM 3051 O O . GLN B 1 163 ? -2.02 1.324 -5.488 1 92.81 163 GLN B O 1
ATOM 3056 N N . VAL B 1 164 ? -0.905 -0.554 -5.043 1 95.25 164 VAL B N 1
ATOM 3057 C CA . VAL B 1 164 ? 0.315 0.182 -4.734 1 95.25 164 VAL B CA 1
ATOM 3058 C C . VAL B 1 164 ? 1.129 0.395 -6.008 1 95.25 164 VAL B C 1
ATOM 3060 O O . VAL B 1 164 ? 1.389 1.533 -6.402 1 95.25 164 VAL B O 1
ATOM 3063 N N . ILE B 1 165 ? 1.39 -0.604 -6.734 1 96.19 165 ILE B N 1
ATOM 3064 C CA . ILE B 1 165 ? 2.352 -0.577 -7.832 1 96.19 165 ILE B CA 1
ATOM 3065 C C . ILE B 1 165 ? 1.775 0.213 -9.008 1 96.19 165 ILE B C 1
ATOM 3067 O O . ILE B 1 165 ? 2.51 0.894 -9.727 1 96.19 165 ILE B O 1
ATOM 3071 N N . PHE B 1 166 ? 0.485 0.167 -9.141 1 91.94 166 PHE B N 1
ATOM 3072 C CA . PHE B 1 166 ? -0.095 0.794 -10.32 1 91.94 166 PHE B CA 1
ATOM 3073 C C . PHE B 1 166 ? -0.695 2.15 -9.977 1 91.94 166 PHE B C 1
ATOM 3075 O O . PHE B 1 166 ? -1.359 2.771 -10.805 1 91.94 166 PHE B O 1
ATOM 3082 N N . ASP B 1 167 ? -0.508 2.576 -8.766 1 91.88 167 ASP B N 1
ATOM 3083 C CA . ASP B 1 167 ? -0.951 3.908 -8.367 1 91.88 167 ASP B CA 1
ATOM 3084 C C . ASP B 1 167 ? -0.052 4.988 -8.969 1 91.88 167 ASP B C 1
ATOM 3086 O O . ASP B 1 167 ? 1.11 5.121 -8.578 1 91.88 167 ASP B O 1
ATOM 3090 N N . GLU B 1 168 ? -0.591 5.84 -9.773 1 90.25 168 GLU B N 1
ATOM 3091 C CA . GLU B 1 168 ? 0.18 6.84 -10.508 1 90.25 168 GLU B CA 1
ATOM 3092 C C . GLU B 1 168 ? 0.628 7.973 -9.586 1 90.25 168 GLU B C 1
ATOM 3094 O O . GLU B 1 168 ? 1.551 8.719 -9.922 1 90.25 168 GLU B O 1
ATOM 3099 N N . GLY B 1 169 ? -0.072 8.094 -8.484 1 90.44 169 GLY B N 1
ATOM 3100 C CA . GLY B 1 169 ? 0.351 9.078 -7.504 1 90.44 169 GLY B CA 1
ATOM 3101 C C . GLY B 1 169 ? 1.548 8.633 -6.688 1 90.44 169 GLY B C 1
ATOM 3102 O O . GLY B 1 169 ? 2.217 9.453 -6.059 1 90.44 169 GLY B O 1
ATOM 3103 N N . LEU B 1 170 ? 1.811 7.332 -6.676 1 93.5 170 LEU B N 1
ATOM 3104 C CA . LEU B 1 170 ? 2.93 6.777 -5.922 1 93.5 170 LEU B CA 1
ATOM 3105 C C . LEU B 1 170 ? 4.129 6.531 -6.828 1 93.5 170 LEU B C 1
ATOM 3107 O O . LEU B 1 170 ? 5.266 6.824 -6.457 1 93.5 170 LEU B O 1
ATOM 3111 N N . PHE B 1 171 ? 3.773 5.965 -7.988 1 95.38 171 PHE B N 1
ATOM 3112 C CA . PHE B 1 171 ? 4.816 5.625 -8.945 1 95.38 171 PHE B CA 1
ATOM 3113 C C . PHE B 1 171 ? 4.512 6.223 -10.312 1 95.38 171 PHE B C 1
ATOM 3115 O O . PHE B 1 171 ? 3.393 6.105 -10.812 1 95.38 171 PHE B O 1
ATOM 3122 N N . GLN B 1 172 ? 5.488 6.809 -10.914 1 94.62 172 GLN B N 1
ATOM 3123 C CA . GLN B 1 172 ? 5.359 7.375 -12.258 1 94.62 172 GLN B CA 1
ATOM 3124 C C . GLN B 1 172 ? 6.156 6.562 -13.273 1 94.62 172 GLN B C 1
ATOM 3126 O O . GLN B 1 172 ? 7.188 7.02 -13.773 1 94.62 172 GLN B O 1
ATOM 3131 N N . TRP B 1 173 ? 5.582 5.5 -13.594 1 95.38 173 TRP B N 1
ATOM 3132 C CA . TRP B 1 173 ? 6.223 4.602 -14.547 1 95.38 173 TRP B CA 1
ATOM 3133 C C . TRP B 1 173 ? 6.105 5.137 -15.969 1 95.38 173 TRP B C 1
ATOM 3135 O O . TRP B 1 173 ? 5.066 5.676 -16.359 1 95.38 173 TRP B O 1
ATOM 3145 N N . LYS B 1 174 ? 7.191 4.938 -16.734 1 96.31 174 LYS B N 1
ATOM 3146 C CA . LYS B 1 174 ? 7.051 5.125 -18.188 1 96.31 174 LYS B CA 1
ATOM 3147 C C . LYS B 1 174 ? 6.141 4.062 -18.781 1 96.31 174 LYS B C 1
ATOM 3149 O O . LYS B 1 174 ? 5.969 2.984 -18.219 1 96.31 174 LYS B O 1
ATOM 3154 N N . PRO B 1 175 ? 5.52 4.336 -19.906 1 92.75 175 PRO B N 1
ATOM 3155 C CA . PRO B 1 175 ? 4.559 3.406 -20.5 1 92.75 175 PRO B CA 1
ATOM 3156 C C . PRO B 1 175 ? 5.125 1.998 -20.672 1 92.75 175 PRO B C 1
ATOM 3158 O O . PRO B 1 175 ? 4.465 1.019 -20.312 1 92.75 175 PRO B O 1
ATOM 3161 N N . GLU B 1 176 ? 6.352 1.887 -21.094 1 94.38 176 GLU B N 1
ATOM 3162 C CA . GLU B 1 176 ? 6.953 0.573 -21.297 1 94.38 176 GLU B CA 1
ATOM 3163 C C . GLU B 1 176 ? 7.199 -0.135 -19.969 1 94.38 176 GLU B C 1
ATOM 3165 O O . GLU B 1 176 ? 7.023 -1.351 -19.875 1 94.38 176 GLU B O 1
ATOM 3170 N N . GLU B 1 177 ? 7.57 0.634 -18.938 1 96 177 GLU B N 1
ATOM 3171 C CA . GLU B 1 177 ? 7.766 0.083 -17.594 1 96 177 GLU B CA 1
ATOM 3172 C C . GLU B 1 177 ? 6.449 -0.393 -17 1 96 177 GLU B C 1
ATOM 3174 O O . GLU B 1 177 ? 6.395 -1.444 -16.359 1 96 177 GLU B O 1
ATOM 3179 N N . MET B 1 178 ? 5.453 0.437 -17.234 1 93.19 178 MET B N 1
ATOM 3180 C CA . MET B 1 178 ? 4.113 0.095 -16.766 1 93.19 178 MET B CA 1
ATOM 3181 C C . MET B 1 178 ? 3.633 -1.209 -17.391 1 93.19 178 MET B C 1
ATOM 3183 O O . MET B 1 178 ? 3.113 -2.082 -16.688 1 93.19 178 MET B O 1
ATOM 3187 N N . MET B 1 179 ? 3.826 -1.349 -18.641 1 92.56 179 MET B N 1
ATOM 3188 C CA . MET B 1 179 ? 3.377 -2.541 -19.344 1 92.56 179 MET B CA 1
ATOM 3189 C C . MET B 1 179 ? 4.094 -3.785 -18.844 1 92.56 179 MET B C 1
ATOM 3191 O O . MET B 1 179 ? 3.484 -4.848 -18.703 1 92.56 179 MET B O 1
ATOM 3195 N N . ARG B 1 180 ? 5.348 -3.672 -18.594 1 95.19 180 ARG B N 1
ATOM 3196 C CA . ARG B 1 180 ? 6.098 -4.801 -18.047 1 95.19 180 ARG B CA 1
ATOM 3197 C C . ARG B 1 180 ? 5.547 -5.223 -16.688 1 95.19 180 ARG B C 1
ATOM 3199 O O . ARG B 1 180 ? 5.453 -6.414 -16.391 1 95.19 180 ARG B O 1
ATOM 3206 N N . ARG B 1 181 ? 5.16 -4.254 -15.883 1 95.69 181 ARG B N 1
ATOM 3207 C CA . ARG B 1 181 ? 4.598 -4.539 -14.57 1 95.69 181 ARG B CA 1
ATOM 3208 C C . ARG B 1 181 ? 3.199 -5.137 -14.695 1 95.69 181 ARG B C 1
ATOM 3210 O O . ARG B 1 181 ? 2.811 -5.992 -13.898 1 95.69 181 ARG B O 1
ATOM 3217 N N . VAL B 1 182 ? 2.471 -4.688 -15.672 1 92.69 182 VAL B N 1
ATOM 3218 C CA . VAL B 1 182 ? 1.161 -5.277 -15.93 1 92.69 182 VAL B CA 1
ATOM 3219 C C . VAL B 1 182 ? 1.319 -6.75 -16.312 1 92.69 182 VAL B C 1
ATOM 3221 O O . VAL B 1 182 ? 0.603 -7.609 -15.789 1 92.69 182 VAL B O 1
ATOM 3224 N N . LYS B 1 183 ? 2.246 -7.043 -17.156 1 94.19 183 LYS B N 1
ATOM 3225 C CA . LYS B 1 183 ? 2.498 -8.422 -17.578 1 94.19 183 LYS B CA 1
ATOM 3226 C C . LYS B 1 183 ? 2.924 -9.281 -16.391 1 94.19 183 LYS B C 1
ATOM 3228 O O . LYS B 1 183 ? 2.451 -10.406 -16.234 1 94.19 183 LYS B O 1
ATOM 3233 N N . ALA B 1 184 ? 3.785 -8.75 -15.594 1 96.12 184 ALA B N 1
ATOM 3234 C CA . ALA B 1 184 ? 4.23 -9.461 -14.391 1 96.12 184 ALA B CA 1
ATOM 3235 C C . ALA B 1 184 ? 3.061 -9.742 -13.461 1 96.12 184 ALA B C 1
ATOM 3237 O O . ALA B 1 184 ? 2.965 -10.828 -12.883 1 96.12 184 ALA B O 1
ATOM 3238 N N . TYR B 1 185 ? 2.203 -8.758 -13.328 1 94.62 185 TYR B N 1
ATOM 3239 C CA . TYR B 1 185 ? 1.047 -8.891 -12.445 1 94.62 185 TYR B CA 1
ATOM 3240 C C . TYR B 1 185 ? 0.099 -9.977 -12.953 1 94.62 185 TYR B C 1
ATOM 3242 O O . TYR B 1 185 ? -0.407 -10.781 -12.164 1 94.62 185 TYR B O 1
ATOM 3250 N N . ILE B 1 186 ? -0.141 -9.977 -14.219 1 93.19 186 ILE B N 1
ATOM 3251 C CA . ILE B 1 186 ? -1.008 -10.984 -14.82 1 93.19 186 ILE B CA 1
ATOM 3252 C C . ILE B 1 186 ? -0.414 -12.375 -14.602 1 93.19 186 ILE B C 1
ATOM 3254 O O . ILE B 1 186 ? -1.129 -13.312 -14.242 1 93.19 186 ILE B O 1
ATOM 3258 N N . LYS B 1 187 ? 0.863 -12.484 -14.82 1 95.31 187 LYS B N 1
ATOM 3259 C CA . LYS B 1 187 ? 1.531 -13.758 -14.594 1 95.31 187 LYS B CA 1
ATOM 3260 C C . LYS B 1 187 ? 1.427 -14.18 -13.133 1 95.31 187 LYS B C 1
ATOM 3262 O O . LYS B 1 187 ? 1.144 -15.344 -12.836 1 95.31 187 LYS B O 1
ATOM 3267 N N . MET B 1 188 ? 1.637 -13.266 -12.266 1 96 188 MET B N 1
ATOM 3268 C CA . MET B 1 188 ? 1.533 -13.555 -10.844 1 96 188 MET B CA 1
ATOM 3269 C C . MET B 1 188 ? 0.119 -14 -10.477 1 96 188 MET B C 1
ATOM 3271 O O . MET B 1 188 ? -0.064 -14.953 -9.719 1 96 188 MET B O 1
ATOM 3275 N N . MET B 1 189 ? -0.829 -13.25 -10.969 1 95.12 189 MET B N 1
ATOM 3276 C CA . MET B 1 189 ? -2.223 -13.609 -10.727 1 95.12 189 MET B CA 1
ATOM 3277 C C . MET B 1 189 ? -2.508 -15.023 -11.211 1 95.12 189 MET B C 1
ATOM 3279 O O . MET B 1 189 ? -3.082 -15.836 -10.477 1 95.12 189 MET B O 1
ATOM 3283 N N . GLU B 1 190 ? -2.068 -15.367 -12.375 1 95.62 190 GLU B N 1
ATOM 3284 C CA . GLU B 1 190 ? -2.301 -16.672 -12.984 1 95.62 190 GLU B CA 1
ATOM 3285 C C . GLU B 1 190 ? -1.758 -17.797 -12.102 1 95.62 190 GLU B C 1
ATOM 3287 O O . GLU B 1 190 ? -2.484 -18.734 -11.766 1 95.62 190 GLU B O 1
ATOM 3292 N N . VAL B 1 191 ? -0.541 -17.641 -11.703 1 97.06 191 VAL B N 1
ATOM 3293 C CA . VAL B 1 191 ? 0.111 -18.734 -10.992 1 97.06 191 VAL B CA 1
ATOM 3294 C C . VAL B 1 191 ? -0.358 -18.766 -9.539 1 97.06 191 VAL B C 1
ATOM 3296 O O . VAL B 1 191 ? -0.444 -19.844 -8.93 1 97.06 191 VAL B O 1
ATOM 3299 N N . SER B 1 192 ? -0.675 -17.625 -8.945 1 97.31 192 SER B N 1
ATOM 3300 C CA . SER B 1 192 ? -1.065 -17.578 -7.539 1 97.31 192 SER B CA 1
ATOM 3301 C C . SER B 1 192 ? -2.451 -18.188 -7.336 1 97.31 192 SER B C 1
ATOM 3303 O O . SER B 1 192 ? -2.734 -18.75 -6.281 1 97.31 192 SER B O 1
ATOM 3305 N N . VAL B 1 193 ? -3.32 -18.062 -8.336 1 97.19 193 VAL B N 1
ATOM 3306 C CA . VAL B 1 193 ? -4.66 -18.609 -8.172 1 97.19 193 VAL B CA 1
ATOM 3307 C C . VAL B 1 193 ? -4.668 -20.078 -8.602 1 97.19 193 VAL B C 1
ATOM 3309 O O . VAL B 1 193 ? -5.672 -20.781 -8.438 1 97.19 193 VAL B O 1
ATOM 3312 N N . GLY B 1 194 ? -3.592 -20.547 -9.133 1 97.19 194 GLY B N 1
ATOM 3313 C CA . GLY B 1 194 ? -3.459 -21.938 -9.539 1 97.19 194 GLY B CA 1
ATOM 3314 C C . GLY B 1 194 ? -4.156 -22.25 -10.852 1 97.19 194 GLY B C 1
ATOM 3315 O O . GLY B 1 194 ? -4.746 -23.312 -11.008 1 97.19 194 GLY B O 1
ATOM 3316 N N . ALA B 1 195 ? -4.203 -21.25 -11.719 1 96.19 195 ALA B N 1
ATOM 3317 C CA . ALA B 1 195 ? -4.754 -21.484 -13.055 1 96.19 195 ALA B CA 1
ATOM 3318 C C . ALA B 1 195 ? -3.738 -22.172 -13.961 1 96.19 195 ALA B C 1
ATOM 3320 O O . ALA B 1 195 ? -2.531 -22.109 -13.711 1 96.19 195 ALA B O 1
ATOM 3321 N N . LYS B 1 196 ? -4.266 -22.797 -15 1 95.56 196 LYS B N 1
ATOM 3322 C CA . LYS B 1 196 ? -3.383 -23.406 -15.992 1 95.56 196 LYS B CA 1
ATOM 3323 C C . LYS B 1 196 ? -2.547 -22.344 -16.703 1 95.56 196 LYS B C 1
ATOM 3325 O O . LYS B 1 196 ? -3.037 -21.25 -16.984 1 95.56 196 LYS B O 1
ATOM 3330 N N . GLU B 1 197 ? -1.315 -22.688 -16.969 1 93.56 197 GLU B N 1
ATOM 3331 C CA . GLU B 1 197 ? -0.425 -21.766 -17.672 1 93.56 197 GLU B CA 1
ATOM 3332 C C . GLU B 1 197 ? -1.061 -21.25 -18.953 1 93.56 197 GLU B C 1
ATOM 3334 O O . GLU B 1 197 ? -1.604 -22.031 -19.75 1 93.56 197 GLU B O 1
ATOM 3339 N N . GLY B 1 198 ? -1.034 -20 -19.125 1 92.12 198 GLY B N 1
ATOM 3340 C CA . GLY B 1 198 ? -1.541 -19.391 -20.344 1 92.12 198 GLY B CA 1
ATOM 3341 C C . GLY B 1 198 ? -3.008 -19.016 -20.25 1 92.12 198 GLY B C 1
ATOM 3342 O O . GLY B 1 198 ? -3.547 -18.391 -21.172 1 92.12 198 GLY B O 1
ATOM 3343 N N . SER B 1 199 ? -3.68 -19.344 -19.125 1 92.06 199 SER B N 1
ATOM 3344 C CA . SER B 1 199 ? -5.109 -19.094 -18.969 1 92.06 199 SER B CA 1
ATOM 3345 C C . SER B 1 199 ? -5.414 -17.594 -19.031 1 92.06 199 SER B C 1
ATOM 3347 O O . SER B 1 199 ? -6.504 -17.188 -19.453 1 92.06 199 SER B O 1
ATOM 3349 N N . PHE B 1 200 ? -4.422 -16.781 -18.656 1 89.75 200 PHE B N 1
ATOM 3350 C CA . PHE B 1 200 ? -4.684 -15.344 -18.578 1 89.75 200 PHE B CA 1
ATOM 3351 C C . PHE B 1 200 ? -4.027 -14.617 -19.734 1 89.75 200 PHE B C 1
ATOM 3353 O O . PHE B 1 200 ? -3.951 -13.383 -19.734 1 89.75 200 PHE B O 1
ATOM 3360 N N . ASN B 1 201 ? -3.514 -15.32 -20.703 1 87.44 201 ASN B N 1
ATOM 3361 C CA . ASN B 1 201 ? -2.836 -14.711 -21.844 1 87.44 201 ASN B CA 1
ATOM 3362 C C . ASN B 1 201 ? -3.744 -13.734 -22.594 1 87.44 201 ASN B C 1
ATOM 3364 O O . ASN B 1 201 ? -3.271 -12.742 -23.141 1 87.44 201 ASN B O 1
ATOM 3368 N N . TYR B 1 202 ? -4.984 -14.062 -22.594 1 82.31 202 TYR B N 1
ATOM 3369 C CA . TYR B 1 202 ? -5.934 -13.219 -23.312 1 82.31 202 TYR B CA 1
ATOM 3370 C C . TYR B 1 202 ? -6.027 -11.836 -22.688 1 82.31 202 TYR B C 1
ATOM 33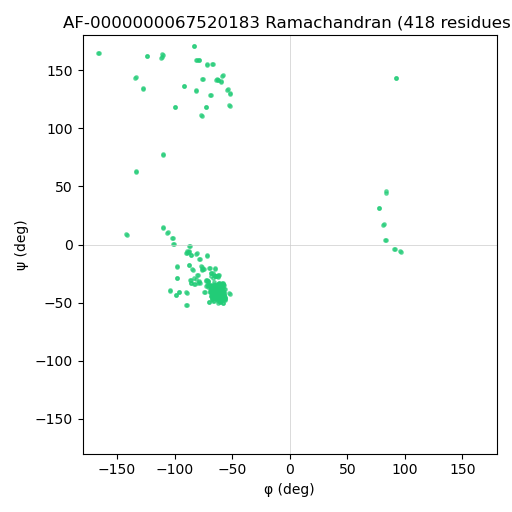72 O O . TYR B 1 202 ? -6.418 -10.875 -23.344 1 82.31 202 TYR B O 1
ATOM 3380 N N . MET B 1 203 ? -5.766 -11.688 -21.422 1 81.81 203 MET B N 1
ATOM 3381 C CA . MET B 1 203 ? -5.824 -10.406 -20.719 1 81.81 203 MET B CA 1
ATOM 3382 C C . MET B 1 203 ? -4.809 -9.422 -21.312 1 81.81 203 MET B C 1
ATOM 3384 O O . MET B 1 203 ? -5.086 -8.227 -21.406 1 81.81 203 MET B O 1
ATOM 3388 N N . LEU B 1 204 ? -3.674 -9.977 -21.578 1 78.69 204 LEU B N 1
ATOM 3389 C CA . LEU B 1 204 ? -2.639 -9.148 -22.203 1 78.69 204 LEU B CA 1
ATOM 3390 C C . LEU B 1 204 ? -3.115 -8.586 -23.531 1 78.69 204 LEU B C 1
ATOM 3392 O O . LEU B 1 204 ? -2.828 -7.43 -23.859 1 78.69 204 LEU B O 1
ATOM 3396 N N . GLU B 1 205 ? -3.836 -9.398 -24.156 1 76.44 205 GLU B N 1
ATOM 3397 C CA 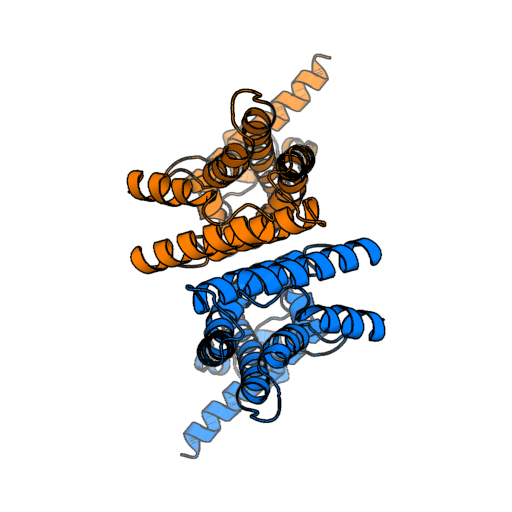. GLU B 1 205 ? -4.367 -8.977 -25.453 1 76.44 205 GLU B CA 1
ATOM 3398 C C . GLU B 1 205 ? -5.383 -7.848 -25.297 1 76.44 205 GLU B C 1
ATOM 3400 O O . GLU B 1 205 ? -5.395 -6.898 -26.078 1 76.44 205 GLU B O 1
ATOM 3405 N N . VAL B 1 206 ? -6.125 -7.957 -24.312 1 70 206 VAL B N 1
ATOM 3406 C CA . VAL B 1 206 ? -7.168 -6.969 -24.047 1 70 206 VAL B CA 1
ATOM 3407 C C . VAL B 1 206 ? -6.535 -5.637 -23.656 1 70 206 VAL B C 1
ATOM 3409 O O . VAL B 1 206 ? -6.969 -4.574 -24.109 1 70 206 VAL B O 1
ATOM 3412 N N . LEU B 1 207 ? -5.516 -5.754 -22.859 1 70.62 207 LEU B N 1
ATOM 3413 C CA . LEU B 1 207 ? -4.836 -4.547 -22.406 1 70.62 207 LEU B CA 1
ATOM 3414 C C . LEU B 1 207 ? -4.117 -3.852 -23.547 1 70.62 207 LEU B C 1
ATOM 3416 O O . LEU B 1 207 ? -4.102 -2.621 -23.625 1 70.62 207 LEU B O 1
ATOM 3420 N N . MET B 1 208 ? -3.541 -4.688 -24.375 1 66.06 208 MET B N 1
ATOM 3421 C CA . MET B 1 208 ? -2.836 -4.133 -25.531 1 66.06 208 MET B CA 1
ATOM 3422 C C . MET B 1 208 ? -3.812 -3.467 -26.5 1 66.06 208 MET B C 1
ATOM 3424 O O . MET B 1 208 ? -3.445 -2.535 -27.203 1 66.06 208 MET B O 1
ATOM 3428 N N . LYS B 1 209 ? -4.969 -3.865 -26.469 1 58.72 209 LYS B N 1
ATOM 3429 C CA . LYS B 1 209 ? -5.973 -3.291 -27.359 1 58.72 209 LYS B CA 1
ATOM 3430 C C . LYS B 1 209 ? -6.5 -1.969 -26.812 1 58.72 209 LYS B C 1
ATOM 3432 O O . LYS B 1 209 ? -6.984 -1.125 -27.562 1 58.72 209 LYS B O 1
ATOM 3437 N N . GLN B 1 210 ? -6.457 -1.77 -25.578 1 55.47 210 GLN B N 1
ATOM 3438 C CA . GLN B 1 210 ? -6.988 -0.555 -24.969 1 55.47 210 GLN B CA 1
ATOM 3439 C C . GLN B 1 210 ? -5.996 0.598 -25.078 1 55.47 210 GLN B C 1
ATOM 3441 O O . GLN B 1 210 ? -6.355 1.758 -24.859 1 55.47 210 GLN B O 1
ATOM 3446 N N . ARG B 1 211 ? -4.727 0.264 -25.562 1 47.97 211 ARG B N 1
ATOM 3447 C CA . ARG B 1 211 ? -3.748 1.317 -25.812 1 47.97 211 ARG B CA 1
ATOM 3448 C C . ARG B 1 211 ? -3.707 1.687 -27.281 1 47.97 211 ARG B C 1
ATOM 3450 O O . ARG B 1 211 ? -3.793 0.813 -28.156 1 47.97 211 ARG B O 1
#

pLDDT: mean 90.89, std 9.6, range [47.94, 98.5]

Sequence (422 aa):
MRIIKEYEERRKEILETAERLFLTKGYTKTTVNDILKEIGIAKGTFYHYFKSKEEVMDEIIMRIIKEDVAKAKVIVSNPNIPVLEKLFRVLMEQSPKSGDIKDKMIEQFHQPNNAEMYQKSLVQSIIHLSPVLTEILEQGIEEGIFSTSYPQETIELLLSSAQVIFDEGLFQWKPEEMMRRVKAYIKMMEVSVGAKEGSFNYMLEVLMKQRMRIIKEYEERRKEILETAERLFLTKGYTKTTVNDILKEIGIAKGTFYHYFKSKEEVMDEIIMRIIKEDVAKAKVIVSNPNIPVLEKLFRVLMEQSPKSGDIKDKMIEQFHQPNNAEMYQKSLVQSIIHLSPVLTEILEQGIEEGIFSTSYPQETIELLLSSAQVIFDEGLFQWKPEEMMRRVKAYIKMMEVSVGAKEGSFNYMLEVLMKQR

Secondary structure (DSSP, 8-state):
-HHHHHHHHHHHHHHHHHHHHHHHT-TTT--HHHHHHHHT--HHHHHHH-S-HHHHHHHHHHHHHHHHHHHHHHHHH-TTS-HHHHHHHHHHHTSPPTTSHHHHHHHHHTSTT-HHHHHHHHHHHHHHHHHHHHHHHHHHHHTTS---S-HHHHHHHHHHHHHHHT-TTT----HHHHHHHHHHHHHHHHHHTTPPTTTTHHHHHHHHHH-/-HHHHHHHHHHHHHHHHHHHHHHHH-TTT--HHHHHHHHT--HHHHHHH-S-HHHHHHHHHHHHHHHHHHHHHHHHH-TTS-HHHHHHHHHHHTSPPTTSHHHHHHHHHTSTT-HHHHHHHHHHHHHHHHHHHHHHHHHHHHTTS---S-HHHHHHHHHHHHHHHT-TTT----HHHHHHHHHHHHHHHHHHTTPPTTTTHHHHHHHHHH-